Protein AF-0000000083139079 (afdb_homodimer)

Solvent-accessible surface area (backbone atoms only — not comparable to full-atom values): 22388 Å² total; per-residue (Å²): 124,83,85,61,54,62,82,58,47,38,26,36,39,38,36,22,34,47,91,58,58,45,67,68,60,49,52,53,50,45,39,70,72,35,74,66,38,78,44,71,44,47,49,68,54,53,50,34,31,50,50,18,37,31,51,42,37,26,75,76,67,68,47,80,66,81,83,68,80,61,90,85,61,82,56,44,50,67,54,22,46,50,49,25,62,55,41,39,47,16,53,49,38,47,51,52,49,32,37,73,70,46,38,17,29,36,40,34,28,60,40,58,42,62,82,73,48,47,82,65,55,85,63,73,58,55,38,38,36,34,39,31,66,90,46,60,68,61,49,45,57,38,30,43,73,72,37,54,85,78,44,52,81,84,51,41,64,53,44,43,50,23,31,49,48,54,54,48,51,52,60,69,61,40,86,79,48,60,56,46,80,42,74,46,67,83,46,49,73,67,53,51,50,49,52,51,49,49,51,48,38,73,74,41,41,122,123,83,84,64,54,62,81,57,47,39,26,36,38,36,36,22,35,44,93,58,58,45,65,68,61,50,52,53,50,46,39,70,73,36,73,68,36,77,43,72,45,48,49,66,55,52,49,34,30,50,52,18,37,31,50,43,37,26,75,77,67,68,47,80,65,81,82,67,80,62,91,84,61,83,57,45,50,68,54,23,46,50,48,24,62,56,41,38,47,16,53,51,38,49,52,52,50,32,36,74,70,46,39,16,30,36,40,35,29,60,40,58,41,60,82,72,47,50,81,67,56,88,62,74,56,57,38,38,38,33,39,31,64,89,45,61,67,61,48,44,56,38,30,44,73,70,38,56,88,79,43,51,80,84,50,42,64,52,43,43,50,23,30,48,49,53,54,48,51,52,59,69,60,40,85,79,46,61,54,45,79,42,74,46,66,82,46,49,72,67,54,51,49,50,53,51,48,51,51,46,36,73,74,42,41,123

InterPro domains:
  IPR027417 P-loop containing nucleoside triphosphate hydrolase [G3DSA:3.40.50.300] (11-202)
  IPR027417 P-loop containing nucleoside triphosphate hydrolase [SSF52540] (12-162)

Organism: NCBI:txid33039

Sequence (412 aa):
MERKYTLPQNLVLLISGVPGVGKTTLSNELLKIHKEIRLVEETDIIREILRGYNDYLFQEHGFLQNNIYSHHKFLTYDMAKNQCKIMKNSIINIIQRQQRKGIPSIINGVHIIPEELYVHLKTSNIVYINLYVDSEKILWTRLKKRDSQKYKLECVPLLYQTNIDLKNSILRLGEKISCYNINVSLNSISETLAEINEIFYHLYGNMERKYTLPQNLVLLISGVPGVGKTTLSNELLKIHKEIRLVEETDIIREILRGYNDYLFQEHGFLQNNIYSHHKFLTYDMAKNQCKIMKNSIINIIQRQQRKGIPSIINGVHIIPEELYVHLKTSNIVYINLYVDSEKILWTRLKKRDSQKYKLECVPLLYQTNIDLKNSILRLGEKISCYNINVSLNSISETLAEINEIFYHLYGN

Structure (mmCIF, N/CA/C/O backbone):
data_AF-0000000083139079-model_v1
#
loop_
_entity.id
_entity.type
_entity.pdbx_description
1 polymer '2-phosphoglycerate kinase'
#
loop_
_atom_site.group_PDB
_atom_site.id
_atom_site.type_symbol
_atom_site.label_atom_id
_atom_site.label_alt_id
_atom_site.label_comp_id
_atom_site.label_asym_id
_atom_site.label_entity_id
_atom_site.label_seq_id
_atom_site.pdbx_PDB_ins_code
_atom_site.Cartn_x
_atom_site.Cartn_y
_atom_site.Cartn_z
_atom_site.occupancy
_atom_site.B_iso_or_equiv
_atom_site.auth_seq_id
_atom_site.auth_comp_id
_atom_site.auth_asym_id
_atom_site.auth_atom_id
_atom_site.pdbx_PDB_model_num
ATOM 1 N N . MET A 1 1 ? 33 15.57 8.07 1 36.12 1 MET A N 1
ATOM 2 C CA . MET A 1 1 ? 32.75 14.148 8.258 1 36.12 1 MET A CA 1
ATOM 3 C C . MET A 1 1 ? 31.266 13.836 7.965 1 36.12 1 MET A C 1
ATOM 5 O O . MET A 1 1 ? 30.375 14.453 8.539 1 36.12 1 MET A O 1
ATOM 9 N N . GLU A 1 2 ? 30.984 13.422 6.863 1 49.72 2 GLU A N 1
ATOM 10 C CA . GLU A 1 2 ? 29.609 13.211 6.43 1 49.72 2 GLU A CA 1
ATOM 11 C C . GLU A 1 2 ? 28.797 12.461 7.488 1 49.72 2 GLU A C 1
ATOM 13 O O . GLU A 1 2 ? 29.234 11.414 7.973 1 49.72 2 GLU A O 1
ATOM 18 N N . ARG A 1 3 ? 28.281 13.203 8.461 1 53.38 3 ARG A N 1
ATOM 19 C CA . ARG A 1 3 ? 27.438 12.68 9.539 1 53.38 3 ARG A CA 1
ATOM 20 C C . ARG A 1 3 ? 26.609 11.492 9.055 1 53.38 3 ARG A C 1
ATOM 22 O O . ARG A 1 3 ? 25.812 11.617 8.117 1 53.38 3 ARG A O 1
ATOM 29 N N . LYS A 1 4 ? 27.203 10.188 9.469 1 80.88 4 LYS A N 1
ATOM 30 C CA . LYS A 1 4 ? 26.672 8.93 8.945 1 80.88 4 LYS A CA 1
ATOM 31 C C . LYS A 1 4 ? 25.688 8.297 9.93 1 80.88 4 LYS A C 1
ATOM 33 O O . LYS A 1 4 ? 25.812 8.469 11.141 1 80.88 4 LYS A O 1
ATOM 38 N N . TYR A 1 5 ? 24.594 8.211 9.742 1 92 5 TYR A N 1
ATOM 39 C CA . TYR A 1 5 ? 23.688 7.367 10.508 1 92 5 TYR A CA 1
ATOM 40 C C . TYR A 1 5 ? 23.234 6.16 9.688 1 92 5 TYR A C 1
ATOM 42 O O . TYR A 1 5 ? 23.453 6.117 8.477 1 92 5 TYR A O 1
ATOM 50 N N . THR A 1 6 ? 22.844 5.152 10.469 1 92.38 6 THR A N 1
ATOM 51 C CA . THR A 1 6 ? 22.203 4.004 9.844 1 92.38 6 THR A CA 1
ATOM 52 C C . THR A 1 6 ? 20.75 3.902 10.289 1 92.38 6 THR A C 1
ATOM 54 O O . THR A 1 6 ? 20.453 3.928 11.492 1 92.38 6 THR A O 1
ATOM 57 N N . LEU A 1 7 ? 19.875 3.926 9.32 1 94 7 LEU A N 1
ATOM 58 C CA . LEU A 1 7 ? 18.453 3.783 9.672 1 94 7 LEU A CA 1
ATOM 59 C C . LEU A 1 7 ? 18.188 2.402 10.258 1 94 7 LEU A C 1
ATOM 61 O O . LEU A 1 7 ? 18.688 1.397 9.758 1 94 7 LEU A O 1
ATOM 65 N N . PRO A 1 8 ? 17.406 2.436 11.32 1 94.31 8 PRO A N 1
ATOM 66 C CA . PRO A 1 8 ? 17.016 1.126 11.859 1 94.31 8 PRO A CA 1
ATOM 67 C C . PRO A 1 8 ? 16.188 0.306 10.867 1 94.31 8 PRO A C 1
ATOM 69 O O . PRO A 1 8 ? 15.367 0.862 10.141 1 94.31 8 PRO A O 1
ATOM 72 N N . GLN A 1 9 ? 16.297 -1 10.977 1 93.81 9 GLN A N 1
ATOM 73 C CA . GLN A 1 9 ? 15.609 -1.898 10.062 1 93.81 9 GLN A CA 1
ATOM 74 C C . GLN A 1 9 ? 14.102 -1.895 10.32 1 93.81 9 GLN A C 1
ATOM 76 O O . GLN A 1 9 ? 13.32 -2.275 9.445 1 93.81 9 GLN A O 1
ATOM 81 N N . ASN A 1 10 ? 13.727 -1.468 11.469 1 94.12 10 ASN A N 1
ATOM 82 C CA . ASN A 1 10 ? 12.297 -1.466 11.781 1 94.12 10 ASN A CA 1
ATOM 83 C C . ASN A 1 10 ? 11.734 -0.049 11.82 1 94.12 10 ASN A C 1
ATOM 85 O O . ASN A 1 10 ? 10.734 0.209 12.5 1 94.12 10 ASN A O 1
ATOM 89 N N . LEU A 1 11 ? 12.352 0.878 11.117 1 95.69 11 LEU A N 1
ATOM 90 C CA . LEU A 1 11 ? 11.891 2.262 11.078 1 95.69 11 LEU A CA 1
ATOM 91 C C . LEU A 1 11 ? 10.578 2.377 10.305 1 95.69 11 LEU A C 1
ATOM 93 O O . LEU A 1 11 ? 10.445 1.831 9.211 1 95.69 11 LEU A O 1
ATOM 97 N N . VAL A 1 12 ? 9.664 3.035 10.922 1 95.44 12 VAL A N 1
ATOM 98 C CA . VAL A 1 12 ? 8.469 3.479 10.203 1 95.44 12 VAL A CA 1
ATOM 99 C C . VAL A 1 12 ? 8.336 4.996 10.305 1 95.44 12 VAL A C 1
ATOM 101 O O . VAL A 1 12 ? 8.273 5.547 11.406 1 95.44 12 VAL A O 1
ATOM 104 N N . LEU A 1 13 ? 8.367 5.625 9.211 1 95.88 13 LEU A N 1
ATOM 105 C CA . LEU A 1 13 ? 8.195 7.07 9.125 1 95.88 13 LEU A CA 1
ATOM 106 C C . LEU A 1 13 ? 6.754 7.43 8.781 1 95.88 13 LEU A C 1
ATOM 108 O O . LEU A 1 13 ? 6.242 7.02 7.734 1 95.88 13 LEU A O 1
ATOM 112 N N . LEU A 1 14 ? 6.113 8.141 9.656 1 95.44 14 LEU A N 1
ATOM 113 C CA . LEU A 1 14 ? 4.762 8.641 9.43 1 95.44 14 LEU A CA 1
ATOM 114 C C . LEU A 1 14 ? 4.785 10.109 9.016 1 95.44 14 LEU A C 1
ATOM 116 O O . LEU A 1 14 ? 5.285 10.961 9.758 1 95.44 14 LEU A O 1
ATOM 120 N N . ILE A 1 15 ? 4.242 10.391 7.812 1 97 15 ILE A N 1
ATOM 121 C CA . ILE A 1 15 ? 4.27 11.75 7.289 1 97 15 ILE A CA 1
ATOM 122 C C . ILE A 1 15 ? 2.842 12.273 7.141 1 97 15 ILE A C 1
ATOM 124 O O . ILE A 1 15 ? 2.031 11.695 6.418 1 97 15 ILE A O 1
ATOM 128 N N . SER A 1 16 ? 2.543 13.344 7.863 1 97.12 16 SER A N 1
ATOM 129 C CA . SER A 1 16 ? 1.217 13.945 7.781 1 97.12 16 SER A CA 1
ATOM 130 C C . SER A 1 16 ? 1.269 15.305 7.102 1 97.12 16 SER A C 1
ATOM 132 O O . SER A 1 16 ? 2.344 15.891 6.945 1 97.12 16 SER A O 1
ATOM 134 N N . GLY A 1 17 ? 0.109 15.789 6.723 1 97.88 17 GLY A N 1
ATOM 135 C CA . GLY A 1 17 ? -0.077 17.078 6.07 1 97.88 17 GLY A CA 1
ATOM 136 C C . GLY A 1 17 ? -1.287 17.109 5.156 1 97.88 17 GLY A C 1
ATOM 137 O O . GLY A 1 17 ? -1.813 16.062 4.773 1 97.88 17 GLY A O 1
ATOM 138 N N . VAL A 1 18 ? -1.682 18.344 4.816 1 97.88 18 VAL A N 1
ATOM 139 C CA . VAL A 1 18 ? -2.811 18.516 3.906 1 97.88 18 VAL A CA 1
ATOM 140 C C . VAL A 1 18 ? -2.338 18.359 2.461 1 97.88 18 VAL A C 1
ATOM 142 O O . VAL A 1 18 ? -1.133 18.344 2.195 1 97.88 18 VAL A O 1
ATOM 145 N N . PRO A 1 19 ? -3.297 18.141 1.505 1 95.81 19 PRO A N 1
ATOM 146 C CA . PRO A 1 19 ? -2.9 18.125 0.095 1 95.81 19 PRO A CA 1
ATOM 147 C C . PRO A 1 19 ? -2.096 19.359 -0.308 1 95.81 19 PRO A C 1
ATOM 149 O O . PRO A 1 19 ? -2.402 20.469 0.128 1 95.81 19 PRO A O 1
ATOM 152 N N . GLY A 1 20 ? -1.021 19.125 -1.043 1 95.81 20 GLY A N 1
ATOM 153 C CA . GLY A 1 20 ? -0.284 20.234 -1.6 1 95.81 20 GLY A CA 1
ATOM 154 C C . GLY A 1 20 ? 0.991 20.547 -0.839 1 95.81 20 GLY A C 1
ATOM 155 O O . GLY A 1 20 ? 1.824 21.328 -1.309 1 95.81 20 GLY A O 1
ATOM 156 N N . VAL A 1 21 ? 1.164 19.891 0.285 1 97.75 21 VAL A N 1
ATOM 157 C CA . VAL A 1 21 ? 2.307 20.297 1.096 1 97.75 21 VAL A CA 1
ATOM 158 C C . VAL A 1 21 ? 3.521 19.453 0.744 1 97.75 21 VAL A C 1
ATOM 160 O O . VAL A 1 21 ? 4.605 19.641 1.302 1 97.75 21 VAL A O 1
ATOM 163 N N . GLY A 1 22 ? 3.344 18.422 -0.086 1 96.19 22 GLY A N 1
ATOM 164 C CA . GLY A 1 22 ? 4.512 17.75 -0.644 1 96.19 22 GLY A CA 1
ATOM 165 C C . GLY A 1 22 ? 4.77 16.391 -0.03 1 96.19 22 GLY A C 1
ATOM 166 O O . GLY A 1 22 ? 5.891 15.875 -0.096 1 96.19 22 GLY A O 1
ATOM 167 N N . LYS A 1 23 ? 3.818 15.711 0.581 1 96.44 23 LYS A N 1
ATOM 168 C CA . LYS A 1 23 ? 4 14.414 1.219 1 96.44 23 LYS A CA 1
ATOM 169 C C . LYS A 1 23 ? 4.461 13.367 0.209 1 96.44 23 LYS A C 1
ATOM 171 O O . LYS A 1 23 ? 5.402 12.617 0.47 1 96.44 23 LYS A O 1
ATOM 176 N N . THR A 1 24 ? 3.738 13.336 -0.911 1 92.38 24 THR A N 1
ATOM 177 C CA . THR A 1 24 ? 4.012 12.328 -1.927 1 92.38 24 THR A CA 1
ATOM 178 C C . THR A 1 24 ? 5.395 12.531 -2.541 1 92.38 24 THR A C 1
ATOM 180 O O . THR A 1 24 ? 6.164 11.586 -2.688 1 92.38 24 THR A O 1
ATOM 183 N N . THR A 1 25 ? 5.695 13.773 -2.855 1 92.75 25 THR A N 1
ATOM 184 C CA . THR A 1 25 ? 6.996 14.109 -3.43 1 92.75 25 THR A CA 1
ATOM 185 C C . THR A 1 25 ? 8.117 13.758 -2.461 1 92.75 25 THR A C 1
ATOM 187 O O . THR A 1 25 ? 9.109 13.133 -2.85 1 92.75 25 THR A O 1
ATOM 190 N N . LEU A 1 26 ? 7.914 14.148 -1.261 1 96.12 26 LEU A N 1
ATOM 191 C CA . LEU A 1 26 ? 8.93 13.898 -0.245 1 96.12 26 LEU A CA 1
ATOM 192 C C . LEU A 1 26 ? 9.141 12.398 -0.046 1 96.12 26 LEU A C 1
ATOM 194 O O . LEU A 1 26 ? 10.281 11.93 0.027 1 96.12 26 LEU A O 1
ATOM 198 N N . SER A 1 27 ? 8.117 11.641 0.064 1 94.69 27 SER A N 1
ATOM 199 C CA . SER A 1 27 ? 8.195 10.195 0.237 1 94.69 27 SER A CA 1
ATOM 200 C C . SER A 1 27 ? 8.953 9.547 -0.917 1 94.69 27 SER A C 1
ATOM 202 O O . SER A 1 27 ? 9.781 8.656 -0.703 1 94.69 27 SER A O 1
ATOM 204 N N . ASN A 1 28 ? 8.641 10.008 -2.109 1 89.81 28 ASN A N 1
ATOM 205 C CA . ASN A 1 28 ? 9.32 9.477 -3.285 1 89.81 28 ASN A CA 1
ATOM 206 C C . ASN A 1 28 ? 10.812 9.781 -3.264 1 89.81 28 ASN A C 1
ATOM 208 O O . ASN A 1 28 ? 11.633 8.938 -3.629 1 89.81 28 ASN A O 1
ATOM 212 N N . GLU A 1 29 ? 11.156 10.992 -2.879 1 93 29 GLU A N 1
ATOM 213 C CA . GLU A 1 29 ? 12.562 11.367 -2.811 1 93 29 GLU A CA 1
ATOM 214 C C . GLU A 1 29 ? 13.297 10.562 -1.745 1 93 29 GLU A C 1
ATOM 216 O O . GLU A 1 29 ? 14.445 10.148 -1.95 1 93 29 GLU A O 1
ATOM 221 N N . LEU A 1 30 ? 12.648 10.336 -0.643 1 93.62 30 LEU A N 1
ATOM 222 C CA . LEU A 1 30 ? 13.25 9.539 0.42 1 93.62 30 LEU A CA 1
ATOM 223 C C . LEU A 1 30 ? 13.492 8.102 -0.043 1 93.62 30 LEU A C 1
ATOM 225 O O . LEU A 1 30 ? 14.516 7.5 0.296 1 93.62 30 LEU A O 1
ATOM 229 N N . LEU A 1 31 ? 12.586 7.586 -0.82 1 88.62 31 LEU A N 1
ATOM 230 C CA . LEU A 1 31 ? 12.734 6.25 -1.384 1 88.62 31 LEU A CA 1
ATOM 231 C C . LEU A 1 31 ? 13.961 6.168 -2.281 1 88.62 31 LEU A C 1
ATOM 233 O O . LEU A 1 31 ? 14.648 5.145 -2.305 1 88.62 31 LEU A O 1
ATOM 237 N N . LYS A 1 32 ? 14.195 7.23 -2.949 1 87 32 LYS A N 1
ATOM 238 C CA . LYS A 1 32 ? 15.328 7.266 -3.871 1 87 32 LYS A CA 1
ATOM 239 C C . LYS A 1 32 ? 16.656 7.363 -3.113 1 87 32 LYS A C 1
ATOM 241 O O . LYS A 1 32 ? 17.656 6.766 -3.521 1 87 32 LYS A O 1
ATOM 246 N N . ILE A 1 33 ? 16.594 8.047 -2.023 1 91.38 33 ILE A N 1
ATOM 247 C CA . ILE A 1 33 ? 17.812 8.359 -1.282 1 91.38 33 ILE A CA 1
ATOM 248 C C . ILE A 1 33 ? 18.141 7.211 -0.335 1 91.38 33 ILE A C 1
ATOM 250 O O . ILE A 1 33 ? 19.312 6.84 -0.183 1 91.38 33 ILE A O 1
ATOM 254 N N . HIS A 1 34 ? 17.141 6.707 0.231 1 91.81 34 HIS A N 1
ATOM 255 C CA . HIS A 1 34 ? 17.312 5.621 1.187 1 91.81 34 HIS A CA 1
ATOM 256 C C . HIS A 1 34 ? 16.844 4.293 0.599 1 91.81 34 HIS A C 1
ATOM 258 O O . HIS A 1 34 ? 15.672 3.93 0.733 1 91.81 34 HIS A O 1
ATOM 264 N N . LYS A 1 35 ? 17.719 3.512 0.164 1 85.62 35 LYS A N 1
ATOM 265 C CA . LYS A 1 35 ? 17.406 2.277 -0.55 1 85.62 35 LYS A CA 1
ATOM 266 C C . LYS A 1 35 ? 16.828 1.229 0.394 1 85.62 35 LYS A C 1
ATOM 268 O O . LYS A 1 35 ? 16.203 0.262 -0.052 1 85.62 35 LYS A O 1
ATOM 273 N N . GLU A 1 36 ? 17.047 1.528 1.687 1 89.5 36 GLU A N 1
ATOM 274 C CA . GLU A 1 36 ? 16.516 0.589 2.67 1 89.5 36 GLU A CA 1
ATOM 275 C C . GLU A 1 36 ? 15 0.712 2.787 1 89.5 36 GLU A C 1
ATOM 277 O O . GLU A 1 36 ? 14.336 -0.214 3.252 1 89.5 36 GLU A O 1
ATOM 282 N N . ILE A 1 37 ? 14.531 1.876 2.41 1 90.88 37 ILE A N 1
ATOM 283 C CA . ILE A 1 37 ? 13.086 2.068 2.432 1 90.88 37 ILE A CA 1
ATOM 284 C C . ILE A 1 37 ? 12.461 1.424 1.195 1 90.88 37 ILE A C 1
ATOM 286 O O . ILE A 1 37 ? 12.812 1.771 0.064 1 90.88 37 ILE A O 1
ATOM 290 N N . ARG A 1 38 ? 11.484 0.48 1.45 1 84.69 38 ARG A N 1
ATOM 291 C CA . ARG A 1 38 ? 11.008 -0.286 0.304 1 84.69 38 ARG A CA 1
ATOM 292 C C . ARG A 1 38 ? 9.5 -0.153 0.146 1 84.69 38 ARG A C 1
ATOM 294 O O . ARG A 1 38 ? 8.93 -0.617 -0.844 1 84.69 38 ARG A O 1
ATOM 301 N N . LEU A 1 39 ? 8.898 0.479 1.177 1 88.88 39 LEU A N 1
ATOM 302 C CA . LEU A 1 39 ? 7.445 0.611 1.109 1 88.88 39 LEU A CA 1
ATOM 303 C C . LEU A 1 39 ? 7.016 2.041 1.419 1 88.88 39 LEU A C 1
ATOM 305 O O . LEU A 1 39 ? 7.488 2.639 2.389 1 88.88 39 LEU A O 1
ATOM 309 N N . VAL A 1 40 ? 6.242 2.514 0.548 1 92.12 40 VAL A N 1
ATOM 310 C CA . VAL A 1 40 ? 5.484 3.73 0.82 1 92.12 40 VAL A CA 1
ATOM 311 C C . VAL A 1 40 ? 3.99 3.441 0.716 1 92.12 40 VAL A C 1
ATOM 313 O O . VAL A 1 40 ? 3.508 2.996 -0.328 1 92.12 40 VAL A O 1
ATOM 316 N N . GLU A 1 41 ? 3.27 3.65 1.85 1 95.56 41 GLU A N 1
ATOM 317 C CA . GLU A 1 41 ? 1.823 3.459 1.873 1 95.56 41 GLU A CA 1
ATOM 318 C C . GLU A 1 41 ? 1.095 4.789 2.057 1 95.56 41 GLU A C 1
ATOM 320 O O . GLU A 1 41 ? 1.386 5.535 2.99 1 95.56 41 GLU A O 1
ATOM 325 N N . GLU A 1 42 ? 0.201 5.062 1.145 1 95.88 42 GLU A N 1
ATOM 326 C CA . GLU A 1 42 ? -0.644 6.246 1.278 1 95.88 42 GLU A CA 1
ATOM 327 C C . GLU A 1 42 ? -1.957 5.91 1.979 1 95.88 42 GLU A C 1
ATOM 329 O O . GLU A 1 42 ? -2.641 4.953 1.601 1 95.88 42 GLU A O 1
ATOM 334 N N . THR A 1 43 ? -2.367 6.723 2.883 1 97.19 43 THR A N 1
ATOM 335 C CA . THR A 1 43 ? -3.584 6.418 3.627 1 97.19 43 THR A CA 1
ATOM 336 C C . THR A 1 43 ? -4.812 6.547 2.729 1 97.19 43 THR A C 1
ATOM 338 O O . THR A 1 43 ? -5.848 5.934 2.994 1 97.19 43 THR A O 1
ATOM 341 N N . ASP A 1 44 ? -4.695 7.344 1.671 1 95.62 44 ASP A N 1
ATOM 342 C CA . ASP A 1 44 ? -5.789 7.383 0.707 1 95.62 44 ASP A CA 1
ATOM 343 C C . ASP A 1 44 ? -5.98 6.023 0.038 1 95.62 44 ASP A C 1
ATOM 345 O O . ASP A 1 44 ? -7.098 5.668 -0.342 1 95.62 44 ASP A O 1
ATOM 349 N N . ILE A 1 45 ? -4.914 5.293 -0.132 1 96.31 45 ILE A N 1
ATOM 350 C CA . ILE A 1 45 ? -5.012 3.941 -0.672 1 96.31 45 ILE A CA 1
ATOM 351 C C . ILE A 1 45 ? -5.703 3.029 0.34 1 96.31 45 ILE A C 1
ATOM 353 O O . ILE A 1 45 ? -6.543 2.207 -0.028 1 96.31 45 ILE A O 1
ATOM 357 N N . ILE A 1 46 ? -5.344 3.176 1.587 1 97.88 46 ILE A N 1
ATOM 358 C CA . ILE A 1 46 ? -6.008 2.406 2.635 1 97.88 46 ILE A CA 1
ATOM 359 C C . ILE A 1 46 ? -7.512 2.668 2.594 1 97.88 46 ILE A C 1
ATOM 361 O O . ILE A 1 46 ? -8.312 1.734 2.689 1 97.88 46 ILE A O 1
ATOM 365 N N . ARG A 1 47 ? -7.906 3.879 2.41 1 97.88 47 ARG A N 1
ATOM 366 C CA . ARG A 1 47 ? -9.32 4.234 2.342 1 97.88 47 ARG A CA 1
ATOM 367 C C . ARG A 1 47 ? -10 3.557 1.156 1 97.88 47 ARG A C 1
ATOM 369 O O . ARG A 1 47 ? -11.125 3.068 1.272 1 97.88 47 ARG A O 1
ATOM 376 N N . GLU A 1 48 ? -9.312 3.543 0.001 1 96.88 48 GLU A N 1
ATOM 377 C CA . GLU A 1 48 ? -9.852 2.848 -1.164 1 96.88 48 GLU A CA 1
ATOM 378 C C . GLU A 1 48 ? -10.062 1.364 -0.875 1 96.88 48 GLU A C 1
ATOM 380 O O . GLU A 1 48 ? -11.07 0.785 -1.271 1 96.88 48 GLU A O 1
ATOM 385 N N . ILE A 1 49 ? -9.109 0.837 -0.225 1 98.12 49 ILE A N 1
ATOM 386 C CA . ILE A 1 49 ? -9.164 -0.576 0.132 1 98.12 49 ILE A CA 1
ATOM 387 C C . ILE A 1 49 ? -10.367 -0.833 1.029 1 98.12 49 ILE A C 1
ATOM 389 O O . ILE A 1 49 ? -11.141 -1.764 0.788 1 98.12 49 ILE A O 1
ATOM 393 N N . LEU A 1 50 ? -10.562 -0.007 1.976 1 98.44 50 LEU A N 1
ATOM 394 C CA . LEU A 1 50 ? -11.633 -0.218 2.947 1 98.44 50 LEU A CA 1
ATOM 395 C C . LEU A 1 50 ? -13 0.019 2.312 1 98.44 50 LEU A C 1
ATOM 397 O O . LEU A 1 50 ? -13.969 -0.661 2.65 1 98.44 50 LEU A O 1
ATOM 401 N N . ARG A 1 51 ? -13.109 0.982 1.405 1 97.81 51 ARG A N 1
ATOM 402 C CA . ARG A 1 51 ? -14.367 1.165 0.686 1 97.81 51 ARG A CA 1
ATOM 403 C C . ARG A 1 51 ? -14.711 -0.073 -0.133 1 97.81 51 ARG A C 1
ATOM 405 O O . ARG A 1 51 ? -15.867 -0.496 -0.168 1 97.81 51 ARG A O 1
ATOM 412 N N . GLY A 1 52 ? -13.727 -0.603 -0.74 1 97.12 52 GLY A N 1
ATOM 413 C CA . GLY A 1 52 ? -13.953 -1.835 -1.479 1 97.12 52 GLY A CA 1
ATOM 414 C C . GLY A 1 52 ? -14.398 -2.986 -0.595 1 97.12 52 GLY A C 1
ATOM 415 O O . GLY A 1 52 ? -15.289 -3.752 -0.965 1 97.12 52 GLY A O 1
ATOM 416 N N . TYR A 1 53 ? -13.75 -3.08 0.528 1 98.12 53 TYR A N 1
ATOM 417 C CA . TYR A 1 53 ? -14.102 -4.137 1.467 1 98.12 53 TYR A CA 1
ATOM 418 C C . TYR A 1 53 ? -15.523 -3.945 1.989 1 98.12 53 TYR A C 1
ATOM 420 O O . TYR A 1 53 ? -16.266 -4.914 2.156 1 98.12 53 TYR A O 1
ATOM 428 N N . ASN A 1 54 ? -15.891 -2.719 2.248 1 97.94 54 ASN A N 1
ATOM 429 C CA . ASN A 1 54 ? -17.266 -2.43 2.648 1 97.94 54 ASN A CA 1
ATOM 430 C C . ASN A 1 54 ? -18.266 -2.875 1.586 1 97.94 54 ASN A C 1
ATOM 432 O O . ASN A 1 54 ? -19.344 -3.381 1.912 1 97.94 54 ASN A O 1
ATOM 436 N N . ASP A 1 55 ? -17.906 -2.674 0.334 1 96.88 55 ASP A N 1
ATOM 437 C CA . ASP A 1 55 ? -18.766 -3.156 -0.752 1 96.88 55 ASP A CA 1
ATOM 438 C C . ASP A 1 55 ? -18.922 -4.676 -0.689 1 96.88 55 ASP A C 1
ATOM 440 O O . ASP A 1 55 ? -20.031 -5.195 -0.846 1 96.88 55 ASP A O 1
ATOM 444 N N . TYR A 1 56 ? -17.844 -5.328 -0.483 1 97.12 56 TYR A N 1
ATOM 445 C CA . TYR A 1 56 ? -17.891 -6.781 -0.336 1 97.12 56 TYR A CA 1
ATOM 446 C C . TYR A 1 56 ? -18.781 -7.191 0.827 1 97.12 56 TYR A C 1
ATOM 448 O O . TYR A 1 56 ? -19.609 -8.086 0.69 1 97.12 56 TYR A O 1
ATOM 456 N N . LEU A 1 57 ? -18.625 -6.582 2.014 1 97.56 57 LEU A N 1
ATOM 457 C CA . LEU A 1 57 ? -19.406 -6.914 3.201 1 97.56 57 LEU A CA 1
ATOM 458 C C . LEU A 1 57 ? -20.891 -6.684 2.959 1 97.56 57 LEU A C 1
ATOM 460 O O . LEU A 1 57 ? -21.719 -7.457 3.434 1 97.56 57 LEU A O 1
ATOM 464 N N . PHE A 1 58 ? -21.125 -5.656 2.246 1 97.69 58 PHE A N 1
ATOM 465 C CA . PHE A 1 58 ? -22.516 -5.379 1.918 1 97.69 58 PHE A CA 1
ATOM 466 C C . PHE A 1 58 ? -23.078 -6.457 0.998 1 97.69 58 PHE A C 1
ATOM 468 O O . PHE A 1 58 ? -24.156 -7.008 1.263 1 97.69 58 PHE A O 1
ATOM 475 N N . GLN A 1 59 ? -22.438 -6.77 -0.053 1 96.5 59 GLN A N 1
ATOM 476 C CA . GLN A 1 59 ? -22.875 -7.719 -1.064 1 96.5 59 GLN A CA 1
ATOM 477 C C . GLN A 1 59 ? -23.016 -9.125 -0.48 1 96.5 59 GLN A C 1
ATOM 479 O O . GLN A 1 59 ? -23.984 -9.836 -0.772 1 96.5 59 GLN A O 1
ATOM 484 N N . GLU A 1 60 ? -22.094 -9.516 0.357 1 96.25 60 GLU A N 1
ATOM 485 C CA . GLU A 1 60 ? -22 -10.898 0.808 1 96.25 60 GLU A CA 1
ATOM 486 C C . GLU A 1 60 ? -22.766 -11.094 2.121 1 96.25 60 GLU A C 1
ATOM 488 O O . GLU A 1 60 ? -23.281 -12.18 2.389 1 96.25 60 GLU A O 1
ATOM 493 N N . HIS A 1 61 ? -22.875 -9.977 2.939 1 96 61 HIS A N 1
ATOM 494 C CA . HIS A 1 61 ? -23.406 -10.18 4.285 1 96 61 HIS A CA 1
ATOM 495 C C . HIS A 1 61 ? -24.516 -9.18 4.598 1 96 61 HIS A C 1
ATOM 497 O O . HIS A 1 61 ? -25.078 -9.195 5.691 1 96 61 HIS A O 1
ATOM 503 N N . GLY A 1 62 ? -24.812 -8.258 3.719 1 96.38 62 GLY A N 1
ATOM 504 C CA . GLY A 1 62 ? -25.828 -7.234 3.945 1 96.38 62 GLY A CA 1
ATOM 505 C C . GLY A 1 62 ? -25.406 -6.203 4.977 1 96.38 62 GLY A C 1
ATOM 506 O O . GLY A 1 62 ? -26.25 -5.484 5.52 1 96.38 62 GLY A O 1
ATOM 507 N N . PHE A 1 63 ? -24.094 -6.211 5.328 1 96.44 63 PHE A N 1
ATOM 508 C CA . PHE A 1 63 ? -23.578 -5.281 6.32 1 96.44 63 PHE A CA 1
ATOM 509 C C . PHE A 1 63 ? -23.156 -3.971 5.668 1 96.44 63 PHE A C 1
ATOM 511 O O . PHE A 1 63 ? -22.062 -3.879 5.098 1 96.44 63 PHE A O 1
ATOM 518 N N . LEU A 1 64 ? -23.906 -2.957 5.789 1 94.12 64 LEU A N 1
ATOM 519 C CA . LEU A 1 64 ? -23.672 -1.669 5.148 1 94.12 64 LEU A CA 1
ATOM 520 C C . LEU A 1 64 ? -22.875 -0.747 6.055 1 94.12 64 LEU A C 1
ATOM 522 O O . LEU A 1 64 ? -23.266 -0.504 7.203 1 94.12 64 LEU A O 1
ATOM 526 N N . GLN A 1 65 ? -21.75 -0.306 5.594 1 93.75 65 GLN A N 1
ATOM 527 C CA . GLN A 1 65 ? -20.891 0.683 6.25 1 93.75 65 GLN A CA 1
ATOM 528 C C . GLN A 1 65 ? -20.5 1.803 5.289 1 93.75 65 GLN A C 1
ATOM 530 O O . GLN A 1 65 ? -20 1.541 4.195 1 93.75 65 GLN A O 1
ATOM 535 N N . ASN A 1 66 ? -20.766 3.045 5.684 1 92.62 66 ASN A N 1
ATOM 536 C CA . ASN A 1 66 ? -20.422 4.203 4.859 1 92.62 66 ASN A CA 1
ATOM 537 C C . ASN A 1 66 ? -19.578 5.215 5.633 1 92.62 66 ASN A C 1
ATOM 539 O O . ASN A 1 66 ? -19.766 6.426 5.488 1 92.62 66 ASN A O 1
ATOM 543 N N . ASN A 1 67 ? -18.75 4.719 6.441 1 94.06 67 ASN A N 1
ATOM 544 C CA . ASN A 1 67 ? -18 5.555 7.371 1 94.06 67 ASN A CA 1
ATOM 545 C C . ASN A 1 67 ? -16.688 6.043 6.75 1 94.06 67 ASN A C 1
ATOM 547 O O . ASN A 1 67 ? -15.953 6.816 7.367 1 94.06 67 ASN A O 1
ATOM 551 N N . ILE A 1 68 ? -16.328 5.555 5.508 1 96.31 68 ILE A N 1
ATOM 552 C CA . ILE A 1 68 ? -15.148 6.023 4.797 1 96.31 68 ILE A CA 1
ATOM 553 C C . ILE A 1 68 ? -15.547 7.051 3.742 1 96.31 68 ILE A C 1
ATOM 555 O O . ILE A 1 68 ? -16.297 6.734 2.816 1 96.31 68 ILE A O 1
ATOM 559 N N . TYR A 1 69 ? -14.992 8.227 3.846 1 93.38 69 TYR A N 1
ATOM 560 C CA . TYR A 1 69 ? -15.359 9.312 2.943 1 93.38 69 TYR A CA 1
ATOM 561 C C . TYR A 1 69 ? -14.867 9.039 1.527 1 93.38 69 TYR A C 1
ATOM 563 O O . TYR A 1 69 ? -13.852 8.359 1.336 1 93.38 69 TYR A O 1
ATOM 571 N N . SER A 1 70 ? -15.57 9.617 0.588 1 90.5 70 SER A N 1
ATOM 572 C CA . SER A 1 70 ? -15.141 9.531 -0.805 1 90.5 70 SER A CA 1
ATOM 573 C C . SER A 1 70 ? -13.867 10.328 -1.041 1 90.5 70 SER A C 1
ATOM 575 O O . SER A 1 70 ? -13.492 11.18 -0.226 1 90.5 70 SER A O 1
ATOM 577 N N . HIS A 1 71 ? -13.234 10.055 -2.119 1 86.69 71 HIS A N 1
ATOM 578 C CA . HIS A 1 71 ? -11.945 10.672 -2.428 1 86.69 71 HIS A CA 1
ATOM 579 C C . HIS A 1 71 ? -12.117 12.141 -2.807 1 86.69 71 HIS A C 1
ATOM 581 O O . HIS A 1 71 ? -11.148 12.898 -2.805 1 86.69 71 HIS A O 1
ATOM 587 N N . HIS A 1 72 ? -13.281 12.586 -3.098 1 86.19 72 HIS A N 1
ATOM 588 C CA . HIS A 1 72 ? -13.5 13.961 -3.547 1 86.19 72 HIS A CA 1
ATOM 589 C C . HIS A 1 72 ? -13.719 14.898 -2.363 1 86.19 72 HIS A C 1
ATOM 591 O O . HIS A 1 72 ? -13.68 16.125 -2.52 1 86.19 72 HIS A O 1
ATOM 597 N N . LYS A 1 73 ? -13.914 14.297 -1.236 1 89.38 73 LYS A N 1
ATOM 598 C CA . LYS A 1 73 ? -14.234 15.117 -0.07 1 89.38 73 LYS A CA 1
ATOM 599 C C . LYS A 1 73 ? -12.969 15.672 0.574 1 89.38 73 LYS A C 1
ATOM 601 O O . LYS A 1 73 ? -12.031 14.922 0.863 1 89.38 73 LYS A O 1
ATOM 606 N N . PHE A 1 74 ? -12.969 16.984 0.769 1 91.62 74 PHE A N 1
ATOM 607 C CA . PHE A 1 74 ? -11.922 17.609 1.568 1 91.62 74 PHE A CA 1
ATOM 608 C C . PHE A 1 74 ? -12.219 17.484 3.057 1 91.62 74 PHE A C 1
ATOM 610 O O . PHE A 1 74 ? -13.375 17.609 3.479 1 91.62 74 PHE A O 1
ATOM 617 N N . LEU A 1 75 ? -11.18 17.219 3.783 1 93.69 75 LEU A N 1
ATOM 618 C CA . LEU A 1 75 ? -11.422 16.828 5.168 1 93.69 75 LEU A CA 1
ATOM 619 C C . LEU A 1 75 ? -10.984 17.938 6.125 1 93.69 75 LEU A C 1
ATOM 621 O O . LEU A 1 75 ? -9.875 18.453 6.016 1 93.69 75 LEU A O 1
ATOM 625 N N . THR A 1 76 ? -11.883 18.25 7.035 1 96.31 76 THR A N 1
ATOM 626 C CA . THR A 1 76 ? -11.453 18.984 8.219 1 96.31 76 THR A CA 1
ATOM 627 C C . THR A 1 76 ? -10.578 18.109 9.109 1 96.31 76 THR A C 1
ATOM 629 O O . THR A 1 76 ? -10.492 16.891 8.906 1 96.31 76 THR A O 1
ATOM 632 N N . TYR A 1 77 ? -9.969 18.766 10.008 1 96.69 77 TYR A N 1
ATOM 633 C CA . TYR A 1 77 ? -9.141 18.016 10.945 1 96.69 77 TYR A CA 1
ATOM 634 C C . TYR A 1 77 ? -9.961 16.938 11.656 1 96.69 77 TYR A C 1
ATOM 636 O O . TYR A 1 77 ? -9.523 15.797 11.773 1 96.69 77 TYR A O 1
ATOM 644 N N . ASP A 1 78 ? -11.156 17.281 12.109 1 96.31 78 ASP A N 1
ATOM 645 C CA . ASP A 1 78 ? -12.008 16.344 12.836 1 96.31 78 ASP A CA 1
ATOM 646 C C . ASP A 1 78 ? -12.406 15.172 11.945 1 96.31 78 ASP A C 1
ATOM 648 O O . ASP A 1 78 ? -12.477 14.031 12.406 1 96.31 78 ASP A O 1
ATOM 652 N N . MET A 1 79 ? -12.68 15.469 10.75 1 96.56 79 MET A N 1
ATOM 653 C CA . MET A 1 79 ? -13.016 14.414 9.797 1 96.56 79 MET A CA 1
ATOM 654 C C . MET A 1 79 ? -11.812 13.5 9.562 1 96.56 79 MET A C 1
ATOM 656 O O . MET A 1 79 ? -11.961 12.273 9.523 1 96.56 79 MET A O 1
ATOM 660 N N . ALA A 1 80 ? -10.641 14.117 9.383 1 97 80 ALA A N 1
ATOM 661 C CA . ALA A 1 80 ? -9.414 13.336 9.211 1 97 80 ALA A CA 1
ATOM 662 C C . ALA A 1 80 ? -9.148 12.461 10.438 1 97 80 ALA A C 1
ATOM 664 O O . ALA A 1 80 ? -8.781 11.297 10.297 1 97 80 ALA A O 1
ATOM 665 N N . LYS A 1 81 ? -9.32 13.023 11.586 1 96 81 LYS A N 1
ATOM 666 C CA . LYS A 1 81 ? -9.148 12.289 12.836 1 96 81 LYS A CA 1
ATOM 667 C C . LYS A 1 81 ? -10.109 11.109 12.93 1 96 81 LYS A C 1
ATOM 669 O O . LYS A 1 81 ? -9.719 10.016 13.352 1 96 81 LYS A O 1
ATOM 674 N N . ASN A 1 82 ? -11.312 11.32 12.531 1 96.44 82 ASN A N 1
ATOM 675 C CA . ASN A 1 82 ? -12.281 10.227 12.531 1 96.44 82 ASN A CA 1
ATOM 676 C C . ASN A 1 82 ? -11.883 9.117 11.562 1 96.44 82 ASN A C 1
ATOM 678 O O . ASN A 1 82 ? -12 7.938 11.883 1 96.44 82 ASN A O 1
ATOM 682 N N . GLN A 1 83 ? -11.414 9.516 10.328 1 97.44 83 GLN A N 1
ATOM 683 C CA . GLN A 1 83 ? -10.93 8.516 9.391 1 97.44 83 GLN A CA 1
ATOM 684 C C . GLN A 1 83 ? -9.734 7.762 9.961 1 97.44 83 GLN A C 1
ATOM 686 O O . GLN A 1 83 ? -9.602 6.551 9.758 1 97.44 83 GLN A O 1
ATOM 691 N N . CYS A 1 84 ? -8.906 8.461 10.68 1 96.75 84 CYS A N 1
ATOM 692 C CA . CYS A 1 84 ? -7.77 7.832 11.344 1 96.75 84 CYS A CA 1
ATOM 693 C C . CYS A 1 84 ? -8.234 6.789 12.352 1 96.75 84 CYS A C 1
ATOM 695 O O . CYS A 1 84 ? -7.703 5.68 12.398 1 96.75 84 CYS A O 1
ATOM 697 N N . LYS A 1 85 ? -9.219 7.133 13.117 1 95.81 85 LYS A N 1
ATOM 698 C CA . LYS A 1 85 ? -9.766 6.215 14.109 1 95.81 85 LYS A CA 1
ATOM 699 C C . LYS A 1 85 ? -10.281 4.938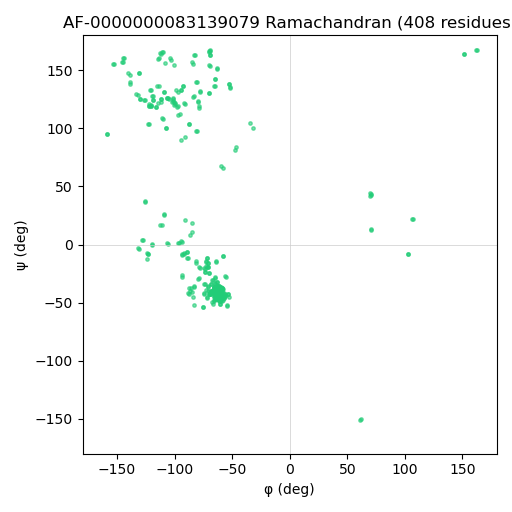 13.453 1 95.81 85 LYS A C 1
ATOM 701 O O . LYS A 1 85 ? -10.039 3.834 13.953 1 95.81 85 LYS A O 1
ATOM 706 N N . ILE A 1 86 ? -10.922 5.133 12.398 1 97.12 86 ILE A N 1
ATOM 707 C CA . ILE A 1 86 ? -11.5 4.008 11.672 1 97.12 86 ILE A CA 1
ATOM 708 C C . ILE A 1 86 ? -10.375 3.117 11.133 1 97.12 86 ILE A C 1
ATOM 710 O O . ILE A 1 86 ? -10.469 1.889 11.188 1 97.12 86 ILE A O 1
ATOM 714 N N . MET A 1 87 ? -9.242 3.727 10.68 1 97.31 87 MET A N 1
ATOM 715 C CA . MET A 1 87 ? -8.172 2.99 10.023 1 97.31 87 MET A CA 1
ATOM 716 C C . MET A 1 87 ? -7.07 2.623 11.016 1 97.31 87 MET A C 1
ATOM 718 O O . MET A 1 87 ? -6.059 2.027 10.633 1 97.31 8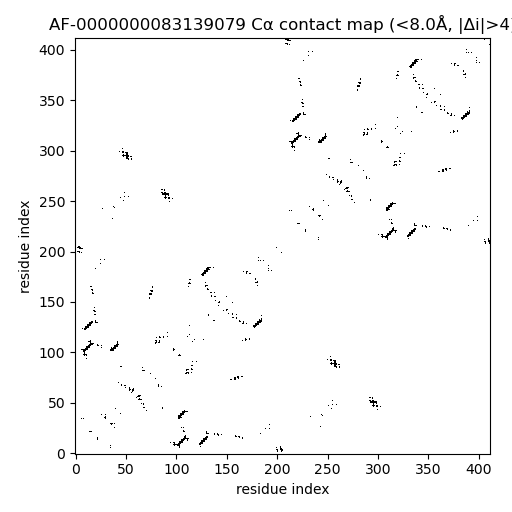7 MET A O 1
ATOM 722 N N . LYS A 1 88 ? -7.242 2.963 12.211 1 96 88 LYS A N 1
ATOM 723 C CA . LYS A 1 88 ? -6.176 2.887 13.203 1 96 88 LYS A CA 1
ATOM 724 C C . LYS A 1 88 ? -5.578 1.483 13.258 1 96 88 LYS A C 1
ATOM 726 O O . LYS A 1 88 ? -4.363 1.312 13.117 1 96 88 LYS A O 1
ATOM 731 N N . ASN A 1 89 ? -6.426 0.48 13.422 1 95.75 89 ASN A N 1
ATOM 732 C CA . ASN A 1 89 ? -5.934 -0.89 13.516 1 95.75 89 ASN A CA 1
ATOM 733 C C . ASN A 1 89 ? -5.273 -1.343 12.219 1 95.75 89 ASN A C 1
ATOM 735 O O . ASN A 1 89 ? -4.324 -2.127 12.242 1 95.75 89 ASN A O 1
ATOM 739 N N . SER A 1 90 ? -5.762 -0.871 11.078 1 97.19 90 SER A N 1
ATOM 740 C CA . SER A 1 90 ? -5.152 -1.166 9.789 1 97.19 90 SER A CA 1
ATOM 741 C C . SER A 1 90 ? -3.736 -0.604 9.703 1 97.19 90 SER A C 1
ATOM 743 O O . SER A 1 90 ? -2.807 -1.304 9.297 1 97.19 90 SER A O 1
ATOM 745 N N . ILE A 1 91 ? -3.596 0.612 10.102 1 96.56 91 ILE A N 1
ATOM 746 C CA . ILE A 1 91 ? -2.303 1.284 10.07 1 96.56 91 ILE A CA 1
ATOM 747 C C . ILE A 1 91 ? -1.331 0.584 11.016 1 96.56 91 ILE A C 1
ATOM 749 O O . ILE A 1 91 ? -0.182 0.32 10.656 1 96.56 91 ILE A O 1
ATOM 753 N N . ILE A 1 92 ? -1.808 0.244 12.18 1 94.62 92 ILE A N 1
ATOM 754 C CA . ILE A 1 92 ? -0.987 -0.443 13.164 1 94.62 92 ILE A CA 1
ATOM 755 C C . ILE A 1 92 ? -0.531 -1.792 12.617 1 94.62 92 ILE A C 1
ATOM 757 O O . ILE A 1 92 ? 0.633 -2.172 12.766 1 94.62 92 ILE A O 1
ATOM 761 N N . ASN A 1 93 ? -1.402 -2.494 11.969 1 95.19 93 ASN A N 1
ATOM 762 C CA . ASN A 1 93 ? -1.046 -3.779 11.375 1 95.19 93 ASN A CA 1
ATOM 763 C C . ASN A 1 93 ? 0.051 -3.627 10.32 1 95.19 93 ASN A C 1
ATOM 765 O O . ASN A 1 93 ? 0.95 -4.465 10.234 1 95.19 93 ASN A O 1
ATOM 769 N N . ILE A 1 94 ? -0.046 -2.607 9.477 1 95.69 94 ILE A N 1
ATOM 770 C CA . ILE A 1 94 ? 0.992 -2.361 8.477 1 95.69 94 ILE A CA 1
ATOM 771 C C . ILE A 1 94 ? 2.332 -2.133 9.18 1 95.69 94 ILE A C 1
ATOM 773 O O . ILE A 1 94 ? 3.346 -2.723 8.797 1 95.69 94 ILE A O 1
ATOM 777 N N . ILE A 1 95 ? 2.309 -1.331 10.188 1 94.88 95 ILE A N 1
ATOM 778 C CA . ILE A 1 95 ? 3.523 -0.979 10.914 1 94.88 95 ILE A CA 1
ATOM 779 C C . ILE A 1 95 ? 4.145 -2.234 11.523 1 94.88 95 ILE A C 1
ATOM 781 O O . ILE A 1 95 ? 5.336 -2.494 11.352 1 94.88 95 ILE A O 1
ATOM 785 N N . GLN A 1 96 ? 3.334 -3.01 12.164 1 93.31 96 GLN A N 1
ATOM 786 C CA . GLN A 1 96 ? 3.824 -4.223 12.82 1 93.31 96 GLN A CA 1
ATOM 787 C C . GLN A 1 96 ? 4.383 -5.207 11.797 1 93.31 96 GLN A C 1
ATOM 789 O O . GLN A 1 96 ? 5.406 -5.848 12.039 1 93.31 96 GLN A O 1
ATOM 794 N N . ARG A 1 97 ? 3.742 -5.336 10.75 1 93.44 97 ARG A N 1
ATOM 795 C CA . ARG A 1 97 ? 4.223 -6.223 9.695 1 93.44 97 ARG A CA 1
ATOM 796 C C . ARG A 1 97 ? 5.594 -5.781 9.188 1 93.44 97 ARG A C 1
ATOM 798 O O . ARG A 1 97 ? 6.512 -6.594 9.086 1 93.44 97 ARG A O 1
ATOM 805 N N . GLN A 1 98 ? 5.652 -4.504 8.852 1 94.12 98 GLN A N 1
ATOM 806 C CA . GLN A 1 98 ? 6.895 -3.979 8.297 1 94.12 98 GLN A CA 1
ATOM 807 C C . GLN A 1 98 ? 8.039 -4.094 9.305 1 94.12 98 GLN A C 1
ATOM 809 O O . GLN A 1 98 ? 9.18 -4.383 8.922 1 94.12 98 GLN A O 1
ATOM 814 N N . GLN A 1 99 ? 7.723 -3.91 10.539 1 93.62 99 GLN A N 1
ATOM 815 C CA . GLN A 1 99 ? 8.75 -4.035 11.57 1 93.62 99 GLN A CA 1
ATOM 816 C C . GLN A 1 99 ? 9.195 -5.484 11.727 1 93.62 99 GLN A C 1
ATOM 818 O O . GLN A 1 99 ? 10.391 -5.766 11.844 1 93.62 99 GLN A O 1
ATOM 823 N N . ARG A 1 100 ? 8.281 -6.367 11.719 1 90.69 100 ARG A N 1
ATOM 824 C CA . ARG A 1 100 ? 8.609 -7.789 11.797 1 90.69 100 ARG A CA 1
ATOM 825 C C . ARG A 1 100 ? 9.484 -8.219 10.625 1 90.69 100 ARG A C 1
ATOM 827 O O . ARG A 1 100 ? 10.398 -9.023 10.789 1 90.69 100 ARG A O 1
ATOM 834 N N . LYS A 1 101 ? 9.242 -7.676 9.469 1 89.62 101 LYS A N 1
ATOM 835 C CA . LYS A 1 101 ? 9.969 -8.047 8.266 1 89.62 101 LYS A CA 1
ATOM 836 C C . LYS A 1 101 ? 11.32 -7.328 8.195 1 89.62 101 LYS A C 1
ATOM 838 O O . LYS A 1 101 ? 12.18 -7.691 7.391 1 89.62 101 LYS A O 1
ATOM 843 N N . GLY A 1 102 ? 11.453 -6.289 9.008 1 92.81 102 GLY A N 1
ATOM 844 C CA . GLY A 1 102 ? 12.68 -5.512 8.969 1 92.81 102 GLY A CA 1
ATOM 845 C C . GLY A 1 102 ? 12.82 -4.68 7.711 1 92.81 102 GLY A C 1
ATOM 846 O O . GLY A 1 102 ? 13.883 -4.656 7.094 1 92.81 102 GLY A O 1
ATOM 847 N N . ILE A 1 103 ? 11.703 -4.07 7.363 1 91.81 103 ILE A N 1
ATOM 848 C CA . ILE A 1 103 ? 11.68 -3.242 6.164 1 91.81 103 ILE A CA 1
ATOM 849 C C . ILE A 1 103 ? 11.258 -1.821 6.527 1 91.81 103 ILE A C 1
ATOM 851 O O . ILE A 1 103 ? 10.078 -1.569 6.801 1 91.81 103 ILE A O 1
ATOM 855 N N . PRO A 1 104 ? 12.25 -0.904 6.57 1 94.94 104 PRO A N 1
ATOM 856 C CA . PRO A 1 104 ? 11.859 0.492 6.789 1 94.94 104 PRO A CA 1
ATOM 857 C C . PRO A 1 104 ? 10.797 0.969 5.797 1 94.94 104 PRO A C 1
ATOM 859 O O . PRO A 1 104 ? 10.844 0.617 4.617 1 94.94 104 PRO A O 1
ATOM 862 N N . SER A 1 105 ? 9.852 1.698 6.348 1 95.31 105 SER A N 1
ATOM 863 C CA . SER A 1 105 ? 8.695 2.035 5.52 1 95.31 105 SER A CA 1
ATOM 864 C C . SER A 1 105 ? 8.18 3.434 5.836 1 95.31 105 SER A C 1
ATOM 866 O O . SER A 1 105 ? 8.477 3.988 6.895 1 95.31 105 SER A O 1
ATOM 868 N N . ILE A 1 106 ? 7.426 3.943 4.875 1 96.56 106 ILE A N 1
ATOM 869 C CA . ILE A 1 106 ? 6.773 5.242 5.02 1 96.56 106 ILE A CA 1
ATOM 870 C C . ILE A 1 106 ? 5.262 5.078 4.875 1 96.56 106 ILE A C 1
ATOM 872 O O . ILE A 1 106 ? 4.789 4.352 3.998 1 96.56 106 ILE A O 1
ATOM 876 N N . ILE A 1 107 ? 4.559 5.66 5.766 1 96.81 107 ILE A N 1
ATOM 877 C CA . ILE A 1 107 ? 3.117 5.828 5.613 1 96.81 107 ILE A CA 1
ATOM 878 C C . ILE A 1 107 ? 2.77 7.316 5.602 1 96.81 107 ILE A C 1
ATOM 880 O O . ILE A 1 107 ? 3.152 8.055 6.516 1 96.81 107 ILE A O 1
ATOM 884 N N . ASN A 1 108 ? 2.09 7.789 4.562 1 97.19 108 ASN A N 1
ATOM 885 C CA . ASN A 1 108 ? 1.806 9.219 4.492 1 97.19 108 ASN A CA 1
ATOM 886 C C . ASN A 1 108 ? 0.332 9.484 4.195 1 97.19 108 ASN A C 1
ATOM 888 O O . ASN A 1 108 ? -0.341 8.656 3.582 1 97.19 108 ASN A O 1
ATOM 892 N N . GLY A 1 109 ? -0.123 10.586 4.762 1 97.12 109 GLY A N 1
ATOM 893 C CA . GLY A 1 109 ? -1.479 11.031 4.48 1 97.12 109 GLY A CA 1
ATOM 894 C C . GLY A 1 109 ? -2 12.031 5.496 1 97.12 109 GLY A C 1
ATOM 895 O O . GLY A 1 109 ? -1.423 12.188 6.578 1 97.12 109 GLY A O 1
ATOM 896 N N . VAL A 1 110 ? -3.107 12.656 5.137 1 96.81 110 VAL A N 1
ATOM 897 C CA . VAL A 1 110 ? -3.721 13.664 6 1 96.81 110 VAL A CA 1
ATOM 898 C C . VAL A 1 110 ? -4.359 12.984 7.211 1 96.81 110 VAL A C 1
ATOM 900 O O . VAL A 1 110 ? -4.59 13.617 8.242 1 96.81 110 VAL A O 1
ATOM 903 N N . HIS A 1 111 ? -4.48 11.664 7.199 1 95.94 111 HIS A N 1
ATOM 904 C CA . HIS A 1 111 ? -5.164 10.906 8.242 1 95.94 111 HIS A CA 1
ATOM 905 C C . HIS A 1 111 ? -4.184 10.414 9.297 1 95.94 111 HIS A C 1
ATOM 907 O O . HIS A 1 111 ? -4.559 9.664 10.195 1 95.94 111 HIS A O 1
ATOM 913 N N . ILE A 1 112 ? -3.008 10.781 9.117 1 95.12 112 ILE A N 1
ATOM 914 C CA . ILE A 1 112 ? -2.02 10.414 10.133 1 95.12 112 ILE A CA 1
ATOM 915 C C . ILE A 1 112 ? -2.102 11.391 11.305 1 95.12 112 ILE A C 1
ATOM 917 O O . ILE A 1 112 ? -1.526 12.484 11.258 1 95.12 112 ILE A O 1
ATOM 921 N N . ILE A 1 113 ? -2.803 10.945 12.297 1 93.06 113 ILE A N 1
ATOM 922 C CA . ILE A 1 113 ? -3.035 11.758 13.492 1 93.06 113 ILE A CA 1
ATOM 923 C C . ILE A 1 113 ? -2.273 11.164 14.672 1 93.06 113 ILE A C 1
ATOM 925 O O . ILE A 1 113 ? -2.637 10.102 15.188 1 93.06 113 ILE A O 1
ATOM 929 N N . PRO A 1 114 ? -1.206 11.828 15.102 1 83.94 114 PRO A N 1
ATOM 930 C CA . PRO A 1 114 ? -0.336 11.234 16.125 1 83.94 114 PRO A CA 1
ATOM 931 C C . PRO A 1 114 ? -1.078 10.914 17.422 1 83.94 114 PRO A C 1
ATOM 933 O O . PRO A 1 114 ? -0.818 9.883 18.047 1 83.94 114 PRO A O 1
ATOM 936 N N . GLU A 1 115 ? -2.006 11.734 17.828 1 82.44 115 GLU A N 1
ATOM 937 C CA . GLU A 1 115 ? -2.73 11.523 19.078 1 82.44 115 GLU A CA 1
ATOM 938 C C . GLU A 1 115 ? -3.57 10.25 19.016 1 82.44 115 GLU A C 1
ATOM 940 O O . GLU A 1 115 ? -3.793 9.602 20.047 1 82.44 115 GLU A O 1
ATOM 945 N N . GLU A 1 116 ? -3.975 9.93 17.812 1 86.44 116 GLU A N 1
ATOM 946 C CA . GLU A 1 116 ? -4.789 8.727 17.625 1 86.44 116 GLU A CA 1
ATOM 947 C C . GLU A 1 116 ? -3.92 7.488 17.469 1 86.44 116 GLU A C 1
ATOM 949 O O . GLU A 1 116 ? -4.285 6.402 17.922 1 86.44 116 GLU A O 1
ATOM 954 N N . LEU A 1 117 ? -2.795 7.645 16.781 1 85.31 117 LEU A N 1
ATOM 955 C CA . LEU A 1 117 ? -1.941 6.504 16.469 1 85.31 117 LEU A CA 1
ATOM 956 C C . LEU A 1 117 ? -1.005 6.191 17.625 1 85.31 117 LEU A C 1
ATOM 958 O O . LEU A 1 117 ? -0.73 5.023 17.906 1 85.31 117 LEU A O 1
ATOM 962 N N . TYR A 1 118 ? -0.391 7.191 18.188 1 65.56 118 TYR A N 1
ATOM 963 C CA . TYR A 1 118 ? 0.658 7.074 19.188 1 65.56 118 TYR A CA 1
ATOM 964 C C . TYR A 1 118 ? 0.156 6.316 20.422 1 65.56 118 TYR A C 1
ATOM 966 O O . TYR A 1 118 ? 0.853 5.445 20.938 1 65.56 118 TYR A O 1
ATOM 974 N N . VAL A 1 119 ? -0.879 6.641 20.734 1 57.44 119 VAL A N 1
ATOM 975 C CA . VAL A 1 119 ? -1.368 6.051 21.969 1 57.44 119 VAL A CA 1
ATOM 976 C C . VAL A 1 119 ? -1.383 4.527 21.859 1 57.44 119 VAL A C 1
ATOM 978 O O . VAL A 1 119 ? -1.251 3.818 22.859 1 57.44 119 VAL A O 1
ATOM 981 N N . HIS A 1 120 ? -1.162 4.18 20.688 1 60.28 120 HIS A N 1
ATOM 982 C CA . HIS A 1 120 ? -1.346 2.744 20.5 1 60.28 120 HIS A CA 1
ATOM 983 C C . HIS A 1 120 ? -0.086 2.096 19.938 1 60.28 120 HIS A C 1
ATOM 985 O O . HIS A 1 120 ? 0.045 0.869 19.953 1 60.28 120 HIS A O 1
ATOM 991 N N . LEU A 1 121 ? 0.797 2.967 19.5 1 64.25 121 LEU A N 1
ATOM 992 C CA . LEU A 1 121 ? 2.016 2.43 18.906 1 64.25 121 LEU A CA 1
ATOM 993 C C . LEU A 1 121 ? 3.109 2.27 19.969 1 64.25 121 LEU A C 1
ATOM 995 O O . LEU A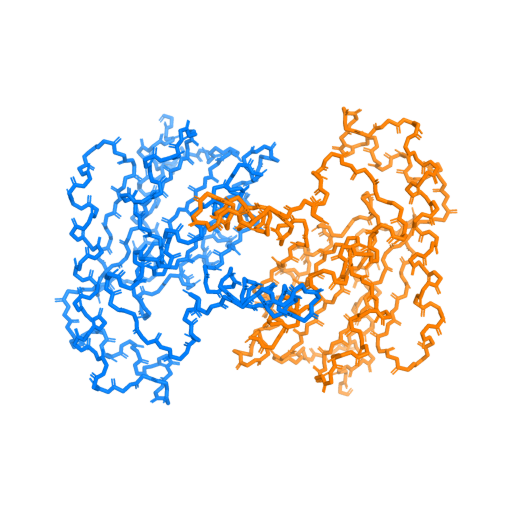 1 121 ? 3.662 3.262 20.453 1 64.25 121 LEU A O 1
ATOM 999 N N . LYS A 1 122 ? 3.164 1.151 20.516 1 66.06 122 LYS A N 1
ATOM 1000 C CA . LYS A 1 122 ? 4.137 0.827 21.547 1 66.06 122 LYS A CA 1
ATOM 1001 C C . LYS A 1 122 ? 5.41 0.245 20.953 1 66.06 122 LYS A C 1
ATOM 1003 O O . LYS A 1 122 ? 6.18 -0.428 21.641 1 66.06 122 LYS A O 1
ATOM 1008 N N . THR A 1 123 ? 5.602 0.519 19.703 1 70.31 123 THR A N 1
ATOM 1009 C CA . THR A 1 123 ? 6.793 -0.07 19.094 1 70.31 123 THR A CA 1
ATOM 1010 C C . THR A 1 123 ? 7.883 0.98 18.922 1 70.31 123 THR A C 1
ATOM 1012 O O . THR A 1 123 ? 7.605 2.182 18.938 1 70.31 123 THR A O 1
ATOM 1015 N N . SER A 1 124 ? 9.023 0.48 18.781 1 82.44 124 SER A N 1
ATOM 1016 C CA . SER A 1 124 ? 10.164 1.379 18.656 1 82.44 124 SER A CA 1
ATOM 1017 C C . SER A 1 124 ? 10.367 1.836 17.219 1 82.44 124 SER A C 1
ATOM 1019 O O . SER A 1 124 ? 9.766 1.279 16.297 1 82.44 124 SER A O 1
ATOM 1021 N N . ASN A 1 125 ? 11.023 2.963 17.062 1 91.38 125 ASN A N 1
ATOM 1022 C CA . ASN A 1 125 ? 11.523 3.512 15.797 1 91.38 125 ASN A CA 1
ATOM 1023 C C . ASN A 1 125 ? 10.383 3.975 14.898 1 91.38 125 ASN A C 1
ATOM 1025 O O . ASN A 1 125 ? 10.359 3.668 13.703 1 91.38 125 ASN A O 1
ATOM 1029 N N . ILE A 1 126 ? 9.453 4.59 15.508 1 92.5 126 ILE A N 1
ATOM 1030 C CA . ILE A 1 126 ? 8.43 5.336 14.789 1 92.5 126 ILE A CA 1
ATOM 1031 C C . ILE A 1 126 ? 8.75 6.828 14.828 1 92.5 126 ILE A C 1
ATOM 1033 O O . ILE A 1 126 ? 8.922 7.398 15.914 1 92.5 126 ILE A O 1
ATOM 1037 N N . VAL A 1 127 ? 8.828 7.438 13.703 1 93 127 VAL A N 1
ATOM 1038 C CA . VAL A 1 127 ? 9.086 8.875 13.609 1 93 127 VAL A CA 1
ATOM 1039 C C . VAL A 1 127 ? 7.918 9.562 12.914 1 93 127 VAL A C 1
ATOM 1041 O O . VAL A 1 127 ? 7.484 9.141 11.836 1 93 127 VAL A O 1
ATOM 1044 N N . TYR A 1 128 ? 7.387 10.602 13.555 1 93.31 128 TYR A N 1
ATOM 1045 C CA . TYR A 1 128 ? 6.281 11.375 13 1 93.31 128 TYR A CA 1
ATOM 1046 C C . TYR A 1 128 ? 6.766 12.719 12.469 1 93.31 128 TYR A C 1
ATOM 1048 O O . TYR A 1 128 ? 7.426 13.477 13.188 1 93.31 128 TYR A O 1
ATOM 1056 N N . ILE A 1 129 ? 6.457 12.977 11.211 1 95.62 129 ILE A N 1
ATOM 1057 C CA . ILE A 1 129 ? 6.777 14.266 10.609 1 95.62 129 ILE A CA 1
ATOM 1058 C C . ILE A 1 129 ? 5.52 14.875 10.008 1 95.62 129 ILE A C 1
ATOM 1060 O O . ILE A 1 129 ? 4.863 14.266 9.164 1 95.62 129 ILE A O 1
ATOM 1064 N N . ASN A 1 130 ? 5.219 16.047 10.422 1 96.69 130 ASN A N 1
ATOM 1065 C CA . ASN A 1 130 ? 4.137 16.812 9.812 1 96.69 130 ASN A CA 1
ATOM 1066 C C . ASN A 1 130 ? 4.672 17.953 8.945 1 96.69 130 ASN A C 1
ATOM 1068 O O . ASN A 1 130 ? 5.484 18.75 9.398 1 96.69 130 ASN A O 1
ATOM 1072 N N . LEU A 1 131 ? 4.234 18 7.699 1 98.44 131 LEU A N 1
ATOM 1073 C CA . LEU A 1 131 ? 4.551 19.094 6.801 1 98.44 131 LEU A CA 1
ATOM 1074 C C . LEU A 1 131 ? 3.445 20.156 6.824 1 98.44 131 LEU A C 1
ATOM 1076 O O . LEU A 1 131 ? 2.26 19.812 6.785 1 98.44 131 LEU A O 1
ATOM 1080 N N . TYR A 1 132 ? 3.861 21.422 6.934 1 98.62 132 TYR A N 1
ATOM 1081 C CA . TYR A 1 132 ? 2.842 22.453 6.965 1 98.62 132 TYR A CA 1
ATOM 1082 C C . TYR A 1 132 ? 3.33 23.719 6.262 1 98.62 132 TYR A C 1
ATOM 1084 O O . TYR A 1 132 ? 4.523 23.875 5.996 1 98.62 132 TYR A O 1
ATOM 1092 N N . VAL A 1 133 ? 2.359 24.531 5.82 1 98.56 133 VAL A N 1
ATOM 1093 C CA . VAL A 1 133 ? 2.66 25.859 5.266 1 98.56 133 VAL A CA 1
ATOM 1094 C C . VAL A 1 133 ? 2.123 26.938 6.195 1 98.56 133 VAL A C 1
ATOM 1096 O O . VAL A 1 133 ? 1.207 26.703 6.984 1 98.56 133 VAL A O 1
ATOM 1099 N N . ASP A 1 134 ? 2.627 28.219 5.961 1 97.44 134 ASP A N 1
ATOM 1100 C CA . ASP A 1 134 ? 2.348 29.266 6.938 1 97.44 134 ASP A CA 1
ATOM 1101 C C . ASP A 1 134 ? 1.311 30.25 6.406 1 97.44 134 ASP A C 1
ATOM 1103 O O . ASP A 1 134 ? 1.036 31.281 7.039 1 97.44 134 ASP A O 1
ATOM 1107 N N . SER A 1 135 ? 0.803 30.016 5.199 1 97.25 135 SER A N 1
ATOM 1108 C CA . SER A 1 135 ? -0.222 30.938 4.715 1 97.25 135 SER A CA 1
ATOM 1109 C C . SER A 1 135 ? -1.147 30.25 3.715 1 97.25 135 SER A C 1
ATOM 1111 O O . SER A 1 135 ? -0.731 29.344 3.002 1 97.25 135 SER A O 1
ATOM 1113 N N . GLU A 1 136 ? -2.307 30.766 3.611 1 97.38 136 GLU A N 1
ATOM 1114 C CA . GLU A 1 136 ? -3.303 30.281 2.662 1 97.38 136 GLU A CA 1
ATOM 1115 C C . GLU A 1 136 ? -2.855 30.516 1.223 1 97.38 136 GLU A C 1
ATOM 1117 O O . GLU A 1 136 ? -3.102 29.688 0.348 1 97.38 136 GLU A O 1
ATOM 1122 N N . LYS A 1 137 ? -2.189 31.656 1.079 1 97.12 137 LYS A N 1
ATOM 1123 C CA . LYS A 1 137 ? -1.736 32.031 -0.26 1 97.12 137 LYS A CA 1
ATOM 1124 C C . LYS A 1 137 ? -0.737 31 -0.798 1 97.12 137 LYS A C 1
ATOM 1126 O O . LYS A 1 137 ? -0.828 30.594 -1.956 1 97.12 137 LYS A O 1
ATOM 1131 N N . ILE A 1 138 ? 0.14 30.641 0.042 1 97.38 138 ILE A N 1
ATOM 1132 C CA . ILE A 1 138 ? 1.146 29.656 -0.347 1 97.38 138 ILE A CA 1
ATOM 1133 C C . ILE A 1 138 ? 0.473 28.328 -0.641 1 97.38 138 ILE A C 1
ATOM 1135 O O . ILE A 1 138 ? 0.77 27.688 -1.65 1 97.38 138 ILE A O 1
ATOM 1139 N N . LEU A 1 139 ? -0.476 27.906 0.232 1 97.75 139 LEU A N 1
ATOM 1140 C CA . LEU A 1 139 ? -1.196 26.656 0.025 1 97.75 139 LEU A CA 1
ATOM 1141 C C . LEU A 1 139 ? -1.957 26.688 -1.297 1 97.75 139 LEU A C 1
ATOM 1143 O O . LEU A 1 139 ? -1.907 25.719 -2.064 1 97.75 139 LEU A O 1
ATOM 1147 N N . TRP A 1 140 ? -2.574 27.766 -1.569 1 97.12 140 TRP A N 1
ATOM 1148 C CA . TRP A 1 140 ? -3.361 27.906 -2.791 1 97.12 140 TRP A CA 1
ATOM 1149 C C . TRP A 1 140 ? -2.477 27.781 -4.027 1 97.12 140 TRP A C 1
ATOM 1151 O O . TRP A 1 140 ? -2.834 27.094 -4.988 1 97.12 140 TRP A O 1
ATOM 1161 N N . THR A 1 141 ? -1.328 28.391 -4.02 1 96.25 141 THR A N 1
ATOM 1162 C CA . THR A 1 141 ? -0.398 28.359 -5.141 1 96.25 141 THR A CA 1
ATOM 1163 C C . THR A 1 141 ? 0.046 26.922 -5.422 1 96.25 141 THR A C 1
ATOM 1165 O O . THR A 1 141 ? 0.138 26.516 -6.582 1 96.25 141 THR A O 1
ATOM 1168 N N . ARG A 1 142 ? 0.217 26.219 -4.418 1 95.62 142 ARG A N 1
ATOM 1169 C CA . ARG A 1 142 ? 0.668 24.828 -4.539 1 95.62 142 ARG A CA 1
ATOM 1170 C C . ARG A 1 142 ? -0.455 23.938 -5.035 1 95.62 142 ARG A C 1
ATOM 1172 O O . ARG A 1 142 ? -0.242 23.094 -5.914 1 95.62 142 ARG A O 1
ATOM 1179 N N . LEU A 1 143 ? -1.661 24.125 -4.527 1 96.06 143 LEU A N 1
ATOM 1180 C CA . LEU A 1 143 ? -2.805 23.297 -4.902 1 96.06 143 LEU A CA 1
ATOM 1181 C C . LEU A 1 143 ? -3.197 23.531 -6.355 1 96.06 143 LEU A C 1
ATOM 1183 O O . LEU A 1 143 ? -3.494 22.594 -7.086 1 96.06 143 LEU A O 1
ATOM 1187 N N . LYS A 1 144 ? -3.127 24.766 -6.715 1 95.12 144 LYS A N 1
ATOM 1188 C CA . LYS A 1 144 ? -3.5 25.125 -8.078 1 95.12 144 LYS A CA 1
ATOM 1189 C C . LYS A 1 144 ? -2.537 24.516 -9.094 1 95.12 144 LYS A C 1
ATOM 1191 O O . LYS A 1 144 ? -2.951 24.109 -10.18 1 95.12 144 LYS A O 1
ATOM 1196 N N . LYS A 1 145 ? -1.27 24.5 -8.789 1 92.94 145 LYS A N 1
ATOM 1197 C CA . LYS A 1 145 ? -0.255 23.891 -9.648 1 92.94 145 LYS A CA 1
ATOM 1198 C C . LYS A 1 145 ? -0.42 22.375 -9.727 1 92.94 145 LYS A C 1
ATOM 1200 O O . LYS A 1 145 ? -0.15 21.766 -10.766 1 92.94 145 LYS A O 1
ATOM 1205 N N . ARG A 1 146 ? -0.897 21.844 -8.688 1 89.69 146 ARG A N 1
ATOM 1206 C CA . ARG A 1 146 ? -1.047 20.391 -8.609 1 89.69 146 ARG A CA 1
ATOM 1207 C C . ARG A 1 146 ? -2.23 19.906 -9.445 1 89.69 146 ARG A C 1
ATOM 1209 O O . ARG A 1 146 ? -2.094 19 -10.258 1 89.69 146 ARG A O 1
ATOM 1216 N N . ASP A 1 147 ? -3.34 20.453 -9.211 1 90.25 147 ASP A N 1
ATOM 1217 C CA . ASP A 1 147 ? -4.57 20.062 -9.898 1 90.25 147 ASP A CA 1
ATOM 1218 C C . ASP A 1 147 ? -5.609 21.172 -9.836 1 90.25 147 ASP A C 1
ATOM 1220 O O . ASP A 1 147 ? -6.457 21.203 -8.945 1 90.25 147 ASP A O 1
ATOM 1224 N N . SER A 1 148 ? -5.695 21.953 -10.773 1 87.94 148 SER A N 1
ATOM 1225 C CA . SER A 1 148 ? -6.566 23.125 -10.773 1 87.94 148 SER A CA 1
ATOM 1226 C C . SER A 1 148 ? -8.023 22.734 -10.961 1 87.94 148 SER A C 1
ATOM 1228 O O . SER A 1 148 ? -8.93 23.5 -10.648 1 87.94 148 SER A O 1
ATOM 1230 N N . GLN A 1 149 ? -8.203 21.578 -11.477 1 88.38 149 GLN A N 1
ATOM 1231 C CA . GLN A 1 149 ? -9.578 21.109 -11.648 1 88.38 149 GLN A CA 1
ATOM 1232 C C . GLN A 1 149 ? -10.156 20.578 -10.336 1 88.38 149 GLN A C 1
ATOM 1234 O O . GLN A 1 149 ? -11.336 20.781 -10.055 1 88.38 149 GLN A O 1
ATOM 1239 N N . LYS A 1 150 ? -9.305 20.062 -9.508 1 88.5 150 LYS A N 1
ATOM 1240 C CA . LYS A 1 150 ? -9.742 19.469 -8.258 1 88.5 150 LYS A CA 1
ATOM 1241 C C . LYS A 1 150 ? -9.836 20.516 -7.148 1 88.5 150 LYS A C 1
ATOM 1243 O O . LYS A 1 150 ? -10.789 20.516 -6.371 1 88.5 150 LYS A O 1
ATOM 1248 N N . TYR A 1 151 ? -8.852 21.312 -7.145 1 91.25 151 TYR A N 1
ATOM 1249 C CA . TYR A 1 151 ? -8.773 22.281 -6.059 1 91.25 151 TYR A CA 1
ATOM 1250 C C . TYR A 1 151 ? -9.234 23.656 -6.52 1 91.25 151 TYR A C 1
ATOM 1252 O O . TYR A 1 151 ? -8.711 24.203 -7.5 1 91.25 151 TYR A O 1
ATOM 1260 N N . LYS A 1 152 ? -10.266 24.141 -5.738 1 92.06 152 LYS A N 1
ATOM 1261 C CA . LYS A 1 152 ? -10.797 25.484 -5.988 1 92.06 152 LYS A CA 1
ATOM 1262 C C . LYS A 1 152 ? -10.516 26.406 -4.812 1 92.06 152 LYS A C 1
ATOM 1264 O O . LYS A 1 152 ? -10.242 25.953 -3.699 1 92.06 152 LYS A O 1
ATOM 1269 N N . LEU A 1 153 ? -10.586 27.641 -5.156 1 92.06 153 LEU A N 1
ATOM 1270 C CA . LEU A 1 153 ? -10.273 28.656 -4.16 1 92.06 153 LEU A CA 1
ATOM 1271 C C . LEU A 1 153 ? -11.141 28.5 -2.916 1 92.06 153 LEU A C 1
ATOM 1273 O O . LEU A 1 153 ? -10.688 28.734 -1.798 1 92.06 153 LEU A O 1
ATOM 1277 N N . GLU A 1 154 ? -12.297 27.953 -3.102 1 93 154 GLU A N 1
ATOM 1278 C CA . GLU A 1 154 ? -13.281 27.859 -2.027 1 93 154 GLU A CA 1
ATOM 1279 C C . GLU A 1 154 ? -12.875 26.812 -0.995 1 93 154 GLU A C 1
ATOM 1281 O O . GLU A 1 154 ? -13.336 26.859 0.148 1 93 154 GLU A O 1
ATOM 1286 N N . CYS A 1 155 ? -12.008 25.938 -1.346 1 93.75 155 CYS A N 1
ATOM 1287 C CA . CYS A 1 155 ? -11.648 24.859 -0.415 1 93.75 155 CYS A CA 1
ATOM 1288 C C . CYS A 1 155 ? -10.422 25.234 0.401 1 93.75 155 CYS A C 1
ATOM 1290 O O . CYS A 1 155 ? -10.109 24.594 1.401 1 93.75 155 CYS A O 1
ATOM 1292 N N . VAL A 1 156 ? -9.758 26.281 0.1 1 95.94 156 VAL A N 1
ATOM 1293 C CA . VAL A 1 156 ? -8.438 26.609 0.631 1 95.94 156 VAL A CA 1
ATOM 1294 C C . VAL A 1 156 ? -8.547 26.953 2.115 1 95.94 156 VAL A C 1
ATOM 1296 O O . VAL A 1 156 ? -7.77 26.453 2.932 1 95.94 156 VAL A O 1
ATOM 1299 N N . PRO A 1 157 ? -9.562 27.734 2.531 1 97.06 157 PRO A N 1
ATOM 1300 C CA . PRO A 1 157 ? -9.656 28.031 3.959 1 97.06 157 PRO A CA 1
ATOM 1301 C C . PRO A 1 157 ? -9.828 26.797 4.824 1 97.06 157 PRO A C 1
ATOM 1303 O O . PRO A 1 157 ? -9.211 26.672 5.883 1 97.06 157 PRO A O 1
ATOM 1306 N N . LEU A 1 158 ? -10.57 25.922 4.367 1 97.31 158 LEU A N 1
ATOM 1307 C CA . LEU A 1 158 ? -10.805 24.688 5.098 1 97.31 158 LEU A CA 1
ATOM 1308 C C . LEU A 1 158 ? -9.516 23.859 5.203 1 97.31 158 LEU A C 1
ATOM 1310 O O . LEU A 1 158 ? -9.141 23.422 6.289 1 97.31 158 LEU A O 1
ATOM 1314 N N . LEU A 1 159 ? -8.867 23.719 4.098 1 97.5 159 LEU A N 1
ATOM 1315 C CA . LEU A 1 159 ? -7.633 22.938 4.059 1 97.5 159 LEU A CA 1
ATOM 1316 C C . LEU A 1 159 ? -6.547 23.594 4.902 1 97.5 159 LEU A C 1
ATOM 1318 O O . LEU A 1 159 ? -5.773 22.906 5.574 1 97.5 159 LEU A O 1
ATOM 1322 N N . TYR A 1 160 ? -6.562 24.891 4.852 1 98.44 160 TYR A N 1
ATOM 1323 C CA . TYR A 1 160 ? -5.559 25.609 5.633 1 98.44 160 TYR A CA 1
ATOM 1324 C C . TYR A 1 160 ? -5.816 25.453 7.129 1 98.44 160 TYR A C 1
ATOM 1326 O O . TYR A 1 160 ? -4.879 25.328 7.918 1 98.44 160 TYR A O 1
ATOM 1334 N N . GLN A 1 161 ? -7.031 25.516 7.5 1 98.44 161 GLN A N 1
ATOM 1335 C CA . GLN A 1 161 ? -7.344 25.281 8.906 1 98.44 161 GLN A CA 1
ATOM 1336 C C . GLN A 1 161 ? -6.895 23.891 9.336 1 98.44 161 GLN A C 1
ATOM 1338 O O . GLN A 1 161 ? -6.348 23.719 10.43 1 98.44 161 GLN A O 1
ATOM 1343 N N . THR A 1 162 ? -7.109 22.922 8.523 1 97.88 162 THR A N 1
ATOM 1344 C CA . THR A 1 162 ? -6.637 21.562 8.797 1 97.88 162 THR A CA 1
ATOM 1345 C C . THR A 1 162 ? -5.113 21.547 8.914 1 97.88 162 THR A C 1
ATOM 1347 O O . THR A 1 162 ? -4.566 20.859 9.781 1 97.88 162 THR A O 1
ATOM 1350 N N . ASN A 1 163 ? -4.473 22.281 8.031 1 98.38 163 ASN A N 1
ATOM 1351 C CA . ASN A 1 163 ? -3.027 22.469 8.086 1 98.38 163 ASN A CA 1
ATOM 1352 C C . ASN A 1 163 ? -2.576 22.969 9.453 1 98.38 163 ASN A C 1
ATOM 1354 O O . ASN A 1 163 ? -1.641 22.422 10.039 1 98.38 163 ASN A O 1
ATOM 1358 N N . ILE A 1 164 ? -3.287 23.844 9.93 1 98.06 164 ILE A N 1
ATOM 1359 C CA . ILE A 1 164 ? -2.975 24.453 11.227 1 98.06 164 ILE A CA 1
ATOM 1360 C C . ILE A 1 164 ? -3.254 23.438 12.336 1 98.06 164 ILE A C 1
ATOM 1362 O O . ILE A 1 164 ? -2.451 23.297 13.266 1 98.06 164 ILE A O 1
ATOM 1366 N N . ASP A 1 165 ? -4.32 22.844 12.242 1 97.25 165 ASP A N 1
ATOM 1367 C CA . ASP A 1 165 ? -4.73 21.906 13.281 1 97.25 165 ASP A CA 1
ATOM 1368 C C . ASP A 1 165 ? -3.754 20.734 13.375 1 97.25 165 ASP A C 1
ATOM 1370 O O . ASP A 1 165 ? -3.439 20.266 14.469 1 97.25 165 ASP A O 1
ATOM 1374 N N . LEU A 1 166 ? -3.262 20.25 12.297 1 96.44 166 LEU A N 1
ATOM 1375 C CA . LEU A 1 166 ? -2.275 19.172 12.281 1 96.44 166 LEU A CA 1
ATOM 1376 C C . LEU A 1 166 ? -0.973 19.625 12.938 1 96.44 166 LEU A C 1
ATOM 1378 O O . LEU A 1 166 ? -0.41 18.906 13.766 1 96.44 166 LEU A O 1
ATOM 1382 N N . LYS A 1 167 ? -0.564 20.797 12.539 1 96.25 167 LYS A N 1
ATOM 1383 C CA . LYS A 1 167 ? 0.635 21.359 13.148 1 96.25 167 LYS A CA 1
ATOM 1384 C C . LYS A 1 167 ? 0.491 21.453 14.664 1 96.25 167 LYS A C 1
ATOM 1386 O O . LYS A 1 167 ? 1.39 21.047 15.398 1 96.25 167 LYS A O 1
ATOM 1391 N N . ASN A 1 168 ? -0.66 21.906 15.078 1 94.06 168 ASN A N 1
ATOM 1392 C CA . ASN A 1 168 ? -0.91 22.094 16.5 1 94.06 168 ASN A CA 1
ATOM 1393 C C . ASN A 1 168 ? -0.992 20.766 17.25 1 94.06 168 ASN A C 1
ATOM 1395 O O . ASN A 1 168 ? -0.617 20.672 18.406 1 94.06 168 ASN A O 1
ATOM 1399 N N . SER A 1 169 ? -1.512 19.828 16.562 1 90.31 169 SER A N 1
ATOM 1400 C CA . SER A 1 169 ? -1.611 18.516 17.172 1 90.31 169 SER A CA 1
ATOM 1401 C C . SER A 1 169 ? -0.234 17.969 17.547 1 90.31 169 SER A C 1
ATOM 1403 O O . SER A 1 169 ? -0.068 17.328 18.594 1 90.31 169 SER A O 1
ATOM 1405 N N . ILE A 1 170 ? 0.742 18.188 16.734 1 88.31 170 ILE A N 1
ATOM 1406 C CA . ILE A 1 170 ? 2.117 17.766 16.984 1 88.31 170 ILE A CA 1
ATOM 1407 C C . ILE A 1 170 ? 2.699 18.562 18.141 1 88.31 170 ILE A C 1
ATOM 1409 O O . ILE A 1 170 ? 3.375 18 19.016 1 88.31 170 ILE A O 1
ATOM 1413 N N . LEU A 1 171 ? 2.371 19.812 18.141 1 88.31 171 LEU A N 1
ATOM 1414 C CA . LEU A 1 171 ? 2.879 20.688 19.188 1 88.31 171 LEU A CA 1
ATOM 1415 C C . LEU A 1 171 ? 2.354 20.25 20.547 1 88.31 171 LEU A C 1
ATOM 1417 O O . LEU A 1 171 ? 3.076 20.297 21.547 1 88.31 171 LEU A O 1
ATOM 1421 N N . ARG A 1 172 ? 1.173 19.797 20.562 1 85.38 172 ARG A N 1
ATOM 1422 C CA . ARG A 1 172 ? 0.56 19.375 21.828 1 85.38 172 ARG A CA 1
ATOM 1423 C C . ARG A 1 172 ? 1.183 18.094 22.344 1 85.38 172 ARG A C 1
ATOM 1425 O O . ARG A 1 172 ? 1.253 17.859 23.547 1 85.38 172 ARG A O 1
ATOM 1432 N N . LEU A 1 173 ? 1.464 17.188 21.469 1 80.06 173 LEU A N 1
ATOM 1433 C CA . LEU A 1 173 ? 2.076 15.93 21.875 1 80.06 173 LEU A CA 1
ATOM 1434 C C . LEU A 1 173 ? 3.463 16.156 22.469 1 80.06 173 LEU A C 1
ATOM 1436 O O . LEU A 1 173 ? 3.885 15.438 23.375 1 80.06 173 LEU A O 1
ATOM 1440 N N . GLY A 1 174 ? 4.023 17.266 22.297 1 65.06 174 GLY A N 1
ATOM 1441 C CA . GLY A 1 174 ? 5.27 17.656 22.938 1 65.06 174 GLY A CA 1
ATOM 1442 C C . GLY A 1 174 ? 6.441 16.781 22.562 1 65.06 174 GLY A C 1
ATOM 1443 O O . GLY A 1 174 ? 6.477 16.219 21.453 1 65.06 174 GLY A O 1
ATOM 1444 N N . GLU A 1 175 ? 7.363 16.703 23.562 1 63.22 175 GLU A N 1
ATOM 1445 C CA . GLU A 1 175 ? 8.664 16.047 23.422 1 63.22 175 GLU A CA 1
ATOM 1446 C C . GLU A 1 175 ? 8.562 14.555 23.719 1 63.22 175 GLU A C 1
ATOM 1448 O O . GLU A 1 175 ? 9.555 13.828 23.656 1 63.22 175 GLU A O 1
ATOM 1453 N N . LYS A 1 176 ? 7.41 14.078 23.875 1 59.31 176 LYS A N 1
ATOM 1454 C CA . LYS A 1 176 ? 7.27 12.703 24.344 1 59.31 176 LYS A CA 1
ATOM 1455 C C . LYS A 1 176 ? 7.5 11.703 23.203 1 59.31 176 LYS A C 1
ATOM 1457 O O . LYS A 1 176 ? 7.926 10.57 23.453 1 59.31 176 LYS A O 1
ATOM 1462 N N . ILE A 1 177 ? 7.367 12.266 21.969 1 71.56 177 ILE A N 1
ATOM 1463 C CA . ILE A 1 177 ? 7.469 11.32 20.859 1 71.56 177 ILE A CA 1
ATOM 1464 C C . ILE A 1 177 ? 8.289 11.945 19.719 1 71.56 177 ILE A C 1
ATOM 1466 O O . ILE A 1 177 ? 8.578 13.141 19.734 1 71.56 177 ILE A O 1
ATOM 1470 N N . SER A 1 178 ? 8.992 11.141 19.062 1 84.31 178 SER A N 1
ATOM 1471 C CA . SER A 1 178 ? 9.734 11.57 17.891 1 84.31 178 SER A CA 1
ATOM 1472 C C . SER A 1 178 ? 8.805 12.172 16.828 1 84.31 178 SER A C 1
ATOM 1474 O O . SER A 1 178 ? 8.602 11.578 15.773 1 84.31 178 SER A O 1
ATOM 1476 N N . CYS A 1 179 ? 8.211 13.352 17.266 1 90.44 179 CYS A N 1
ATOM 1477 C CA . CYS A 1 179 ? 7.312 14.078 16.375 1 90.44 179 CYS A CA 1
ATOM 1478 C C . CYS A 1 179 ? 7.906 15.43 15.977 1 90.44 179 CYS A C 1
ATOM 1480 O O . CYS A 1 179 ? 8.445 16.141 16.828 1 90.44 179 CYS A O 1
ATOM 1482 N N . TYR A 1 180 ? 7.801 15.773 14.719 1 93.5 180 TYR A N 1
ATOM 1483 C CA . TYR A 1 180 ? 8.43 16.984 14.211 1 93.5 180 TYR A CA 1
ATOM 1484 C C . TYR A 1 180 ? 7.508 17.719 13.234 1 93.5 180 TYR A C 1
ATOM 1486 O O . TYR A 1 180 ? 6.805 17.078 12.445 1 93.5 180 TYR A O 1
ATOM 1494 N N . ASN A 1 181 ? 7.516 19.031 13.359 1 95.88 181 ASN A N 1
ATOM 1495 C CA . ASN A 1 181 ? 6.91 19.875 12.344 1 95.88 181 ASN A CA 1
ATOM 1496 C C . ASN A 1 181 ? 7.961 20.438 11.391 1 95.88 181 ASN A C 1
ATOM 1498 O O . ASN A 1 181 ? 9.016 20.922 11.828 1 95.88 181 ASN A O 1
ATOM 1502 N N . ILE A 1 182 ? 7.688 20.359 10.133 1 97.81 182 ILE A N 1
ATOM 1503 C CA . ILE A 1 182 ? 8.578 20.953 9.148 1 97.81 182 ILE A CA 1
ATOM 1504 C C . ILE A 1 182 ? 7.809 21.969 8.305 1 97.81 182 ILE A C 1
ATOM 1506 O O . ILE A 1 182 ? 6.809 21.625 7.676 1 97.81 182 ILE A O 1
ATOM 1510 N N . ASN A 1 183 ? 8.258 23.188 8.328 1 98.38 183 ASN A N 1
ATOM 1511 C CA . ASN A 1 183 ? 7.688 24.25 7.516 1 98.38 183 ASN A CA 1
ATOM 1512 C C . ASN A 1 183 ? 8.188 24.172 6.074 1 98.38 183 ASN A C 1
ATOM 1514 O O . ASN A 1 183 ? 9.375 24.359 5.816 1 98.38 183 ASN A O 1
ATOM 1518 N N . VAL A 1 184 ? 7.227 23.984 5.156 1 98.31 184 VAL A N 1
ATOM 1519 C CA . VAL A 1 184 ? 7.68 23.797 3.781 1 98.31 184 VAL A CA 1
ATOM 1520 C C . VAL A 1 184 ? 7.258 24.984 2.928 1 98.31 184 VAL A C 1
ATOM 1522 O O . VAL A 1 184 ? 7.238 24.906 1.698 1 98.31 184 VAL A O 1
ATOM 1525 N N . SER A 1 185 ? 6.914 26.062 3.58 1 97.44 185 SER A N 1
ATOM 1526 C CA . SER A 1 185 ? 6.441 27.25 2.871 1 97.44 185 SER A CA 1
ATOM 1527 C C . SER A 1 185 ? 7.473 27.734 1.855 1 97.44 185 SER A C 1
ATOM 1529 O O . SER A 1 185 ? 7.133 28.016 0.707 1 97.44 185 SER A O 1
ATOM 1531 N N . LEU A 1 186 ? 8.688 27.781 2.309 1 93.25 186 LEU A N 1
ATOM 1532 C CA . LEU A 1 186 ? 9.734 28.328 1.459 1 93.25 186 LEU A CA 1
ATOM 1533 C C . LEU A 1 186 ? 10.82 27.297 1.194 1 93.25 186 LEU A C 1
ATOM 1535 O O . LEU A 1 186 ? 11.773 27.562 0.459 1 93.25 186 LEU A O 1
ATOM 1539 N N . ASN A 1 187 ? 10.672 26.156 1.712 1 93.06 187 ASN A N 1
ATOM 1540 C CA . ASN A 1 187 ? 11.68 25.109 1.572 1 93.06 187 ASN A CA 1
ATOM 1541 C C . ASN A 1 187 ? 11.609 24.438 0.203 1 93.06 187 ASN A C 1
ATOM 1543 O O . ASN A 1 187 ? 10.523 24.109 -0.271 1 93.06 187 ASN A O 1
ATOM 1547 N N . SER A 1 188 ? 12.734 24.328 -0.389 1 94.69 188 SER A N 1
ATOM 1548 C CA . SER A 1 188 ? 12.836 23.375 -1.488 1 94.69 188 SER A CA 1
ATOM 1549 C C . SER A 1 188 ? 12.773 21.938 -0.98 1 94.69 188 SER A C 1
ATOM 1551 O O . SER A 1 188 ? 12.883 21.688 0.223 1 94.69 188 SER A O 1
ATOM 1553 N N . ILE A 1 189 ? 12.57 21.031 -1.893 1 95.38 189 ILE A N 1
ATOM 1554 C CA . ILE A 1 189 ? 12.578 19.625 -1.532 1 95.38 189 ILE A CA 1
ATOM 1555 C C . ILE A 1 189 ? 13.914 19.266 -0.898 1 95.38 189 ILE A C 1
ATOM 1557 O O . ILE A 1 189 ? 13.961 18.516 0.087 1 95.38 189 ILE A O 1
ATOM 1561 N N . SER A 1 190 ? 14.977 19.844 -1.424 1 96.25 190 SER A N 1
ATOM 1562 C CA . SER A 1 190 ? 16.312 19.578 -0.913 1 96.25 190 SER A CA 1
ATOM 1563 C C . SER A 1 190 ? 16.484 20.078 0.517 1 96.25 190 SER A C 1
ATOM 1565 O O . SER A 1 190 ? 17.094 19.406 1.352 1 96.25 190 SER A O 1
ATOM 1567 N N . GLU A 1 191 ? 15.945 21.188 0.768 1 97.5 191 GLU A N 1
ATOM 1568 C CA . GLU A 1 191 ? 16.031 21.75 2.111 1 97.5 191 GLU A CA 1
ATOM 1569 C C . GLU A 1 191 ? 15.195 20.938 3.104 1 97.5 191 GLU A C 1
ATOM 1571 O O . GLU A 1 191 ? 15.609 20.734 4.246 1 97.5 191 GLU A O 1
ATOM 1576 N N . THR A 1 192 ? 14.031 20.562 2.664 1 97.69 192 THR A N 1
ATOM 1577 C CA . THR A 1 192 ? 13.188 19.719 3.506 1 97.69 192 THR A CA 1
ATOM 1578 C C . THR A 1 192 ? 13.883 18.391 3.812 1 97.69 192 THR A C 1
ATOM 1580 O O . THR A 1 192 ? 13.898 17.938 4.961 1 97.69 192 THR A O 1
ATOM 1583 N N . LEU A 1 193 ? 14.539 17.812 2.797 1 97.62 193 LEU A N 1
ATOM 1584 C CA . LEU A 1 193 ? 15.289 16.562 2.963 1 97.62 193 LEU A CA 1
ATOM 1585 C C . LEU A 1 193 ? 16.453 16.766 3.922 1 97.62 193 LEU A C 1
ATOM 1587 O O . LEU A 1 193 ? 16.781 15.867 4.707 1 97.62 193 LEU A O 1
ATOM 1591 N N . ALA A 1 194 ? 17.047 17.906 3.879 1 97.06 194 ALA A N 1
ATOM 1592 C CA . ALA A 1 194 ? 18.141 18.203 4.785 1 97.06 194 ALA A CA 1
ATOM 1593 C C . ALA A 1 194 ? 17.672 18.234 6.234 1 97.06 194 ALA A C 1
ATOM 1595 O O . ALA A 1 194 ? 18.375 17.766 7.137 1 97.06 194 ALA A O 1
ATOM 1596 N N . GLU A 1 195 ? 16.547 18.797 6.438 1 97.12 195 GLU A N 1
ATOM 1597 C CA . GLU A 1 195 ? 15.977 18.828 7.785 1 97.12 195 GLU A CA 1
ATOM 1598 C C . GLU A 1 195 ? 15.672 17.422 8.281 1 97.12 195 GLU A C 1
ATOM 1600 O O . GLU A 1 195 ? 15.922 17.094 9.445 1 97.12 195 GLU A O 1
ATOM 1605 N N . ILE A 1 196 ? 15.164 16.578 7.414 1 97.06 196 ILE A N 1
ATOM 1606 C CA . ILE A 1 196 ? 14.867 15.203 7.781 1 97.06 196 ILE A CA 1
ATOM 1607 C C . ILE A 1 196 ? 16.156 14.461 8.078 1 97.06 196 ILE A C 1
ATOM 1609 O O . ILE A 1 196 ? 16.234 13.672 9.031 1 97.06 196 ILE A O 1
ATOM 1613 N N . ASN A 1 197 ? 17.141 14.75 7.281 1 95.88 197 ASN A N 1
ATOM 1614 C CA . ASN A 1 197 ? 18.453 14.172 7.523 1 95.88 197 ASN A CA 1
ATOM 1615 C C . ASN A 1 197 ? 18.984 14.547 8.906 1 95.88 197 ASN A C 1
ATOM 1617 O O . ASN A 1 197 ? 19.578 13.711 9.594 1 95.88 197 ASN A O 1
ATOM 1621 N N . GLU A 1 198 ? 18.766 15.758 9.266 1 96.06 198 GLU A N 1
ATOM 1622 C CA . GLU A 1 198 ? 19.188 16.203 10.586 1 96.06 198 GLU A CA 1
ATOM 1623 C C . GLU A 1 198 ? 18.422 15.469 11.688 1 96.06 198 GLU A C 1
ATOM 1625 O O . GLU A 1 198 ? 19 15.117 12.719 1 96.06 198 GLU A O 1
ATOM 1630 N N . ILE A 1 199 ? 17.188 15.258 11.469 1 94.75 199 ILE A N 1
ATOM 1631 C CA . ILE A 1 199 ? 16.359 14.516 12.414 1 94.75 199 ILE A CA 1
ATOM 1632 C C . ILE A 1 199 ? 16.906 13.094 12.562 1 94.75 199 ILE A C 1
ATOM 1634 O O . ILE A 1 199 ? 17.094 12.609 13.68 1 94.75 199 ILE A O 1
ATOM 1638 N N . PHE A 1 200 ? 17.203 12.414 11.406 1 95.38 200 PHE A N 1
ATOM 1639 C CA . PHE A 1 200 ? 17.734 11.055 11.422 1 95.38 200 PHE A CA 1
ATOM 1640 C C . PHE A 1 200 ? 19.078 11.008 12.133 1 95.38 200 PHE A C 1
ATOM 1642 O O . PHE A 1 200 ? 19.344 10.078 12.898 1 95.38 200 PHE A O 1
ATOM 1649 N N . TYR A 1 201 ? 19.875 12.062 11.891 1 94.75 201 TYR A N 1
ATOM 1650 C CA . TYR A 1 201 ? 21.172 12.133 12.547 1 94.75 201 TYR A CA 1
ATOM 1651 C C . TYR A 1 201 ? 21.016 12.234 14.062 1 94.75 201 TYR A C 1
ATOM 1653 O O . TYR A 1 201 ? 21.734 11.57 14.812 1 94.75 201 TYR A O 1
ATOM 1661 N N . HIS A 1 202 ? 20.125 13.008 14.492 1 92.94 202 HIS A N 1
ATOM 1662 C CA . HIS A 1 202 ? 19.891 13.188 15.922 1 92.94 202 HIS A CA 1
ATOM 1663 C C . HIS A 1 202 ? 19.375 11.906 16.562 1 92.94 202 HIS A C 1
ATOM 1665 O O . HIS A 1 202 ? 19.75 11.562 17.688 1 92.94 202 HIS A O 1
ATOM 1671 N N . LEU A 1 203 ? 18.547 11.172 15.844 1 91.69 203 LEU A N 1
ATOM 1672 C CA . LEU A 1 203 ? 17.891 10 16.406 1 91.69 203 LEU A CA 1
ATOM 1673 C C . LEU A 1 203 ? 18.797 8.781 16.344 1 91.69 203 LEU A C 1
ATOM 1675 O O . LEU A 1 203 ? 18.781 7.934 17.234 1 91.69 203 LEU A O 1
ATOM 1679 N N . TYR A 1 204 ? 19.578 8.695 15.273 1 92.19 204 TYR A N 1
ATOM 1680 C CA . TYR A 1 204 ? 20.219 7.414 15 1 92.19 204 TYR A CA 1
ATOM 1681 C C . TYR A 1 204 ? 21.719 7.598 14.789 1 92.19 204 TYR A C 1
ATOM 1683 O O . TYR A 1 204 ? 22.422 6.664 14.375 1 92.19 204 TYR A O 1
ATOM 1691 N N . GLY A 1 205 ? 22.109 8.812 14.969 1 87.75 205 GLY A N 1
ATOM 1692 C CA . GLY A 1 205 ? 23.531 9.094 14.812 1 87.75 205 GLY A CA 1
ATOM 1693 C C . GLY A 1 205 ? 24.391 8.398 15.852 1 87.75 205 GLY A C 1
ATOM 1694 O O . GLY A 1 205 ? 23.922 8.086 16.953 1 87.75 205 GLY A O 1
ATOM 1695 N N . ASN A 1 206 ? 25.609 7.941 15.336 1 75.25 206 ASN A N 1
ATOM 1696 C CA . ASN A 1 206 ? 26.641 7.426 16.219 1 75.25 206 ASN A CA 1
ATOM 1697 C C . ASN A 1 206 ? 27.391 8.555 16.938 1 75.25 206 ASN A C 1
ATOM 1699 O O . ASN A 1 206 ? 27.516 9.656 16.391 1 75.25 206 ASN A O 1
ATOM 1703 N N . MET B 1 1 ? 18.812 -0.811 -32.562 1 35.91 1 MET B N 1
ATOM 1704 C CA . MET B 1 1 ? 17.984 0.296 -32.094 1 35.91 1 MET B CA 1
ATOM 1705 C C . MET B 1 1 ? 17.25 -0.076 -30.828 1 35.91 1 MET B C 1
ATOM 1707 O O . MET B 1 1 ? 16.547 -1.093 -30.781 1 35.91 1 MET B O 1
ATOM 1711 N N . GLU B 1 2 ? 17.766 0.196 -29.781 1 50.28 2 GLU B N 1
ATOM 1712 C CA . GLU B 1 2 ? 17.219 -0.236 -28.5 1 50.28 2 GLU B CA 1
ATOM 1713 C C . GLU B 1 2 ? 15.719 0.036 -28.422 1 50.28 2 GLU B C 1
ATOM 1715 O O . GLU B 1 2 ? 15.281 1.169 -28.625 1 50.28 2 GLU B O 1
ATOM 1720 N N . ARG B 1 3 ? 14.977 -0.902 -29.031 1 54.78 3 ARG B N 1
ATOM 1721 C CA . ARG B 1 3 ? 13.516 -0.853 -29.094 1 54.78 3 ARG B CA 1
ATOM 1722 C C . ARG B 1 3 ? 12.938 -0.245 -27.828 1 54.78 3 ARG B C 1
ATOM 1724 O O . ARG B 1 3 ? 13.258 -0.683 -26.719 1 54.78 3 ARG B O 1
ATOM 1731 N N . LYS B 1 4 ? 12.469 1.169 -28.031 1 79.38 4 LYS B N 1
ATOM 1732 C CA . LYS B 1 4 ? 12.008 1.996 -26.922 1 79.38 4 LYS B CA 1
ATOM 1733 C C . LYS B 1 4 ? 10.492 1.936 -26.781 1 79.38 4 LYS B C 1
ATOM 1735 O O . LYS B 1 4 ? 9.773 1.745 -27.766 1 79.38 4 LYS B O 1
ATOM 1740 N N . TYR B 1 5 ? 9.953 1.455 -25.906 1 92.38 5 TYR B N 1
ATOM 1741 C CA . TYR B 1 5 ? 8.547 1.631 -25.594 1 92.38 5 TYR B CA 1
ATOM 1742 C C . TYR B 1 5 ? 8.352 2.654 -24.469 1 92.38 5 TYR B C 1
ATOM 1744 O O . TYR B 1 5 ? 9.312 3.02 -23.781 1 92.38 5 TYR B O 1
ATOM 1752 N N . THR B 1 6 ? 7.168 3.217 -24.547 1 92.12 6 THR B N 1
ATOM 1753 C CA . THR B 1 6 ? 6.754 4.062 -23.422 1 92.12 6 THR B CA 1
ATOM 1754 C C . THR B 1 6 ? 5.598 3.426 -22.656 1 92.12 6 THR B C 1
ATOM 1756 O O . THR B 1 6 ? 4.59 3.037 -23.266 1 92.12 6 THR B O 1
ATOM 1759 N N . LEU B 1 7 ? 5.828 3.219 -21.375 1 93.94 7 LEU B N 1
ATOM 1760 C CA . LEU B 1 7 ? 4.746 2.658 -20.578 1 93.94 7 LEU B CA 1
ATOM 1761 C C . LEU B 1 7 ? 3.574 3.631 -20.484 1 93.94 7 LEU B C 1
ATOM 1763 O O . LEU B 1 7 ? 3.773 4.836 -20.312 1 93.94 7 LEU B O 1
ATOM 1767 N N . PRO B 1 8 ? 2.396 3.039 -20.641 1 94.19 8 PRO B N 1
ATOM 1768 C CA . PRO B 1 8 ? 1.235 3.914 -20.453 1 94.19 8 PRO B CA 1
ATOM 1769 C C . PRO B 1 8 ? 1.134 4.465 -19.047 1 94.19 8 PRO B C 1
ATOM 1771 O O . PRO B 1 8 ? 1.456 3.766 -18.078 1 94.19 8 PRO B O 1
ATOM 1774 N N . GLN B 1 9 ? 0.548 5.625 -18.922 1 93.62 9 GLN B N 1
ATOM 1775 C CA . GLN B 1 9 ? 0.438 6.293 -17.625 1 93.62 9 GLN B CA 1
ATOM 1776 C C . GLN B 1 9 ? -0.558 5.578 -16.719 1 93.62 9 GLN B C 1
ATOM 1778 O O . GLN B 1 9 ? -0.522 5.738 -15.5 1 93.62 9 GLN B O 1
ATOM 1783 N N . ASN B 1 10 ? -1.397 4.805 -17.297 1 93.94 10 ASN B N 1
ATOM 1784 C CA . ASN B 1 10 ? -2.395 4.113 -16.484 1 93.94 10 ASN B CA 1
ATOM 1785 C C . ASN B 1 10 ? -2.107 2.615 -16.406 1 93.94 10 ASN B C 1
ATOM 1787 O O . ASN B 1 10 ? -3.021 1.814 -16.203 1 93.94 10 ASN B O 1
ATOM 1791 N N . LEU B 1 11 ? -0.859 2.219 -16.562 1 95.56 11 LEU B N 1
ATOM 1792 C CA . LEU B 1 11 ? -0.473 0.814 -16.5 1 95.56 11 LEU B CA 1
ATOM 1793 C C . LEU B 1 11 ? -0.585 0.29 -15.07 1 95.56 11 LEU B C 1
ATOM 1795 O O . LEU B 1 11 ? -0.111 0.931 -14.125 1 95.56 11 LEU B O 1
ATOM 1799 N N . VAL B 1 12 ? -1.237 -0.817 -14.953 1 95.38 12 VAL B N 1
ATOM 1800 C CA . VAL B 1 12 ? -1.178 -1.584 -13.719 1 95.38 12 VAL B CA 1
ATOM 1801 C C . VAL B 1 12 ? -0.658 -2.99 -14 1 95.38 12 VAL B C 1
ATOM 1803 O O . VAL B 1 12 ? -1.241 -3.723 -14.805 1 95.38 12 VAL B O 1
ATOM 1806 N N . LEU B 1 13 ? 0.417 -3.307 -13.414 1 95.69 13 LEU B N 1
ATOM 1807 C CA . LEU B 1 13 ? 1.017 -4.629 -13.539 1 95.69 13 LEU B CA 1
ATOM 1808 C C . LEU B 1 13 ? 0.643 -5.508 -12.352 1 95.69 13 LEU B C 1
ATOM 1810 O O . LEU B 1 13 ? 0.934 -5.164 -11.203 1 95.69 13 LEU B O 1
ATOM 1814 N N . LEU B 1 14 ? -0.028 -6.59 -12.625 1 95.25 14 LEU B N 1
ATOM 1815 C CA . LEU B 1 14 ? -0.379 -7.578 -11.609 1 95.25 14 LEU B CA 1
ATOM 1816 C C . LEU B 1 14 ? 0.575 -8.766 -11.648 1 95.25 14 LEU B C 1
ATOM 1818 O O . LEU B 1 14 ? 0.692 -9.438 -12.68 1 95.25 14 LEU B O 1
ATOM 1822 N N . ILE B 1 15 ? 1.266 -9.008 -10.508 1 96.75 15 ILE B N 1
ATOM 1823 C CA . ILE B 1 15 ? 2.252 -10.078 -10.461 1 96.75 15 ILE B CA 1
ATOM 1824 C C . ILE B 1 15 ? 1.812 -11.141 -9.453 1 96.75 15 ILE B C 1
ATOM 1826 O O . ILE B 1 15 ? 1.645 -10.844 -8.266 1 96.75 15 ILE B O 1
ATOM 1830 N N . SER B 1 16 ? 1.594 -12.352 -9.945 1 96.94 16 SER B N 1
ATOM 1831 C CA . SER B 1 16 ? 1.192 -13.445 -9.07 1 96.94 16 SER B CA 1
ATOM 1832 C C . SER B 1 16 ? 2.305 -14.477 -8.93 1 96.94 16 SER B C 1
ATOM 1834 O O . SER B 1 16 ? 3.258 -14.484 -9.711 1 96.94 16 SER B O 1
ATOM 1836 N N . GLY B 1 17 ? 2.164 -15.336 -7.949 1 97.75 17 GLY B N 1
ATOM 1837 C CA . GLY B 1 17 ? 3.096 -16.406 -7.641 1 97.75 17 GLY B CA 1
ATOM 1838 C C . GLY B 1 17 ? 3.115 -16.781 -6.168 1 97.75 17 GLY B C 1
ATOM 1839 O O . GLY B 1 17 ? 2.654 -16 -5.324 1 97.75 17 GLY B O 1
ATOM 1840 N N . VAL B 1 18 ? 3.688 -17.953 -5.902 1 97.81 18 VAL B N 1
ATOM 1841 C CA . VAL B 1 18 ? 3.803 -18.406 -4.523 1 97.81 18 VAL B CA 1
ATOM 1842 C C . VAL B 1 18 ? 5.027 -17.781 -3.867 1 97.81 18 VAL B C 1
ATOM 1844 O O . VAL B 1 18 ? 5.863 -17.188 -4.551 1 97.81 18 VAL B O 1
ATOM 1847 N N . PRO B 1 19 ? 5.098 -17.812 -2.496 1 95.69 19 PRO B N 1
ATOM 1848 C CA . PRO B 1 19 ? 6.312 -17.328 -1.835 1 95.69 19 PRO B CA 1
ATOM 1849 C C . PRO B 1 19 ? 7.578 -17.969 -2.389 1 95.69 19 PRO B C 1
ATOM 1851 O O . PRO B 1 19 ? 7.59 -19.172 -2.676 1 95.69 19 PRO B O 1
ATOM 1854 N N . GLY B 1 20 ? 8.578 -17.141 -2.627 1 95.69 20 GLY B N 1
ATOM 1855 C CA . GLY B 1 20 ? 9.875 -17.688 -3.01 1 95.69 20 GLY B CA 1
ATOM 1856 C C . GLY B 1 20 ? 10.156 -17.562 -4.496 1 95.69 20 GLY B C 1
ATOM 1857 O O . GLY B 1 20 ? 11.289 -17.781 -4.938 1 95.69 20 GLY B O 1
ATOM 1858 N N . VAL B 1 21 ? 9.156 -17.141 -5.23 1 97.75 21 VAL B N 1
ATOM 1859 C CA . VAL B 1 21 ? 9.375 -17.156 -6.676 1 97.75 21 VAL B CA 1
ATOM 1860 C C . VAL B 1 21 ? 9.922 -15.812 -7.137 1 97.75 21 VAL B C 1
ATOM 1862 O O . VAL B 1 21 ? 10.203 -15.625 -8.32 1 97.75 21 VAL B O 1
ATOM 1865 N N . GLY B 1 22 ? 9.953 -14.82 -6.25 1 96.12 22 GLY B N 1
ATOM 1866 C CA . GLY B 1 22 ? 10.695 -13.609 -6.574 1 96.12 22 GLY B CA 1
ATOM 1867 C C . GLY B 1 22 ? 9.805 -12.43 -6.898 1 96.12 22 GLY B C 1
ATOM 1868 O O . GLY B 1 22 ? 10.234 -11.484 -7.566 1 96.12 22 GLY B O 1
ATOM 1869 N N . LYS B 1 23 ? 8.555 -12.383 -6.48 1 96.38 23 LYS B N 1
ATOM 1870 C CA . LYS B 1 23 ? 7.633 -11.297 -6.77 1 96.38 23 LYS B CA 1
ATOM 1871 C C . LYS B 1 23 ? 8.148 -9.969 -6.211 1 96.38 23 LYS B C 1
ATOM 1873 O O . LYS B 1 23 ? 8.148 -8.953 -6.91 1 96.38 23 LYS B O 1
ATOM 1878 N N . THR B 1 24 ? 8.539 -10.031 -4.945 1 92.12 24 THR B N 1
ATOM 1879 C CA . THR B 1 24 ? 8.969 -8.82 -4.258 1 92.12 24 THR B CA 1
ATOM 1880 C C . THR B 1 24 ? 10.25 -8.266 -4.879 1 92.12 24 THR B C 1
ATOM 1882 O O . THR B 1 24 ? 10.359 -7.07 -5.137 1 92.12 24 THR B O 1
ATOM 1885 N N . THR B 1 25 ? 11.188 -9.156 -5.141 1 92.62 25 THR B N 1
ATOM 1886 C CA . THR B 1 25 ? 12.445 -8.758 -5.758 1 92.62 25 THR B CA 1
ATOM 1887 C C . THR B 1 25 ? 12.203 -8.156 -7.141 1 92.62 25 THR B C 1
ATOM 1889 O O . THR B 1 25 ? 12.75 -7.098 -7.465 1 92.62 25 THR B O 1
ATOM 1892 N N . LEU B 1 26 ? 11.406 -8.828 -7.875 1 96 26 LEU B N 1
ATOM 1893 C CA . LEU B 1 26 ? 11.109 -8.367 -9.227 1 96 26 LEU B CA 1
ATOM 1894 C C . LEU B 1 26 ? 10.43 -7.004 -9.203 1 96 26 LEU B C 1
ATOM 1896 O O . LEU B 1 26 ? 10.797 -6.109 -9.969 1 96 26 LEU B O 1
ATOM 1900 N N . SER B 1 27 ? 9.469 -6.82 -8.383 1 94.62 27 SER B N 1
ATOM 1901 C CA . SER B 1 27 ? 8.758 -5.551 -8.258 1 94.62 27 SER B CA 1
ATOM 1902 C C . SER B 1 27 ? 9.711 -4.414 -7.895 1 94.62 27 SER B C 1
ATOM 1904 O O . SER B 1 27 ? 9.625 -3.32 -8.453 1 94.62 27 SER B O 1
ATOM 1906 N N . ASN B 1 28 ? 10.602 -4.723 -6.984 1 89.75 28 ASN B N 1
ATOM 1907 C CA . ASN B 1 28 ? 11.578 -3.719 -6.578 1 89.75 28 ASN B CA 1
ATOM 1908 C C . ASN B 1 28 ? 12.508 -3.338 -7.727 1 89.75 28 ASN B C 1
ATOM 1910 O O . ASN B 1 28 ? 12.844 -2.166 -7.898 1 89.75 28 ASN B O 1
ATOM 1914 N N . GLU B 1 29 ? 12.938 -4.316 -8.477 1 93 29 GLU B N 1
ATOM 1915 C CA . GLU B 1 29 ? 13.812 -4.043 -9.609 1 93 29 GLU B CA 1
ATOM 1916 C C . GLU B 1 29 ? 13.094 -3.229 -10.688 1 93 29 GLU B C 1
ATOM 1918 O O . GLU B 1 29 ? 13.68 -2.324 -11.281 1 93 29 GLU B O 1
ATOM 1923 N N . LEU B 1 30 ? 11.852 -3.539 -10.898 1 93.56 30 LEU B N 1
ATOM 1924 C CA . LEU B 1 30 ? 11.062 -2.793 -11.875 1 93.56 30 LEU B CA 1
ATOM 1925 C C . LEU B 1 30 ? 10.906 -1.339 -11.445 1 93.56 30 LEU B C 1
ATOM 1927 O O . LEU B 1 30 ? 10.945 -0.433 -12.281 1 93.56 30 LEU B O 1
ATOM 1931 N N . LEU B 1 31 ? 10.75 -1.126 -10.172 1 88.62 31 LEU B N 1
ATOM 1932 C CA . LEU B 1 31 ? 10.648 0.224 -9.625 1 88.62 31 LEU B CA 1
ATOM 1933 C C . LEU B 1 31 ? 11.93 1.016 -9.898 1 88.62 31 LEU B C 1
ATOM 1935 O O . LEU B 1 31 ? 11.867 2.217 -10.164 1 88.62 31 LEU B O 1
ATOM 1939 N N . LYS B 1 32 ? 13 0.323 -9.852 1 87 32 LYS B N 1
ATOM 1940 C CA . LYS B 1 32 ? 14.289 0.973 -10.062 1 87 32 LYS B CA 1
ATOM 1941 C C . LYS B 1 32 ? 14.5 1.314 -11.531 1 87 32 LYS B C 1
ATOM 1943 O O . LYS B 1 32 ? 15.07 2.355 -11.859 1 87 32 LYS B O 1
ATOM 1948 N N . ILE B 1 33 ? 13.984 0.46 -12.344 1 91.56 33 ILE B N 1
ATOM 1949 C CA . ILE B 1 33 ? 14.234 0.573 -13.773 1 91.56 33 ILE B CA 1
ATOM 1950 C C . ILE B 1 33 ? 13.234 1.537 -14.398 1 91.56 33 ILE B C 1
ATOM 1952 O O . ILE B 1 33 ? 13.594 2.342 -15.266 1 91.56 33 ILE B O 1
ATOM 1956 N N . HIS B 1 34 ? 12.062 1.427 -13.961 1 91.75 34 HIS B N 1
ATOM 1957 C CA . HIS B 1 34 ? 10.992 2.258 -14.492 1 91.75 34 HIS B CA 1
ATOM 1958 C C . HIS B 1 34 ? 10.578 3.33 -13.484 1 91.75 34 HIS B C 1
ATOM 1960 O O . HIS B 1 34 ? 9.68 3.109 -12.672 1 91.75 34 HIS B O 1
ATOM 1966 N N . LYS B 1 35 ? 11.031 4.484 -13.664 1 85.56 35 LYS B N 1
ATOM 1967 C CA . LYS B 1 35 ? 10.836 5.57 -12.711 1 85.56 35 LYS B CA 1
ATOM 1968 C C . LYS B 1 35 ? 9.383 6.043 -12.711 1 85.56 35 LYS B C 1
ATOM 1970 O O . LYS B 1 35 ? 8.945 6.711 -11.773 1 85.56 35 LYS B O 1
ATOM 1975 N N . GLU B 1 36 ? 8.703 5.617 -13.797 1 89.5 36 GLU B N 1
ATOM 1976 C CA . GLU B 1 36 ? 7.297 6.012 -13.883 1 89.5 36 GLU B CA 1
ATOM 1977 C C . GLU B 1 36 ? 6.445 5.215 -12.898 1 89.5 36 GLU B C 1
ATOM 1979 O O . GLU B 1 36 ? 5.34 5.637 -12.547 1 89.5 36 GLU B O 1
ATOM 1984 N N . ILE B 1 37 ? 6.969 4.062 -12.539 1 91 37 ILE B N 1
ATOM 1985 C CA . ILE B 1 37 ? 6.254 3.256 -11.562 1 91 37 ILE B CA 1
ATOM 1986 C C . ILE B 1 37 ? 6.516 3.797 -10.156 1 91 37 ILE B C 1
ATOM 1988 O O . ILE B 1 37 ? 7.668 3.869 -9.719 1 91 37 ILE B O 1
ATOM 1992 N N . ARG B 1 38 ? 5.383 4.152 -9.438 1 84.81 38 ARG B N 1
ATOM 1993 C CA . ARG B 1 38 ? 5.609 4.852 -8.18 1 84.81 38 ARG B CA 1
ATOM 1994 C C . ARG B 1 38 ? 4.953 4.113 -7.02 1 84.81 38 ARG B C 1
ATOM 1996 O O . ARG B 1 38 ? 5.125 4.488 -5.855 1 84.81 38 ARG B O 1
ATOM 2003 N N . LEU B 1 39 ? 4.184 3.07 -7.402 1 88.88 39 LEU B N 1
ATOM 2004 C CA . LEU B 1 39 ? 3.504 2.33 -6.344 1 88.88 39 LEU B CA 1
ATOM 2005 C C . LEU B 1 39 ? 3.678 0.827 -6.535 1 88.88 39 LEU B C 1
ATOM 2007 O O . LEU B 1 39 ? 3.516 0.313 -7.645 1 88.88 39 LEU B O 1
ATOM 2011 N N . VAL B 1 40 ? 4.082 0.239 -5.492 1 92.19 40 VAL B N 1
ATOM 2012 C CA . VAL B 1 40 ? 4.008 -1.214 -5.379 1 92.19 40 VAL B CA 1
ATOM 2013 C C . VAL B 1 40 ? 3.139 -1.596 -4.18 1 92.19 40 VAL B C 1
ATOM 2015 O O . VAL B 1 40 ? 3.428 -1.204 -3.047 1 92.19 40 VAL B O 1
ATOM 2018 N N . GLU B 1 41 ? 2.027 -2.318 -4.469 1 95.56 41 GLU B N 1
ATOM 2019 C CA . GLU B 1 41 ? 1.14 -2.793 -3.41 1 95.56 41 GLU B CA 1
ATOM 2020 C C . GLU B 1 41 ? 1.197 -4.312 -3.281 1 95.56 41 GLU B C 1
ATOM 2022 O O . GLU B 1 41 ? 1.016 -5.031 -4.266 1 95.56 41 GLU B O 1
ATOM 2027 N N . GLU B 1 42 ? 1.49 -4.762 -2.088 1 95.88 42 GLU B N 1
ATOM 2028 C CA . GLU B 1 42 ? 1.46 -6.195 -1.815 1 95.88 42 GLU B CA 1
ATOM 2029 C C . GLU B 1 42 ? 0.1 -6.625 -1.271 1 95.88 42 GLU B C 1
ATOM 2031 O O . GLU B 1 42 ? -0.42 -6.012 -0.334 1 95.88 42 GLU B O 1
ATOM 2036 N N . THR B 1 43 ? -0.41 -7.707 -1.747 1 97 43 THR B N 1
ATOM 2037 C CA . THR B 1 43 ? -1.734 -8.133 -1.308 1 97 43 THR B CA 1
ATOM 2038 C C . THR B 1 43 ? -1.697 -8.602 0.145 1 97 43 THR B C 1
ATOM 2040 O O . THR B 1 43 ? -2.717 -8.57 0.838 1 97 43 THR B O 1
ATOM 2043 N N . ASP B 1 44 ? -0.539 -9.023 0.6 1 95.44 44 ASP B N 1
ATOM 2044 C CA . ASP B 1 44 ? -0.422 -9.344 2.02 1 95.44 44 ASP B CA 1
ATOM 2045 C C . ASP B 1 44 ? -0.647 -8.102 2.881 1 95.44 44 ASP B C 1
ATOM 2047 O O . ASP B 1 44 ? -1.143 -8.203 4.004 1 95.44 44 ASP B O 1
ATOM 2051 N N . ILE B 1 45 ? -0.271 -6.961 2.381 1 96.25 45 ILE B N 1
ATOM 2052 C CA . ILE B 1 45 ? -0.53 -5.711 3.088 1 96.25 45 ILE B CA 1
ATOM 2053 C C . ILE B 1 45 ? -2.029 -5.418 3.088 1 96.25 45 ILE B C 1
ATOM 2055 O O . ILE B 1 45 ? -2.584 -4.992 4.102 1 96.25 45 ILE B O 1
ATOM 2059 N N . ILE B 1 46 ? -2.658 -5.641 1.976 1 97.88 46 ILE B N 1
ATOM 2060 C CA . ILE B 1 46 ? -4.105 -5.477 1.908 1 97.88 46 ILE B CA 1
ATOM 2061 C C . ILE B 1 46 ? -4.777 -6.355 2.961 1 97.88 46 ILE B C 1
ATOM 2063 O O . ILE B 1 46 ? -5.688 -5.906 3.664 1 97.88 46 ILE B O 1
ATOM 2067 N N . ARG B 1 47 ? -4.324 -7.547 3.117 1 97.81 47 ARG B N 1
ATOM 2068 C CA . ARG B 1 47 ? -4.883 -8.461 4.105 1 97.81 47 ARG B CA 1
ATOM 2069 C C . ARG B 1 47 ? -4.695 -7.926 5.52 1 97.81 47 ARG B C 1
ATOM 2071 O O . ARG B 1 47 ? -5.602 -8.016 6.352 1 97.81 47 ARG B O 1
ATOM 2078 N N . GLU B 1 48 ? -3.51 -7.379 5.797 1 96.88 48 GLU B N 1
ATOM 2079 C CA . GLU B 1 48 ? -3.271 -6.766 7.102 1 96.88 48 GLU B CA 1
ATOM 2080 C C . GLU B 1 48 ? -4.246 -5.621 7.359 1 96.88 48 GLU B C 1
ATOM 2082 O O . GLU B 1 48 ? -4.766 -5.477 8.469 1 96.88 48 GLU B O 1
ATOM 2087 N N . ILE B 1 49 ? -4.43 -4.875 6.352 1 98.19 49 ILE B N 1
ATOM 2088 C CA . ILE B 1 49 ? -5.34 -3.74 6.441 1 98.19 49 ILE B CA 1
ATOM 2089 C C . ILE B 1 49 ? -6.746 -4.234 6.762 1 98.19 49 ILE B C 1
ATOM 2091 O O . ILE B 1 49 ? -7.402 -3.711 7.668 1 98.19 49 ILE B O 1
ATOM 2095 N N . LEU B 1 50 ? -7.168 -5.234 6.109 1 98.44 50 LEU B N 1
ATOM 2096 C CA . LEU B 1 50 ? -8.531 -5.727 6.273 1 98.44 50 LEU B CA 1
ATOM 2097 C C . LEU B 1 50 ? -8.703 -6.395 7.633 1 98.44 50 LEU B C 1
ATOM 2099 O O . LEU B 1 50 ? -9.773 -6.297 8.242 1 98.44 50 LEU B O 1
ATOM 2103 N N . ARG B 1 51 ? -7.684 -7.098 8.109 1 97.81 51 ARG B N 1
ATOM 2104 C CA . ARG B 1 51 ? -7.762 -7.66 9.453 1 97.81 51 ARG B CA 1
ATOM 2105 C C . ARG B 1 51 ? -7.91 -6.562 10.5 1 97.81 51 ARG B C 1
ATOM 2107 O O . ARG B 1 51 ? -8.695 -6.695 11.445 1 97.81 51 ARG B O 1
ATOM 2114 N N . GLY B 1 52 ? -7.176 -5.543 10.312 1 97.19 52 GLY B N 1
ATOM 2115 C CA . GLY B 1 52 ? -7.312 -4.414 11.219 1 97.19 52 GLY B CA 1
ATOM 2116 C C . GLY B 1 52 ? -8.695 -3.785 11.188 1 97.19 52 GLY B C 1
ATOM 2117 O O . GLY B 1 52 ? -9.25 -3.43 12.227 1 97.19 52 GLY B O 1
ATOM 2118 N N . TYR B 1 53 ? -9.203 -3.652 9.992 1 98.12 53 TYR B N 1
ATOM 2119 C CA . TYR B 1 53 ? -10.531 -3.08 9.844 1 98.12 53 TYR B CA 1
ATOM 2120 C C . TYR B 1 53 ? -11.594 -3.98 10.469 1 98.12 53 TYR B C 1
ATOM 2122 O O . TYR B 1 53 ? -12.539 -3.496 11.094 1 98.12 53 TYR B O 1
ATOM 2130 N N . ASN B 1 54 ? -11.43 -5.266 10.305 1 97.88 54 ASN B N 1
ATOM 2131 C CA . ASN B 1 54 ? -12.328 -6.207 10.961 1 97.88 54 ASN B CA 1
ATOM 2132 C C . ASN B 1 54 ? -12.305 -6.039 12.484 1 97.88 54 ASN B C 1
ATOM 2134 O O . ASN B 1 54 ? -13.344 -6.137 13.141 1 97.88 54 ASN B O 1
ATOM 2138 N N . ASP B 1 55 ? -11.133 -5.805 13.016 1 96.88 55 ASP B N 1
ATOM 2139 C CA . ASP B 1 55 ? -11.016 -5.535 14.445 1 96.88 55 ASP B CA 1
ATOM 2140 C C . ASP B 1 55 ? -11.82 -4.293 14.836 1 96.88 55 ASP B C 1
ATOM 2142 O O . ASP B 1 55 ? -12.531 -4.293 15.836 1 96.88 55 ASP B O 1
ATOM 2146 N N . TYR B 1 56 ? -11.664 -3.277 14.07 1 97.12 56 TYR B N 1
ATOM 2147 C CA . TYR B 1 56 ? -12.43 -2.053 14.297 1 97.12 56 TYR B CA 1
ATOM 2148 C C . TYR B 1 56 ? -13.93 -2.324 14.242 1 97.12 56 TYR B C 1
ATOM 2150 O O . TYR B 1 56 ? -14.672 -1.878 15.117 1 97.12 56 TYR B O 1
ATOM 2158 N N . LEU B 1 57 ? -14.422 -3.031 13.227 1 97.56 57 LEU B N 1
ATOM 2159 C CA . LEU B 1 57 ? -15.844 -3.324 13.055 1 97.56 57 LEU B CA 1
ATOM 2160 C C . LEU B 1 57 ? -16.375 -4.133 14.234 1 97.56 57 LEU B C 1
ATOM 2162 O O . LEU B 1 57 ? -17.5 -3.926 14.68 1 97.56 57 LEU B O 1
ATOM 2166 N N . PHE B 1 58 ? -15.539 -4.988 14.672 1 97.75 58 PHE B N 1
ATOM 2167 C CA . PHE B 1 58 ? -15.938 -5.777 15.836 1 97.75 58 PHE B CA 1
ATOM 2168 C C . PHE B 1 58 ? -16.047 -4.895 17.078 1 97.75 58 PHE B C 1
ATOM 2170 O O . PHE B 1 58 ? -17.062 -4.938 17.781 1 97.75 58 PHE B O 1
ATOM 2177 N N . GLN B 1 59 ? -15.086 -4.113 17.375 1 96.56 59 GLN B N 1
ATOM 2178 C CA . GLN B 1 59 ? -15.023 -3.27 18.562 1 96.56 59 GLN B CA 1
ATOM 2179 C C . GLN B 1 59 ? -16.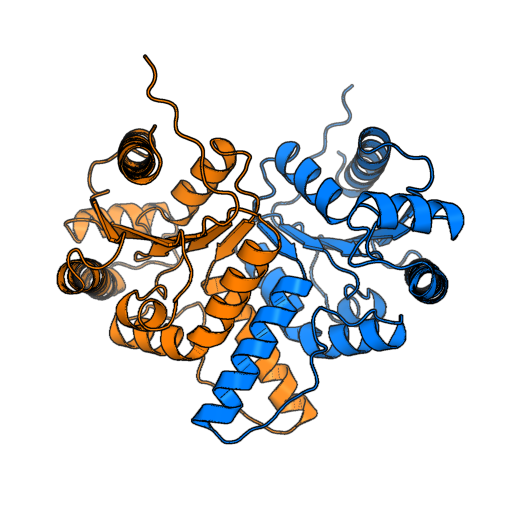141 -2.227 18.547 1 96.56 59 GLN B C 1
ATOM 2181 O O . GLN B 1 59 ? -16.766 -1.976 19.578 1 96.56 59 GLN B O 1
ATOM 2186 N N . GLU B 1 60 ? -16.406 -1.651 17.406 1 96.31 60 GLU B N 1
ATOM 2187 C CA . GLU B 1 60 ? -17.297 -0.498 17.344 1 96.31 60 GLU B CA 1
ATOM 2188 C C . GLU B 1 60 ? -18.734 -0.929 17.047 1 96.31 60 GLU B C 1
ATOM 2190 O O . GLU B 1 60 ? -19.688 -0.264 17.453 1 96.31 60 GLU B O 1
ATOM 2195 N N . HIS B 1 61 ? -18.891 -2.129 16.359 1 96 61 HIS B N 1
ATOM 2196 C CA . HIS B 1 61 ? -20.234 -2.465 15.891 1 96 61 HIS B CA 1
ATOM 2197 C C . HIS B 1 61 ? -20.609 -3.893 16.266 1 96 61 HIS B C 1
ATOM 2199 O O . HIS B 1 61 ? -21.719 -4.352 15.953 1 96 61 HIS B O 1
ATOM 2205 N N . GLY B 1 62 ? -19.734 -4.648 16.875 1 96.44 62 GLY B N 1
ATOM 2206 C CA . GLY B 1 62 ? -19.984 -6.035 17.234 1 96.44 62 GLY B CA 1
ATOM 2207 C C . GLY B 1 62 ? -20.047 -6.961 16.047 1 96.44 62 GLY B C 1
ATOM 2208 O O . GLY B 1 62 ? -20.562 -8.078 16.141 1 96.44 62 GLY B O 1
ATOM 2209 N N . PHE B 1 63 ? -19.594 -6.449 14.867 1 96.44 63 PHE B N 1
ATOM 2210 C CA . PHE B 1 63 ? -19.625 -7.242 13.641 1 96.44 63 PHE B CA 1
ATOM 2211 C C . PHE B 1 63 ? -18.344 -8.07 13.508 1 96.44 63 PHE B C 1
ATOM 2213 O O . PHE B 1 63 ? -17.312 -7.559 13.078 1 96.44 63 PHE B O 1
ATOM 2220 N N . LEU B 1 64 ? -18.391 -9.312 13.773 1 93.81 64 LEU B N 1
ATOM 2221 C CA . LEU B 1 64 ? -17.25 -10.203 13.773 1 93.81 64 LEU B CA 1
ATOM 2222 C C . LEU B 1 64 ? -17.047 -10.844 12.398 1 93.81 64 LEU B C 1
ATOM 2224 O O . LEU B 1 64 ? -17.969 -11.469 11.867 1 93.81 64 LEU B O 1
ATOM 2228 N N . GLN B 1 65 ? -15.906 -10.633 11.805 1 93.69 65 GLN B N 1
ATOM 2229 C CA . GLN B 1 65 ? -15.492 -11.25 10.547 1 93.69 65 GLN B CA 1
ATOM 2230 C C . GLN B 1 65 ? -14.102 -11.867 10.672 1 93.69 65 GLN B C 1
ATOM 2232 O O . GLN B 1 65 ? -13.148 -11.188 11.078 1 93.69 65 GLN B O 1
ATOM 2237 N N . ASN B 1 66 ? -13.984 -13.141 10.344 1 92.56 66 ASN B N 1
ATOM 2238 C CA . ASN B 1 66 ? -12.703 -13.836 10.406 1 92.56 66 ASN B CA 1
ATOM 2239 C C . ASN B 1 66 ? -12.359 -14.492 9.07 1 92.56 66 ASN B C 1
ATOM 2241 O O . ASN B 1 66 ? -11.844 -15.609 9.039 1 92.56 66 ASN B O 1
ATOM 2245 N N . ASN B 1 67 ? -12.695 -13.836 8.047 1 94.06 67 ASN B N 1
ATOM 2246 C CA . ASN B 1 67 ? -12.594 -14.406 6.711 1 94.06 67 ASN B CA 1
ATOM 2247 C C . ASN B 1 67 ? -11.227 -14.141 6.09 1 94.06 67 ASN B C 1
ATOM 2249 O O . ASN B 1 67 ? -10.938 -14.609 4.988 1 94.06 67 ASN B O 1
ATOM 2253 N N . ILE B 1 68 ? -10.344 -13.328 6.762 1 96.25 68 ILE B N 1
ATOM 2254 C C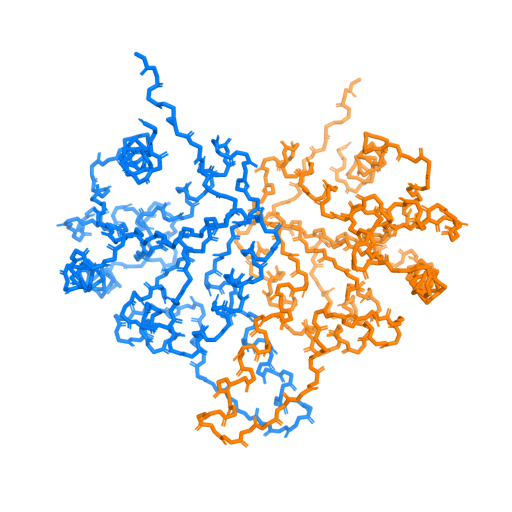A . ILE B 1 68 ? -8.984 -13.07 6.289 1 96.25 68 ILE B CA 1
ATOM 2255 C C . ILE B 1 68 ? -8 -13.945 7.07 1 96.25 68 ILE B C 1
ATOM 2257 O O . ILE B 1 68 ? -7.883 -13.82 8.289 1 96.25 68 ILE B O 1
ATOM 2261 N N . TYR B 1 69 ? -7.254 -14.742 6.359 1 93.12 69 TYR B N 1
ATOM 2262 C CA . TYR B 1 69 ? -6.332 -15.672 7.004 1 93.12 69 TYR B CA 1
ATOM 2263 C C . TYR B 1 69 ? -5.172 -14.922 7.648 1 93.12 69 TYR B C 1
ATOM 2265 O O . TYR B 1 69 ? -4.781 -13.844 7.191 1 93.12 69 TYR B O 1
ATOM 2273 N N . SER B 1 70 ? -4.613 -15.547 8.648 1 90.38 70 SER B N 1
ATOM 2274 C CA . SER B 1 70 ? -3.424 -15.008 9.289 1 90.38 70 SER B CA 1
ATOM 2275 C C . SER B 1 70 ? -2.211 -15.086 8.367 1 90.38 70 SER B C 1
ATOM 2277 O O . SER B 1 70 ? -2.221 -15.828 7.383 1 90.38 70 SER B O 1
ATOM 2279 N N . HIS B 1 71 ? -1.225 -14.352 8.695 1 86.81 71 HIS B N 1
ATOM 2280 C CA . HIS B 1 71 ? -0.034 -14.258 7.855 1 86.81 71 HIS B CA 1
ATOM 2281 C C . HIS B 1 71 ? 0.791 -15.539 7.93 1 86.81 71 HIS B C 1
ATOM 2283 O O . HIS B 1 71 ? 1.649 -15.781 7.082 1 86.81 71 HIS B O 1
ATOM 2289 N N . HIS B 1 72 ? 0.555 -16.391 8.859 1 85.88 72 HIS B N 1
ATOM 2290 C CA . HIS B 1 72 ? 1.361 -17.594 9.031 1 85.88 72 HIS B CA 1
ATOM 2291 C C . HIS B 1 72 ? 0.801 -18.75 8.219 1 85.88 72 HIS B C 1
ATOM 2293 O O . HIS B 1 72 ? 1.468 -19.766 8.047 1 85.88 72 HIS B O 1
ATOM 2299 N N . LYS B 1 73 ? -0.364 -18.547 7.73 1 89.19 73 LYS B N 1
ATOM 2300 C CA . LYS B 1 73 ? -1.019 -19.641 7.02 1 89.19 73 LYS B CA 1
ATOM 2301 C C . LYS B 1 73 ? -0.556 -19.703 5.566 1 89.19 73 LYS B C 1
ATOM 2303 O O . LYS B 1 73 ? -0.584 -18.688 4.855 1 89.19 73 LYS B O 1
ATOM 2308 N N . PHE B 1 74 ? -0.105 -20.891 5.172 1 91.5 74 PHE B N 1
ATOM 2309 C CA . PHE B 1 74 ? 0.161 -21.141 3.76 1 91.5 74 PHE B CA 1
ATOM 2310 C C . PHE B 1 74 ? -1.13 -21.469 3.016 1 91.5 74 PHE B C 1
ATOM 2312 O O . PHE B 1 74 ? -1.994 -22.172 3.535 1 91.5 74 PHE B O 1
ATOM 2319 N N . LEU B 1 75 ? -1.205 -20.938 1.841 1 93.56 75 LEU B N 1
ATOM 2320 C CA . LEU B 1 75 ? -2.502 -20.984 1.175 1 93.56 75 LEU B CA 1
ATOM 2321 C C . LEU B 1 75 ? -2.471 -21.953 -0.002 1 93.56 75 LEU B C 1
ATOM 2323 O O . LEU B 1 75 ? -1.556 -21.906 -0.827 1 93.56 75 LEU B O 1
ATOM 2327 N N . THR B 1 76 ? -3.469 -22.797 -0.036 1 96.12 76 THR B N 1
ATOM 2328 C CA . THR B 1 76 ? -3.76 -23.484 -1.283 1 96.12 76 THR B CA 1
ATOM 2329 C C . THR B 1 76 ? -4.305 -22.531 -2.33 1 96.12 76 THR B C 1
ATOM 2331 O O . THR B 1 76 ? -4.641 -21.375 -2.012 1 96.12 76 THR B O 1
ATOM 2334 N N . TYR B 1 77 ? -4.328 -23.016 -3.5 1 96.56 77 TYR B N 1
ATOM 2335 C CA . TYR B 1 77 ? -4.887 -22.188 -4.566 1 96.56 77 TYR B CA 1
ATOM 2336 C C . TYR B 1 77 ? -6.309 -21.766 -4.234 1 96.56 77 TYR B C 1
ATOM 2338 O O . TYR B 1 77 ? -6.664 -20.594 -4.398 1 96.56 77 TYR B O 1
ATOM 2346 N N . ASP B 1 78 ? -7.133 -22.688 -3.746 1 96.19 78 ASP B N 1
ATOM 2347 C CA . ASP B 1 78 ? -8.523 -22.375 -3.426 1 96.19 78 ASP B CA 1
ATOM 2348 C C . ASP B 1 78 ? -8.617 -21.344 -2.307 1 96.19 78 ASP B C 1
ATOM 2350 O O . ASP B 1 78 ? -9.484 -20.469 -2.334 1 96.19 78 ASP B O 1
ATOM 2354 N N . MET B 1 79 ? -7.777 -21.484 -1.378 1 96.44 79 MET B N 1
ATOM 2355 C CA . MET B 1 79 ? -7.738 -20.5 -0.291 1 96.44 79 MET B CA 1
ATOM 2356 C C . MET B 1 79 ? -7.328 -19.125 -0.807 1 96.44 79 MET B C 1
ATOM 2358 O O . MET B 1 79 ? -7.922 -18.125 -0.433 1 96.44 79 MET B O 1
ATOM 2362 N N . ALA B 1 80 ? -6.293 -19.125 -1.656 1 96.88 80 ALA B N 1
ATOM 2363 C CA . ALA B 1 80 ? -5.848 -17.875 -2.266 1 96.88 80 ALA B CA 1
ATOM 2364 C C . ALA B 1 80 ? -6.961 -17.25 -3.094 1 96.88 80 ALA B C 1
ATOM 2366 O O . ALA B 1 80 ? -7.18 -16.031 -3.027 1 96.88 80 ALA B O 1
ATOM 2367 N N . LYS B 1 81 ? -7.645 -18.047 -3.85 1 95.81 81 LYS B N 1
ATOM 2368 C CA . LYS B 1 81 ? -8.766 -17.578 -4.66 1 95.81 81 LYS B CA 1
ATOM 2369 C C . LYS B 1 81 ? -9.867 -16.984 -3.789 1 95.81 81 LYS B C 1
ATOM 2371 O O . LYS B 1 81 ? -10.438 -15.953 -4.125 1 95.81 81 LYS B O 1
ATOM 2376 N N . ASN B 1 82 ? -10.141 -17.625 -2.709 1 96.38 82 ASN B N 1
ATOM 2377 C CA . ASN B 1 82 ? -11.141 -17.094 -1.785 1 96.38 82 ASN B CA 1
ATOM 2378 C C . ASN B 1 82 ? -10.719 -15.75 -1.205 1 96.38 82 ASN B C 1
ATOM 2380 O O . ASN B 1 82 ? -11.531 -14.828 -1.1 1 96.38 82 ASN B O 1
ATOM 2384 N N . GLN B 1 83 ? -9.414 -15.648 -0.792 1 97.38 83 GLN B N 1
ATOM 2385 C CA . GLN B 1 83 ? -8.914 -14.359 -0.309 1 97.38 83 GLN B CA 1
ATOM 2386 C C . GLN B 1 83 ? -9.008 -13.289 -1.393 1 97.38 83 GLN B C 1
ATOM 2388 O O . GLN B 1 83 ? -9.32 -12.133 -1.104 1 97.38 83 GLN B O 1
ATOM 2393 N N . CYS B 1 84 ? -8.766 -13.68 -2.609 1 96.5 84 CYS B N 1
ATOM 2394 C CA . CYS B 1 84 ? -8.906 -12.773 -3.74 1 96.5 84 CYS B CA 1
ATOM 2395 C C . CYS B 1 84 ? -10.336 -12.273 -3.865 1 96.5 84 CYS B C 1
ATOM 2397 O O . CYS B 1 84 ? -10.57 -11.078 -4.055 1 96.5 84 CYS B O 1
ATOM 2399 N N . LYS B 1 85 ? -11.273 -13.156 -3.744 1 95.69 85 LYS B N 1
ATOM 2400 C CA . LYS B 1 85 ? -12.688 -12.797 -3.832 1 95.69 85 LYS B CA 1
ATOM 2401 C C . LYS B 1 85 ? -13.055 -11.773 -2.764 1 95.69 85 LYS B C 1
ATOM 2403 O O . LYS B 1 85 ? -13.766 -10.805 -3.045 1 95.69 85 LYS B O 1
ATOM 2408 N N . ILE B 1 86 ? -12.555 -12.008 -1.635 1 97.06 86 ILE B N 1
ATOM 2409 C CA . ILE B 1 86 ? -12.844 -11.125 -0.509 1 97.06 86 ILE B CA 1
ATOM 2410 C C . ILE B 1 86 ? -12.242 -9.742 -0.771 1 97.06 86 ILE B C 1
ATOM 2412 O O . ILE B 1 86 ? -12.875 -8.719 -0.484 1 97.06 86 ILE B O 1
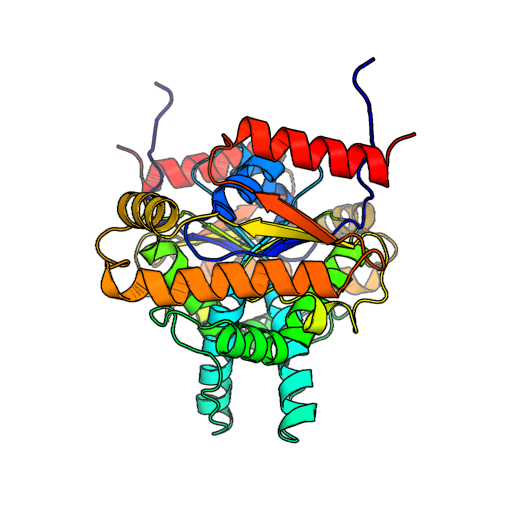ATOM 2416 N N . MET B 1 87 ? -11.039 -9.695 -1.415 1 97.19 87 MET B N 1
ATOM 2417 C CA . MET B 1 87 ? -10.305 -8.445 -1.591 1 97.19 87 MET B CA 1
ATOM 2418 C C . MET B 1 87 ? -10.578 -7.84 -2.967 1 97.19 87 MET B C 1
ATOM 2420 O O . MET B 1 87 ? -10.016 -6.801 -3.316 1 97.19 87 MET B O 1
ATOM 2424 N N . LYS B 1 88 ? -11.383 -8.453 -3.711 1 95.81 88 LYS B N 1
ATOM 2425 C CA . LYS B 1 88 ? -11.547 -8.117 -5.121 1 95.81 88 LYS B CA 1
ATOM 2426 C C . LYS B 1 88 ? -11.883 -6.641 -5.301 1 95.81 88 LYS B C 1
ATOM 2428 O O . LYS B 1 88 ? -11.203 -5.93 -6.043 1 95.81 88 LYS B O 1
ATOM 2433 N N . ASN B 1 89 ? -12.898 -6.164 -4.598 1 95.62 89 ASN B N 1
ATOM 2434 C CA . ASN B 1 89 ? -13.305 -4.77 -4.734 1 95.62 89 ASN B CA 1
ATOM 2435 C C . ASN B 1 89 ? -12.211 -3.818 -4.25 1 95.62 89 ASN B C 1
ATOM 2437 O O . ASN B 1 89 ? -12.062 -2.719 -4.785 1 95.62 89 ASN B O 1
ATOM 2441 N N . SER B 1 90 ? -11.453 -4.215 -3.232 1 97.06 90 SER B N 1
ATOM 2442 C CA . SER B 1 90 ? -10.328 -3.424 -2.748 1 97.06 90 SER B CA 1
ATOM 2443 C C . SER B 1 90 ? -9.25 -3.275 -3.82 1 97.06 90 SER B C 1
ATOM 2445 O O . SER B 1 90 ? -8.766 -2.17 -4.07 1 97.06 90 SER B O 1
ATOM 2447 N N . ILE B 1 91 ? -8.938 -4.359 -4.445 1 96.38 91 ILE B N 1
ATOM 2448 C CA . ILE B 1 91 ? -7.914 -4.371 -5.488 1 96.38 91 ILE B CA 1
ATOM 2449 C C . ILE B 1 91 ? -8.375 -3.523 -6.672 1 96.38 91 ILE B C 1
ATOM 2451 O O . ILE B 1 91 ? -7.609 -2.715 -7.199 1 96.38 91 ILE B O 1
ATOM 2455 N N . ILE B 1 92 ? -9.617 -3.676 -7.035 1 94.38 92 ILE B N 1
ATOM 2456 C CA . ILE B 1 92 ? -10.188 -2.914 -8.141 1 94.38 92 ILE B CA 1
ATOM 2457 C C . ILE B 1 92 ? -10.133 -1.421 -7.82 1 94.38 92 ILE B C 1
ATOM 2459 O O . ILE B 1 92 ? -9.781 -0.608 -8.68 1 94.38 92 ILE B O 1
ATOM 2463 N N . ASN B 1 93 ? -10.445 -1.059 -6.613 1 95.06 93 ASN B N 1
ATOM 2464 C CA . ASN B 1 93 ? -10.391 0.342 -6.207 1 95.06 93 ASN B CA 1
ATOM 2465 C C . ASN B 1 93 ? -8.984 0.908 -6.32 1 95.06 93 ASN B C 1
ATOM 2467 O O . ASN B 1 93 ? -8.797 2.057 -6.73 1 95.06 93 ASN B O 1
ATOM 2471 N N . ILE B 1 94 ? -7.969 0.15 -5.898 1 95.56 94 ILE B N 1
ATOM 2472 C CA . ILE B 1 94 ? -6.586 0.594 -6.027 1 95.56 94 ILE B CA 1
ATOM 2473 C C . ILE B 1 94 ? -6.262 0.846 -7.5 1 95.56 94 ILE B C 1
ATOM 2475 O O . ILE B 1 94 ? -5.703 1.888 -7.848 1 95.56 94 ILE B O 1
ATOM 2479 N N . ILE B 1 95 ? -6.645 -0.069 -8.328 1 94.69 95 ILE B N 1
ATOM 2480 C CA . ILE B 1 95 ? -6.352 0.011 -9.758 1 94.69 95 ILE B CA 1
ATOM 2481 C C . ILE B 1 95 ? -7.008 1.258 -10.344 1 94.69 95 ILE B C 1
ATOM 2483 O O . ILE B 1 95 ? -6.348 2.045 -11.031 1 94.69 95 ILE B O 1
ATOM 2487 N N . GLN B 1 96 ? -8.25 1.446 -10.039 1 93.19 96 GLN B N 1
ATOM 2488 C CA . GLN B 1 96 ? -8.984 2.588 -10.57 1 93.19 96 GLN B CA 1
ATOM 2489 C C . GLN B 1 96 ? -8.383 3.904 -10.086 1 93.19 96 GLN B C 1
ATOM 2491 O O . GLN B 1 96 ? -8.281 4.867 -10.852 1 93.19 96 GLN B O 1
ATOM 2496 N N . ARG B 1 97 ? -8.031 3.945 -8.898 1 93.31 97 ARG B N 1
ATOM 2497 C CA . ARG B 1 97 ? -7.406 5.148 -8.359 1 93.31 97 ARG B CA 1
ATOM 2498 C C . ARG B 1 97 ? -6.105 5.465 -9.094 1 93.31 97 ARG B C 1
ATOM 2500 O O . ARG B 1 97 ? -5.883 6.602 -9.508 1 93.31 97 ARG B O 1
ATOM 2507 N N . GLN B 1 98 ? -5.27 4.445 -9.172 1 93.94 98 GLN B N 1
ATOM 2508 C CA . GLN B 1 98 ? -3.965 4.645 -9.805 1 93.94 98 GLN B CA 1
ATOM 2509 C C . GLN B 1 98 ? -4.113 5.047 -11.266 1 93.94 98 GLN B C 1
ATOM 2511 O O . GLN B 1 98 ? -3.354 5.875 -11.766 1 93.94 98 GLN B O 1
ATOM 2516 N N . GLN B 1 99 ? -5.086 4.492 -11.898 1 93.5 99 GLN B N 1
ATOM 2517 C CA . GLN B 1 99 ? -5.316 4.844 -13.297 1 93.5 99 GLN B CA 1
ATOM 2518 C C . GLN B 1 99 ? -5.832 6.277 -13.422 1 93.5 99 GLN B C 1
ATOM 2520 O O . GLN B 1 99 ? -5.391 7.023 -14.297 1 93.5 99 GLN B O 1
ATOM 2525 N N . ARG B 1 100 ? -6.711 6.648 -12.586 1 90.62 100 ARG B N 1
ATOM 2526 C CA . ARG B 1 100 ? -7.219 8.016 -12.578 1 90.62 100 ARG B CA 1
ATOM 2527 C C . ARG B 1 100 ? -6.09 9.016 -12.336 1 90.62 100 ARG B C 1
ATOM 2529 O O . ARG B 1 100 ? -6.066 10.086 -12.938 1 90.62 100 ARG B O 1
ATOM 2536 N N . LYS B 1 101 ? -5.156 8.664 -11.5 1 89.62 101 LYS B N 1
ATOM 2537 C CA . LYS B 1 101 ? -4.059 9.562 -11.148 1 89.62 101 LYS B CA 1
ATOM 2538 C C . LYS B 1 101 ? -2.961 9.531 -12.203 1 89.62 101 LYS B C 1
ATOM 2540 O O . LYS B 1 101 ? -2.076 10.391 -12.219 1 89.62 101 LYS B O 1
ATOM 2545 N N . GLY B 1 102 ? -3.016 8.531 -13.062 1 92.81 102 GLY B N 1
ATOM 2546 C CA . GLY B 1 102 ? -1.979 8.391 -14.07 1 92.81 102 GLY B CA 1
ATOM 2547 C C . GLY B 1 102 ? -0.635 7.984 -13.492 1 92.81 102 GLY B C 1
ATOM 2548 O O . GLY B 1 102 ? 0.395 8.562 -13.844 1 92.81 102 GLY B O 1
ATOM 2549 N N . ILE B 1 103 ? -0.725 7.02 -12.586 1 91.69 103 ILE B N 1
ATOM 2550 C CA . ILE B 1 103 ? 0.485 6.531 -11.938 1 91.69 103 ILE B CA 1
ATOM 2551 C C . ILE B 1 103 ? 0.62 5.027 -12.164 1 91.69 103 ILE B C 1
ATOM 2553 O O . ILE B 1 103 ? -0.101 4.23 -11.555 1 91.69 103 ILE B O 1
ATOM 2557 N N . PRO B 1 104 ? 1.536 4.66 -13.094 1 94.88 104 PRO B N 1
ATOM 2558 C CA . PRO B 1 104 ? 1.784 3.225 -13.25 1 94.88 104 PRO B CA 1
ATOM 2559 C C . PRO B 1 104 ? 2.125 2.539 -11.93 1 94.88 104 PRO B C 1
ATOM 2561 O O . PRO B 1 104 ? 2.838 3.109 -11.094 1 94.88 104 PRO B O 1
ATOM 2564 N N . SER B 1 105 ? 1.538 1.361 -11.773 1 95.19 105 SER B N 1
ATOM 2565 C CA . SER B 1 105 ? 1.649 0.727 -10.461 1 95.19 105 SER B CA 1
ATOM 2566 C C . SER B 1 105 ? 1.76 -0.789 -10.594 1 95.19 105 SER B C 1
ATOM 2568 O O . SER B 1 105 ? 1.416 -1.356 -11.633 1 95.19 105 SER B O 1
ATOM 2570 N N . ILE B 1 106 ? 2.266 -1.372 -9.516 1 96.38 106 ILE B N 1
ATOM 2571 C CA . ILE B 1 106 ? 2.377 -2.824 -9.414 1 96.38 106 ILE B CA 1
ATOM 2572 C C . ILE B 1 106 ? 1.587 -3.316 -8.203 1 96.38 106 ILE B C 1
ATOM 2574 O O . ILE B 1 106 ? 1.643 -2.711 -7.129 1 96.38 106 ILE B O 1
ATOM 2578 N N . ILE B 1 107 ? 0.818 -4.32 -8.406 1 96.62 107 ILE B N 1
ATOM 2579 C CA . ILE B 1 107 ? 0.219 -5.066 -7.309 1 96.62 107 ILE B CA 1
ATOM 2580 C C . ILE B 1 107 ? 0.689 -6.52 -7.359 1 96.62 107 ILE B C 1
ATOM 2582 O O . ILE B 1 107 ? 0.569 -7.184 -8.391 1 96.62 107 ILE B O 1
ATOM 2586 N N . ASN B 1 108 ? 1.272 -7.027 -6.277 1 97 108 ASN B N 1
ATOM 2587 C CA . ASN B 1 108 ? 1.794 -8.391 -6.316 1 97 108 ASN B CA 1
ATOM 2588 C C . ASN B 1 108 ? 1.319 -9.203 -5.117 1 97 108 ASN B C 1
ATOM 2590 O O . ASN B 1 108 ? 1.023 -8.648 -4.059 1 97 108 ASN B O 1
ATOM 2594 N N . GLY B 1 109 ? 1.16 -10.484 -5.391 1 97 109 GLY B N 1
ATOM 2595 C CA . GLY B 1 109 ? 0.821 -11.414 -4.324 1 97 109 GLY B CA 1
ATOM 2596 C C . GLY B 1 109 ? 0.258 -12.727 -4.836 1 97 109 GLY B C 1
ATOM 2597 O O . GLY B 1 109 ? -0.123 -12.828 -6.004 1 97 109 GLY B O 1
ATOM 2598 N N . VAL B 1 110 ? 0.191 -13.68 -3.92 1 96.62 110 VAL B N 1
ATOM 2599 C CA . VAL B 1 110 ? -0.319 -15 -4.266 1 96.62 110 VAL B CA 1
ATOM 2600 C C . VAL B 1 110 ? -1.829 -14.93 -4.484 1 96.62 110 VAL B C 1
ATOM 2602 O O . VAL B 1 110 ? -2.408 -15.805 -5.133 1 96.62 110 VAL B O 1
ATOM 2605 N N . HIS B 1 111 ? -2.465 -13.828 -4.117 1 95.75 111 HIS B N 1
ATOM 2606 C CA . HIS B 1 111 ? -3.914 -13.68 -4.168 1 95.75 111 HIS B CA 1
ATOM 2607 C C . HIS B 1 111 ? -4.355 -13.039 -5.48 1 95.75 111 HIS B C 1
ATOM 2609 O O . HIS B 1 111 ? -5.535 -12.719 -5.652 1 95.75 111 HIS B O 1
ATOM 2615 N N . ILE B 1 112 ? -3.436 -12.797 -6.281 1 94.81 112 ILE B N 1
ATOM 2616 C CA . ILE B 1 112 ? -3.783 -12.258 -7.59 1 94.81 112 ILE B CA 1
ATOM 2617 C C . ILE B 1 112 ? -4.238 -13.391 -8.516 1 94.81 112 ILE B C 1
ATOM 2619 O O . ILE B 1 112 ? -3.412 -14.086 -9.109 1 94.81 112 ILE B O 1
ATOM 2623 N N . ILE B 1 113 ? -5.523 -13.5 -8.578 1 92.5 113 ILE B N 1
ATOM 2624 C CA . ILE B 1 113 ? -6.145 -14.555 -9.367 1 92.5 113 ILE B CA 1
ATOM 2625 C C . ILE B 1 113 ? -6.852 -13.938 -10.578 1 92.5 113 ILE B C 1
ATOM 2627 O O . ILE B 1 113 ? -7.875 -13.273 -10.43 1 92.5 113 ILE B O 1
ATOM 2631 N N . PRO B 1 114 ? -6.305 -14.141 -11.766 1 83.31 114 PRO B N 1
ATOM 2632 C CA . PRO B 1 114 ? -6.836 -13.445 -12.945 1 83.31 114 PRO B CA 1
ATOM 2633 C C . PRO B 1 114 ? -8.305 -13.758 -13.195 1 83.31 114 PRO B C 1
ATOM 2635 O O . PRO B 1 114 ? -9.07 -12.875 -13.602 1 83.31 114 PRO B O 1
ATOM 2638 N N . GLU B 1 115 ? -8.727 -14.969 -12.961 1 81.19 115 GLU B N 1
ATOM 2639 C CA . GLU B 1 115 ? -10.109 -15.359 -13.219 1 81.19 115 GLU B CA 1
ATOM 2640 C C . GLU B 1 115 ? -11.078 -14.602 -12.312 1 81.19 115 GLU B C 1
ATOM 2642 O O . GLU B 1 115 ? -12.227 -14.359 -12.688 1 81.19 115 GLU B O 1
ATOM 2647 N N . GLU B 1 116 ? -10.562 -14.234 -11.164 1 85.81 116 GLU B N 1
ATOM 2648 C CA . GLU B 1 116 ? -11.391 -13.508 -10.203 1 85.81 116 GLU B CA 1
ATOM 2649 C C . GLU B 1 116 ? -11.336 -12 -10.461 1 85.81 116 GLU B C 1
ATOM 2651 O O . GLU B 1 116 ? -12.328 -11.297 -10.258 1 85.81 116 GLU B O 1
ATOM 2656 N N . LEU B 1 117 ? -10.164 -11.531 -10.836 1 83.5 117 LEU B N 1
ATOM 2657 C CA . LEU B 1 117 ? -9.969 -10.094 -11.016 1 83.5 117 LEU B CA 1
ATOM 2658 C C . LEU B 1 117 ? -10.445 -9.648 -12.391 1 83.5 117 LEU B C 1
ATOM 2660 O O . LEU B 1 117 ? -11.016 -8.562 -12.539 1 83.5 117 LEU B O 1
ATOM 2664 N N . TYR B 1 118 ? -9.961 -10.344 -13.477 1 64.31 118 TYR B N 1
ATOM 2665 C CA . TYR B 1 118 ? -10.164 -9.992 -14.875 1 64.31 118 TYR B CA 1
ATOM 2666 C C . TYR B 1 118 ? -11.648 -9.797 -15.18 1 64.31 118 TYR B C 1
ATOM 2668 O O . TYR B 1 118 ? -12.031 -8.828 -15.844 1 64.31 118 TYR B O 1
ATOM 2676 N N . VAL B 1 119 ? -12.359 -10.641 -14.734 1 55.19 119 VAL B N 1
ATOM 2677 C CA . VAL B 1 119 ? -13.758 -10.602 -15.133 1 55.19 119 VAL B CA 1
ATOM 2678 C C . VAL B 1 119 ? -14.367 -9.25 -14.742 1 55.19 119 VAL B C 1
ATOM 2680 O O . VAL B 1 119 ? -15.312 -8.781 -15.375 1 55.19 119 VAL B O 1
ATOM 2683 N N . HIS B 1 120 ? -13.562 -8.57 -13.984 1 56.5 120 HIS B N 1
ATOM 2684 C CA . HIS B 1 120 ? -14.203 -7.367 -13.461 1 56.5 120 HIS B CA 1
ATOM 2685 C C . HIS B 1 120 ? -13.414 -6.121 -13.844 1 56.5 120 HIS B C 1
ATOM 2687 O O . HIS B 1 120 ? -13.906 -5 -13.695 1 56.5 120 HIS B O 1
ATOM 2693 N N . LEU B 1 121 ? -12.188 -6.395 -14.43 1 63.44 121 LEU B N 1
ATOM 2694 C CA . LEU B 1 121 ? -11.359 -5.242 -14.766 1 63.44 121 LEU B CA 1
ATOM 2695 C C . LEU B 1 121 ? -11.578 -4.824 -16.219 1 63.44 121 LEU B C 1
ATOM 2697 O O . LEU B 1 121 ? -11.133 -5.504 -17.141 1 63.44 121 LEU B O 1
ATOM 2701 N N . LYS B 1 122 ? -12.516 -3.971 -16.406 1 64.06 122 LYS B N 1
ATOM 2702 C CA . LYS B 1 122 ? -12.867 -3.445 -17.719 1 64.06 122 LYS B CA 1
ATOM 2703 C C . LYS B 1 122 ? -11.977 -2.264 -18.094 1 64.06 122 LYS B C 1
ATOM 2705 O O . LYS B 1 122 ? -12.312 -1.487 -19 1 64.06 122 LYS B O 1
ATOM 2710 N N . THR B 1 123 ? -10.852 -2.158 -17.406 1 69 123 THR B N 1
ATOM 2711 C CA . THR B 1 123 ? -10.031 -0.997 -17.719 1 69 123 THR B CA 1
ATOM 2712 C C . THR B 1 123 ? -8.844 -1.396 -18.594 1 69 123 THR B C 1
ATOM 2714 O O . THR B 1 123 ? -8.484 -2.572 -18.672 1 69 123 THR B O 1
ATOM 2717 N N . SER B 1 124 ? -8.352 -0.428 -19.234 1 82.19 124 SER B N 1
ATOM 2718 C CA . SER B 1 124 ? -7.254 -0.678 -20.156 1 82.19 124 SER B CA 1
ATOM 2719 C C . SER B 1 124 ? -5.91 -0.707 -19.438 1 82.19 124 SER B C 1
ATOM 2721 O O . SER B 1 124 ? -5.816 -0.305 -18.266 1 82.19 124 SER B O 1
ATOM 2723 N N . ASN B 1 125 ? -4.938 -1.387 -20.016 1 91.06 125 ASN B N 1
ATOM 2724 C CA . ASN B 1 125 ? -3.523 -1.396 -19.656 1 91.06 125 ASN B CA 1
ATOM 2725 C C . ASN B 1 125 ? -3.287 -2.125 -18.328 1 91.06 125 ASN B C 1
ATOM 2727 O O . ASN B 1 125 ? -2.572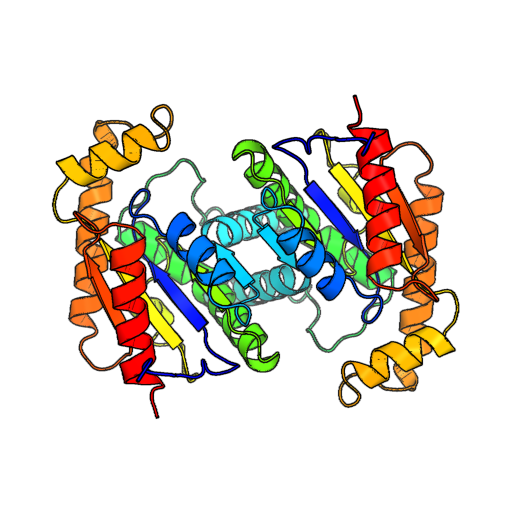 -1.626 -17.469 1 91.06 125 ASN B O 1
ATOM 2731 N N . ILE B 1 126 ? -3.957 -3.195 -18.203 1 92.19 126 ILE B N 1
ATOM 2732 C CA . ILE B 1 126 ? -3.664 -4.148 -17.141 1 92.19 126 ILE B CA 1
ATOM 2733 C C . ILE B 1 126 ? -2.873 -5.324 -17.703 1 92.19 126 ILE B C 1
ATOM 2735 O O . ILE B 1 126 ? -3.305 -5.969 -18.672 1 92.19 126 ILE B O 1
ATOM 2739 N N . VAL B 1 127 ? -1.755 -5.609 -17.125 1 92.56 127 VAL B N 1
ATOM 2740 C CA . VAL B 1 127 ? -0.919 -6.734 -17.547 1 92.56 127 VAL B CA 1
ATOM 2741 C C . VAL B 1 127 ? -0.75 -7.711 -16.391 1 92.56 127 VAL B C 1
ATOM 2743 O O . VAL B 1 127 ? -0.412 -7.309 -15.273 1 92.56 127 VAL B O 1
ATOM 2746 N N . TYR B 1 128 ? -1.044 -8.992 -16.656 1 92.94 128 TYR B N 1
ATOM 2747 C CA . TYR B 1 128 ? -0.906 -10.039 -15.641 1 92.94 128 TYR B CA 1
ATOM 2748 C C . TYR B 1 128 ? 0.323 -10.898 -15.914 1 92.94 128 TYR B C 1
ATOM 2750 O O . TYR B 1 128 ? 0.498 -11.414 -17.016 1 92.94 128 TYR B O 1
ATOM 2758 N N . ILE B 1 129 ? 1.164 -11 -14.898 1 95.25 129 ILE B N 1
ATOM 2759 C CA . ILE B 1 129 ? 2.338 -11.859 -14.984 1 95.25 129 ILE B CA 1
ATOM 2760 C C . ILE B 1 129 ? 2.359 -12.828 -13.805 1 95.25 129 ILE B C 1
ATOM 2762 O O . ILE B 1 129 ? 2.328 -12.406 -12.648 1 95.25 129 ILE B O 1
ATOM 2766 N N . ASN B 1 130 ? 2.418 -14.07 -14.109 1 96.56 130 ASN B N 1
ATOM 2767 C CA . ASN B 1 130 ? 2.602 -15.094 -13.086 1 96.56 130 ASN B CA 1
ATOM 2768 C C . ASN B 1 130 ? 4.016 -15.672 -13.117 1 96.56 130 ASN B C 1
ATOM 2770 O O . ASN B 1 130 ? 4.488 -16.109 -14.164 1 96.56 130 ASN B O 1
ATOM 2774 N N . LEU B 1 131 ? 4.68 -15.641 -11.984 1 98.44 131 LEU B N 1
ATOM 2775 C CA . LEU B 1 131 ? 5.98 -16.281 -11.844 1 98.44 131 LEU B CA 1
ATOM 2776 C C . LEU B 1 131 ? 5.832 -17.688 -11.273 1 98.44 131 LEU B C 1
ATOM 2778 O O . LEU B 1 131 ? 5.074 -17.906 -10.328 1 98.44 131 LEU B O 1
ATOM 2782 N N . TYR B 1 132 ? 6.531 -18.641 -11.914 1 98.56 132 TYR B N 1
ATOM 2783 C CA . TYR B 1 132 ? 6.414 -20.016 -11.414 1 98.56 132 TYR B CA 1
ATOM 2784 C C . TYR B 1 132 ? 7.734 -20.766 -11.555 1 98.56 132 TYR B C 1
ATOM 2786 O O . TYR B 1 132 ? 8.641 -20.312 -12.258 1 98.56 132 TYR B O 1
ATOM 2794 N N . VAL B 1 133 ? 7.887 -21.812 -10.719 1 98.56 133 VAL B N 1
ATOM 2795 C CA . VAL B 1 133 ? 9.031 -22.719 -10.828 1 98.56 133 VAL B CA 1
ATOM 2796 C C . VAL B 1 133 ? 8.555 -24.094 -11.289 1 98.56 133 VAL B C 1
ATOM 2798 O O . VAL B 1 133 ? 7.387 -24.453 -11.102 1 98.56 133 VAL B O 1
ATOM 2801 N N . ASP B 1 134 ? 9.547 -24.938 -11.766 1 97.44 134 ASP B N 1
ATOM 2802 C CA . ASP B 1 134 ? 9.156 -26.172 -12.43 1 97.44 134 ASP B CA 1
ATOM 2803 C C . ASP B 1 134 ? 9.398 -27.391 -11.523 1 97.44 134 ASP B C 1
ATOM 2805 O O . ASP B 1 134 ? 9.219 -28.531 -11.953 1 97.44 134 ASP B O 1
ATOM 2809 N N . SER B 1 135 ? 9.898 -27.156 -10.305 1 97.31 135 SER B N 1
ATOM 2810 C CA . SER B 1 135 ? 10.094 -28.297 -9.43 1 97.31 135 SER B CA 1
ATOM 2811 C C . SER B 1 135 ? 10 -27.906 -7.965 1 97.31 135 SER B C 1
ATOM 2813 O O . SER B 1 135 ? 10.32 -26.766 -7.602 1 97.31 135 SER B O 1
ATOM 2815 N N . GLU B 1 136 ? 9.672 -28.844 -7.168 1 97.38 136 GLU B N 1
ATOM 2816 C CA . GLU B 1 136 ? 9.602 -28.656 -5.723 1 97.38 136 GLU B CA 1
ATOM 2817 C C . GLU B 1 136 ? 10.977 -28.359 -5.129 1 97.38 136 GLU B C 1
ATOM 2819 O O . GLU B 1 136 ? 11.094 -27.562 -4.203 1 97.38 136 GLU B O 1
ATOM 2824 N N . LYS B 1 137 ? 11.945 -29.047 -5.738 1 97.06 137 LYS B N 1
ATOM 2825 C CA . LYS B 1 137 ? 13.305 -28.891 -5.242 1 97.06 137 LYS B CA 1
ATOM 2826 C C . LYS B 1 137 ? 13.781 -27.438 -5.395 1 97.06 137 LYS B C 1
ATOM 2828 O O . LYS B 1 137 ? 14.383 -26.875 -4.477 1 97.06 137 LYS B O 1
ATOM 2833 N N . ILE B 1 138 ? 13.508 -26.922 -6.516 1 97.38 138 ILE B N 1
ATOM 2834 C CA . ILE B 1 138 ? 13.898 -25.547 -6.777 1 97.38 138 ILE B CA 1
ATOM 2835 C C . ILE B 1 138 ? 13.148 -24.609 -5.828 1 97.38 138 ILE B C 1
ATOM 2837 O O . ILE B 1 138 ? 13.75 -23.703 -5.238 1 97.38 138 ILE B O 1
ATOM 2841 N N . LEU B 1 139 ? 11.828 -24.844 -5.648 1 97.75 139 LEU B N 1
ATOM 2842 C CA . LEU B 1 139 ? 11.039 -24.016 -4.742 1 97.75 139 LEU B CA 1
ATOM 2843 C C . LEU B 1 139 ? 11.578 -24.094 -3.32 1 97.75 139 LEU B C 1
ATOM 2845 O O . LEU B 1 139 ? 11.734 -23.078 -2.65 1 97.75 139 LEU B O 1
ATOM 2849 N N . TRP B 1 140 ? 11.914 -25.266 -2.914 1 97.06 140 TRP B N 1
ATOM 2850 C CA . TRP B 1 140 ? 12.422 -25.484 -1.563 1 97.06 140 TRP B CA 1
ATOM 2851 C C . TRP B 1 140 ? 13.734 -24.734 -1.347 1 97.06 140 TRP B C 1
ATOM 2853 O O . TRP B 1 140 ? 13.922 -24.094 -0.311 1 97.06 140 TRP B O 1
ATOM 2863 N N . THR B 1 141 ? 14.617 -24.766 -2.289 1 96.25 141 THR B N 1
ATOM 2864 C CA . THR B 1 141 ? 15.914 -24.094 -2.199 1 96.25 141 THR B CA 1
ATOM 2865 C C . THR B 1 141 ? 15.727 -22.594 -2.041 1 96.25 141 THR B C 1
ATOM 2867 O O . THR B 1 141 ? 16.422 -21.953 -1.251 1 96.25 141 THR B O 1
ATOM 2870 N N . ARG B 1 142 ? 14.789 -22.094 -2.693 1 95.56 142 ARG B N 1
ATOM 2871 C CA . ARG B 1 142 ? 14.516 -20.672 -2.658 1 95.56 142 ARG B CA 1
ATOM 2872 C C . ARG B 1 142 ? 13.867 -20.266 -1.339 1 95.56 142 ARG B C 1
ATOM 2874 O O . ARG B 1 142 ? 14.242 -19.266 -0.735 1 95.56 142 ARG B O 1
ATOM 2881 N N . LEU B 1 143 ? 12.938 -21.062 -0.853 1 95.94 143 LEU B N 1
ATOM 2882 C CA . LEU B 1 143 ? 12.219 -20.766 0.382 1 95.94 143 LEU B CA 1
ATOM 2883 C C . LEU B 1 143 ? 13.156 -20.844 1.585 1 95.94 143 LEU B C 1
ATOM 2885 O O . LEU B 1 143 ? 13.102 -20 2.475 1 95.94 143 LEU B O 1
ATOM 2889 N N . LYS B 1 144 ? 13.984 -21.828 1.525 1 95 144 LYS B N 1
ATOM 2890 C CA . LYS B 1 144 ? 14.914 -22.031 2.629 1 95 144 LYS B CA 1
ATOM 2891 C C . LYS B 1 144 ? 15.891 -20.859 2.74 1 95 144 LYS B C 1
ATOM 2893 O O . LYS B 1 144 ? 16.266 -20.453 3.846 1 95 144 LYS B O 1
ATOM 2898 N N . LYS B 1 145 ? 16.359 -20.344 1.629 1 92.81 145 LYS B N 1
ATOM 2899 C CA . LYS B 1 145 ? 17.266 -19.203 1.599 1 92.81 145 LYS B CA 1
ATOM 2900 C C . LYS B 1 145 ? 16.562 -17.938 2.072 1 92.81 145 LYS B C 1
ATOM 2902 O O . LYS B 1 145 ? 17.188 -17.062 2.689 1 92.81 145 LYS B O 1
ATOM 2907 N N . ARG B 1 146 ? 15.32 -17.875 1.838 1 89.44 146 ARG B N 1
ATOM 2908 C CA . ARG B 1 146 ? 14.539 -16.688 2.188 1 89.44 146 ARG B CA 1
ATOM 2909 C C . ARG B 1 146 ? 14.289 -16.625 3.689 1 89.44 146 ARG B C 1
ATOM 2911 O O . ARG B 1 146 ? 14.555 -15.602 4.324 1 89.44 146 ARG B O 1
ATOM 2918 N N . ASP B 1 147 ? 13.766 -17.641 4.23 1 89.94 147 ASP B N 1
ATOM 2919 C CA . ASP B 1 147 ? 13.422 -17.688 5.645 1 89.94 147 ASP B CA 1
ATOM 2920 C C . ASP B 1 147 ? 13.305 -19.141 6.121 1 89.94 147 ASP B C 1
ATOM 2922 O O . ASP B 1 147 ? 12.211 -19.703 6.133 1 89.94 147 ASP B O 1
ATOM 2926 N N . SER B 1 148 ? 14.273 -19.672 6.645 1 87.69 148 SER B N 1
ATOM 2927 C CA . SER B 1 148 ? 14.32 -21.078 7.035 1 87.69 148 SER B CA 1
ATOM 2928 C C . SER B 1 148 ? 13.484 -21.328 8.281 1 87.69 148 SER B C 1
ATOM 2930 O O . SER B 1 148 ? 13.109 -22.469 8.57 1 87.69 148 SER B O 1
ATOM 2932 N N . GLN B 1 149 ? 13.25 -20.281 9 1 88.25 149 GLN B N 1
ATOM 2933 C CA . GLN B 1 149 ? 12.43 -20.438 10.195 1 88.25 149 GLN B CA 1
ATOM 2934 C C . GLN B 1 149 ? 10.945 -20.5 9.844 1 88.25 149 GLN B C 1
ATOM 2936 O O . GLN B 1 149 ? 10.18 -21.234 10.469 1 88.25 149 GLN B O 1
ATOM 2941 N N . LYS B 1 150 ? 10.578 -19.859 8.766 1 88.06 150 LYS B N 1
ATOM 2942 C CA . LYS B 1 150 ? 9.172 -19.781 8.367 1 88.06 150 LYS B CA 1
ATOM 2943 C C . LYS B 1 150 ? 8.789 -20.953 7.488 1 88.06 150 LYS B C 1
ATOM 2945 O O . LYS B 1 150 ? 7.715 -21.547 7.652 1 88.06 150 LYS B O 1
ATOM 2950 N N . TYR B 1 151 ? 9.68 -21.234 6.621 1 90.75 151 TYR B N 1
ATOM 2951 C CA . TYR B 1 151 ? 9.375 -22.266 5.641 1 90.75 151 TYR B CA 1
ATOM 2952 C C . TYR B 1 151 ? 10.062 -23.578 6 1 90.75 151 TYR B C 1
ATOM 2954 O O . TYR B 1 151 ? 11.281 -23.609 6.16 1 90.75 151 TYR B O 1
ATOM 2962 N N . LYS B 1 152 ? 9.156 -24.609 6.133 1 91.56 152 LYS B N 1
ATOM 2963 C CA . LYS B 1 152 ? 9.641 -25.953 6.406 1 91.56 152 LYS B CA 1
ATOM 2964 C C . LYS B 1 152 ? 9.359 -26.891 5.23 1 91.56 152 LYS B C 1
ATOM 2966 O O . LYS B 1 152 ? 8.5 -26.594 4.391 1 91.56 152 LYS B O 1
ATOM 2971 N N . LEU B 1 153 ? 10.117 -27.938 5.27 1 91.56 153 LEU B N 1
ATOM 2972 C CA . LEU B 1 153 ? 10.016 -28.891 4.172 1 91.56 153 LEU B CA 1
ATOM 2973 C C . LEU B 1 153 ? 8.578 -29.375 4 1 91.56 153 LEU B C 1
ATOM 2975 O O . LEU B 1 153 ? 8.133 -29.625 2.879 1 91.56 153 LEU B O 1
ATOM 2979 N N . GLU B 1 154 ? 7.852 -29.375 5.059 1 92.56 154 GLU B N 1
ATOM 2980 C CA . GLU B 1 154 ? 6.508 -29.938 5.07 1 92.56 154 GLU B CA 1
ATOM 2981 C C . GLU B 1 154 ? 5.527 -29.062 4.309 1 92.56 154 GLU B C 1
ATOM 2983 O O . GLU B 1 154 ? 4.473 -29.531 3.873 1 92.56 154 GLU B O 1
ATOM 2988 N N . CYS B 1 155 ? 5.855 -27.828 4.094 1 93.38 155 CYS B N 1
ATOM 2989 C CA . CYS B 1 155 ? 4.914 -26.938 3.438 1 93.38 155 CYS B CA 1
ATOM 2990 C C . CYS B 1 155 ? 5.152 -26.891 1.935 1 93.38 155 CYS B C 1
ATOM 2992 O O . CYS B 1 155 ? 4.316 -26.391 1.18 1 93.38 155 CYS B O 1
ATOM 2994 N N . VAL B 1 156 ? 6.188 -27.469 1.444 1 95.75 156 VAL B N 1
ATOM 2995 C CA . VAL B 1 156 ? 6.664 -27.281 0.077 1 95.75 156 VAL B CA 1
ATOM 2996 C C . VAL B 1 156 ? 5.691 -27.938 -0.901 1 95.75 156 VAL B C 1
ATOM 2998 O O . VAL B 1 156 ? 5.312 -27.328 -1.907 1 95.75 156 VAL B O 1
ATOM 3001 N N . PRO B 1 157 ? 5.184 -29.141 -0.605 1 96.88 157 PRO B N 1
ATOM 3002 C CA . PRO B 1 157 ? 4.246 -29.75 -1.553 1 96.88 157 PRO B CA 1
ATOM 3003 C C . PRO B 1 157 ? 2.984 -28.906 -1.751 1 96.88 157 PRO B C 1
ATOM 3005 O O . PRO B 1 157 ? 2.51 -28.766 -2.879 1 96.88 157 PRO B O 1
ATOM 3008 N N . LEU B 1 158 ? 2.535 -28.375 -0.742 1 97.12 158 LEU B N 1
ATOM 3009 C CA . LEU B 1 158 ? 1.341 -27.547 -0.813 1 97.12 158 LEU B CA 1
ATOM 3010 C C . LEU B 1 158 ? 1.604 -26.297 -1.642 1 97.12 158 LEU B C 1
ATOM 3012 O O . LEU B 1 158 ? 0.831 -25.969 -2.545 1 97.12 158 LEU B O 1
ATOM 3016 N N . LEU B 1 159 ? 2.688 -25.641 -1.343 1 97.44 159 LEU B N 1
ATOM 3017 C CA . LEU B 1 159 ? 3.037 -24.422 -2.045 1 97.44 159 LEU B CA 1
ATOM 3018 C C . LEU B 1 159 ? 3.311 -24.688 -3.52 1 97.44 159 LEU B C 1
ATOM 3020 O O . LEU B 1 159 ? 2.949 -23.891 -4.383 1 97.44 159 LEU B O 1
ATOM 3024 N N . TYR B 1 160 ? 3.904 -25.828 -3.74 1 98.38 160 TYR B N 1
ATOM 3025 C CA . TYR B 1 160 ? 4.207 -26.172 -5.125 1 98.38 160 TYR B CA 1
ATOM 3026 C C . TYR B 1 160 ? 2.93 -26.469 -5.902 1 98.38 160 TYR B C 1
ATOM 3028 O O . TYR B 1 160 ? 2.814 -26.125 -7.078 1 98.38 160 TYR B O 1
ATOM 3036 N N . GLN B 1 161 ? 2.033 -27.125 -5.289 1 98.38 161 GLN B N 1
ATOM 3037 C CA . GLN B 1 161 ? 0.752 -27.344 -5.953 1 98.38 161 GLN B CA 1
ATOM 3038 C C . GLN B 1 161 ? 0.072 -26.016 -6.281 1 98.38 161 GLN B C 1
ATOM 3040 O O . GLN B 1 161 ? -0.492 -25.859 -7.367 1 98.38 161 GLN B O 1
ATOM 3045 N N . THR B 1 162 ? 0.111 -25.109 -5.383 1 97.81 162 THR B N 1
ATOM 3046 C CA . THR B 1 162 ? -0.426 -23.766 -5.637 1 97.81 162 THR B CA 1
ATOM 3047 C C . THR B 1 162 ? 0.302 -23.109 -6.801 1 97.81 162 THR B C 1
ATOM 3049 O O . THR B 1 162 ? -0.322 -22.453 -7.637 1 97.81 162 THR B O 1
ATOM 3052 N N . ASN B 1 163 ? 1.61 -23.281 -6.832 1 98.31 163 ASN B N 1
ATOM 3053 C CA . ASN B 1 163 ? 2.438 -22.812 -7.941 1 98.31 163 ASN B CA 1
ATOM 3054 C C . ASN B 1 163 ? 1.922 -23.344 -9.281 1 98.31 163 ASN B C 1
ATOM 3056 O O . ASN B 1 163 ? 1.767 -22.578 -10.234 1 98.31 163 ASN B O 1
ATOM 3060 N N . ILE B 1 164 ? 1.586 -24.516 -9.258 1 98.06 164 ILE B N 1
ATOM 3061 C CA . ILE B 1 164 ? 1.092 -25.172 -10.469 1 98.06 164 ILE B CA 1
ATOM 3062 C C . ILE B 1 164 ? -0.3 -24.656 -10.805 1 98.06 164 ILE B C 1
ATOM 3064 O O . ILE B 1 164 ? -0.592 -24.359 -11.969 1 98.06 164 ILE B O 1
ATOM 3068 N N . ASP B 1 165 ? -1.068 -24.578 -9.852 1 97.12 165 ASP B N 1
ATOM 3069 C CA . ASP B 1 165 ? -2.449 -24.156 -10.055 1 97.12 165 ASP B CA 1
ATOM 3070 C C . ASP B 1 165 ? -2.508 -22.719 -10.578 1 97.12 165 ASP B C 1
ATOM 3072 O O . ASP B 1 165 ? -3.332 -22.391 -11.438 1 97.12 165 ASP B O 1
ATOM 3076 N N . LEU B 1 166 ? -1.679 -21.859 -10.125 1 96.19 166 LEU B N 1
ATOM 3077 C CA . LEU B 1 166 ? -1.61 -20.484 -10.609 1 96.19 166 LEU B CA 1
ATOM 3078 C C . LEU B 1 166 ? -1.179 -20.438 -12.07 1 96.19 166 LEU B C 1
ATOM 3080 O O . LEU B 1 166 ? -1.787 -19.734 -12.883 1 96.19 166 LEU B O 1
ATOM 3084 N N . LYS B 1 167 ? -0.161 -21.188 -12.336 1 96.12 167 LYS B N 1
ATOM 3085 C CA . LYS B 1 167 ? 0.301 -21.281 -13.719 1 96.12 167 LYS B CA 1
ATOM 3086 C C . LYS B 1 167 ? -0.822 -21.75 -14.641 1 96.12 167 LYS B C 1
ATOM 3088 O O . LYS B 1 167 ? -1.051 -21.141 -15.695 1 96.12 167 LYS B O 1
ATOM 3093 N N . ASN B 1 168 ? -1.529 -22.75 -14.18 1 93.94 168 ASN B N 1
ATOM 3094 C CA . ASN B 1 168 ? -2.602 -23.328 -14.984 1 93.94 168 ASN B CA 1
ATOM 3095 C C . ASN B 1 168 ? -3.766 -22.359 -15.141 1 93.94 168 ASN B C 1
ATOM 3097 O O . ASN B 1 168 ? -4.441 -22.359 -16.172 1 93.94 168 ASN B O 1
ATOM 3101 N N . SER B 1 169 ? -3.963 -21.625 -14.125 1 89.88 169 SER B N 1
ATOM 3102 C CA . SER B 1 169 ? -5.047 -20.641 -14.195 1 89.88 169 SER B CA 1
ATOM 3103 C C . SER B 1 169 ? -4.809 -19.641 -15.32 1 89.88 169 SER B C 1
ATOM 3105 O O . SER B 1 169 ? -5.75 -19.25 -16.016 1 89.88 169 SER B O 1
ATOM 3107 N N . ILE B 1 170 ? -3.617 -19.219 -15.531 1 87.56 170 ILE B N 1
ATOM 3108 C CA . ILE B 1 170 ? -3.246 -18.297 -16.594 1 87.56 170 ILE B CA 1
ATOM 3109 C C . ILE B 1 170 ? -3.41 -18.984 -17.953 1 87.56 170 ILE B C 1
ATOM 3111 O O . ILE B 1 170 ? -3.912 -18.391 -18.906 1 87.56 170 ILE B O 1
ATOM 3115 N N . LEU B 1 171 ? -3.014 -20.219 -17.953 1 88 171 LEU B N 1
ATOM 3116 C CA . LEU B 1 171 ? -3.113 -20.984 -19.203 1 88 171 LEU B CA 1
ATOM 3117 C C . LEU B 1 171 ? -4.566 -21.125 -19.641 1 88 171 LEU B C 1
ATOM 3119 O O . LEU B 1 171 ? -4.871 -21.062 -20.828 1 88 171 LEU B O 1
ATOM 3123 N N . ARG B 1 172 ? -5.406 -21.25 -18.703 1 85.06 172 ARG B N 1
ATOM 3124 C CA . ARG B 1 172 ? -6.824 -21.438 -19.016 1 85.06 172 ARG B CA 1
ATOM 3125 C C . ARG B 1 172 ? -7.434 -20.141 -19.531 1 85.06 172 ARG B C 1
ATOM 3127 O O . ARG B 1 172 ? -8.359 -20.156 -20.344 1 85.06 172 ARG B O 1
ATOM 3134 N N . LEU B 1 173 ? -7.07 -19.047 -18.984 1 79.31 173 LEU B N 1
ATOM 3135 C CA . LEU B 1 173 ? -7.59 -17.766 -19.422 1 79.31 173 LEU B CA 1
ATOM 3136 C C . LEU B 1 173 ? -7.172 -17.469 -20.859 1 79.31 173 LEU B C 1
ATOM 3138 O O . LEU B 1 173 ? -7.914 -16.828 -21.609 1 79.31 173 LEU B O 1
ATOM 3142 N N . GLY B 1 174 ? -6.242 -18.156 -21.391 1 65.38 174 GLY B N 1
ATOM 3143 C CA . GLY B 1 174 ? -5.855 -18.062 -22.781 1 65.38 174 GLY B CA 1
ATOM 3144 C C . GLY B 1 174 ? -5.352 -16.688 -23.188 1 65.38 174 GLY B C 1
ATOM 3145 O O . GLY B 1 174 ? -4.809 -15.961 -22.359 1 65.38 174 GLY B O 1
ATOM 3146 N N . GLU B 1 175 ? -5.594 -16.422 -24.484 1 63.81 175 GLU B N 1
ATOM 3147 C CA . GLU B 1 175 ? -5.109 -15.219 -25.172 1 63.81 175 GLU B CA 1
ATOM 3148 C C . GLU B 1 175 ? -6.062 -14.047 -24.969 1 63.81 175 GLU B C 1
ATOM 3150 O O . GLU B 1 175 ? -5.84 -12.961 -25.516 1 63.81 175 GLU B O 1
ATOM 3155 N N . LYS B 1 176 ? -6.965 -14.211 -24.094 1 60.09 176 LYS B N 1
ATOM 3156 C CA . LYS B 1 176 ? -8.008 -13.195 -23.984 1 60.09 176 LYS B CA 1
ATOM 3157 C C . LYS B 1 176 ? -7.508 -11.961 -23.234 1 60.09 176 LYS B C 1
ATOM 3159 O O . LYS B 1 176 ? -8 -10.859 -23.453 1 60.09 176 LYS B O 1
ATOM 3164 N N . ILE B 1 177 ? -6.414 -12.227 -22.469 1 71.94 177 ILE B N 1
ATOM 3165 C CA . ILE B 1 177 ? -5.957 -11.109 -21.641 1 71.94 177 ILE B CA 1
ATOM 3166 C C . ILE B 1 177 ? -4.43 -11.062 -21.641 1 71.94 177 ILE B C 1
ATOM 3168 O O . ILE B 1 177 ? -3.773 -12.008 -22.078 1 71.94 177 ILE B O 1
ATOM 3172 N N . SER B 1 178 ? -3.936 -9.898 -21.547 1 84.19 178 SER B N 1
ATOM 3173 C CA . SER B 1 178 ? -2.494 -9.719 -21.422 1 84.19 178 SER B CA 1
ATOM 3174 C C . SER B 1 178 ? -1.966 -10.422 -20.172 1 84.19 178 SER B C 1
ATOM 3176 O O . SER B 1 178 ? -1.587 -9.773 -19.203 1 84.19 178 SER B O 1
ATOM 3178 N N . CYS B 1 179 ? -2.053 -11.805 -20.266 1 89.94 179 CYS B N 1
ATOM 3179 C CA . CYS B 1 179 ? -1.581 -12.648 -19.172 1 89.94 179 CYS B CA 1
ATOM 3180 C C . CYS B 1 179 ? -0.391 -13.492 -19.609 1 89.94 179 CYS B C 1
ATOM 3182 O O . CYS B 1 179 ? -0.395 -14.062 -20.703 1 89.94 179 CYS B O 1
ATOM 3184 N N . TYR B 1 180 ? 0.621 -13.578 -18.766 1 93.25 180 TYR B N 1
ATOM 3185 C CA . TYR B 1 180 ? 1.855 -14.266 -19.125 1 93.25 180 TYR B CA 1
ATOM 3186 C C . TYR B 1 180 ? 2.377 -15.102 -17.969 1 93.25 180 TYR B C 1
ATOM 3188 O O . TYR B 1 180 ? 2.301 -14.68 -16.797 1 93.25 180 TYR B O 1
ATOM 3196 N N . ASN B 1 181 ? 2.838 -16.281 -18.312 1 95.88 181 ASN B N 1
ATOM 3197 C CA . ASN B 1 181 ? 3.617 -17.094 -17.375 1 95.88 181 ASN B CA 1
ATOM 3198 C C . ASN B 1 181 ? 5.117 -16.938 -17.609 1 95.88 181 ASN B C 1
ATOM 3200 O O . ASN B 1 181 ? 5.578 -16.984 -18.75 1 95.88 181 ASN B O 1
ATOM 3204 N N . ILE B 1 182 ? 5.84 -16.703 -16.562 1 97.75 182 ILE B N 1
ATOM 3205 C CA . ILE B 1 182 ? 7.293 -16.625 -16.672 1 97.75 182 ILE B CA 1
ATOM 3206 C C . ILE B 1 182 ? 7.93 -17.688 -15.773 1 97.75 182 ILE B C 1
ATOM 3208 O O . ILE B 1 182 ? 7.695 -17.688 -14.555 1 97.75 182 ILE B O 1
ATOM 3212 N N . ASN B 1 183 ? 8.664 -18.547 -16.359 1 98.38 183 ASN B N 1
ATOM 3213 C CA . ASN B 1 183 ? 9.414 -19.562 -15.625 1 98.38 183 ASN B CA 1
ATOM 3214 C C . ASN B 1 183 ? 10.688 -19 -15.008 1 98.38 183 ASN B C 1
ATOM 3216 O O . ASN B 1 183 ? 11.594 -18.578 -15.727 1 98.38 183 ASN B O 1
ATOM 3220 N N . VAL B 1 184 ? 10.742 -19.047 -13.672 1 98.31 184 VAL B N 1
ATOM 3221 C CA . VAL B 1 184 ? 11.891 -18.406 -13.039 1 98.31 184 VAL B CA 1
ATOM 3222 C C . VA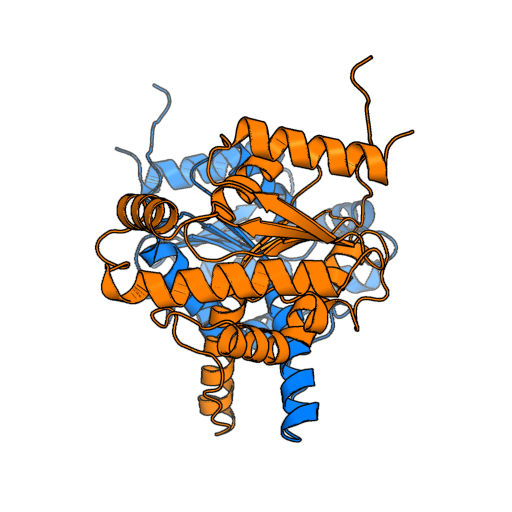L B 1 184 ? 12.797 -19.453 -12.414 1 98.31 184 VAL B C 1
ATOM 3224 O O . VAL B 1 184 ? 13.641 -19.141 -11.57 1 98.31 184 VAL B O 1
ATOM 3227 N N . SER B 1 185 ? 12.625 -20.688 -12.82 1 97.44 185 SER B N 1
ATOM 3228 C CA . SER B 1 185 ? 13.398 -21.781 -12.25 1 97.44 185 SER B CA 1
ATOM 3229 C C . SER B 1 185 ? 14.898 -21.547 -12.414 1 97.44 185 SER B C 1
ATOM 3231 O O . SER B 1 185 ? 15.664 -21.719 -11.469 1 97.44 185 SER B O 1
ATOM 3233 N N . LEU B 1 186 ? 15.234 -21.156 -13.594 1 93.25 186 LEU B N 1
ATOM 3234 C CA . LEU B 1 186 ? 16.656 -21.016 -13.898 1 93.25 186 LEU B CA 1
ATOM 3235 C C . LEU B 1 186 ? 16.984 -19.578 -14.289 1 93.25 186 LEU B C 1
ATOM 3237 O O . LEU B 1 186 ? 18.156 -19.25 -14.523 1 93.25 186 LEU B O 1
ATOM 3241 N N . ASN B 1 187 ? 16.031 -18.75 -14.297 1 93.06 187 ASN B N 1
ATOM 3242 C CA . ASN B 1 187 ? 16.219 -17.359 -14.711 1 93.06 187 ASN B CA 1
ATOM 3243 C C . ASN B 1 187 ? 16.875 -16.531 -13.617 1 93.06 187 ASN B C 1
ATOM 3245 O O . ASN B 1 187 ? 16.484 -16.609 -12.453 1 93.06 187 ASN B O 1
ATOM 3249 N N . SER B 1 188 ? 17.859 -15.812 -14.008 1 94.56 188 SER B N 1
ATOM 3250 C CA . SER B 1 188 ? 18.281 -14.711 -13.156 1 94.56 188 SER B CA 1
ATOM 3251 C C . SER B 1 188 ? 17.25 -13.586 -13.156 1 94.56 188 SER B C 1
ATOM 3253 O O . SER B 1 188 ? 16.344 -13.57 -13.984 1 94.56 188 SER B O 1
ATOM 3255 N N . ILE B 1 189 ? 17.406 -12.695 -12.219 1 95.38 189 ILE B N 1
ATOM 3256 C CA . ILE B 1 189 ? 16.531 -11.531 -12.172 1 95.38 189 ILE B CA 1
ATOM 3257 C C . ILE B 1 189 ? 16.641 -10.75 -13.484 1 95.38 189 ILE B C 1
ATOM 3259 O O . ILE B 1 189 ? 15.633 -10.289 -14.023 1 95.38 189 ILE B O 1
ATOM 3263 N N . SER B 1 190 ? 17.844 -10.688 -14.023 1 96.19 190 SER B N 1
ATOM 3264 C CA . SER B 1 190 ? 18.078 -9.969 -15.273 1 96.19 190 SER B CA 1
ATOM 3265 C C . SER B 1 190 ? 17.359 -10.633 -16.438 1 96.19 190 SER B C 1
ATOM 3267 O O . SER B 1 190 ? 16.797 -9.953 -17.297 1 96.19 190 SER B O 1
ATOM 3269 N N . GLU B 1 191 ? 17.375 -11.898 -16.438 1 97.44 191 GLU B N 1
ATOM 3270 C CA . GLU B 1 191 ? 16.688 -12.633 -17.5 1 97.44 191 GLU B CA 1
ATOM 3271 C C . GLU B 1 191 ? 15.18 -12.484 -17.406 1 97.44 191 GLU B C 1
ATOM 3273 O O . GLU B 1 191 ? 14.492 -12.359 -18.422 1 97.44 191 GLU B O 1
ATOM 3278 N N . THR B 1 192 ? 14.703 -12.562 -16.188 1 97.62 192 THR B N 1
ATOM 3279 C CA . THR B 1 192 ? 13.273 -12.359 -15.984 1 97.62 192 THR B CA 1
ATOM 3280 C C . THR B 1 192 ? 12.852 -10.961 -16.422 1 97.62 192 THR B C 1
ATOM 3282 O O . THR B 1 192 ? 11.844 -10.797 -17.109 1 97.62 192 THR B O 1
ATOM 3285 N N . LEU B 1 193 ? 13.68 -9.961 -16.094 1 97.56 193 LEU B N 1
ATOM 3286 C CA . LEU B 1 193 ? 13.43 -8.578 -16.484 1 97.56 193 LEU B CA 1
ATOM 3287 C C . LEU B 1 193 ? 13.453 -8.43 -18 1 97.56 193 LEU B C 1
ATOM 3289 O O . LEU B 1 193 ? 12.672 -7.664 -18.562 1 97.56 193 LEU B O 1
ATOM 3293 N N . ALA B 1 194 ? 14.305 -9.172 -18.625 1 97 194 ALA B N 1
ATOM 3294 C CA . ALA B 1 194 ? 14.383 -9.141 -20.078 1 97 194 ALA B CA 1
ATOM 3295 C C . ALA B 1 194 ? 13.094 -9.672 -20.719 1 97 194 ALA B C 1
ATOM 3297 O O . ALA B 1 194 ? 12.617 -9.133 -21.719 1 97 194 ALA B O 1
ATOM 3298 N N . GLU B 1 195 ? 12.586 -10.688 -20.156 1 97.06 195 GLU B N 1
ATOM 3299 C CA . GLU B 1 195 ? 11.328 -11.234 -20.656 1 97.06 195 GLU B CA 1
ATOM 3300 C C . GLU B 1 195 ? 10.188 -10.234 -20.484 1 97.06 195 GLU B C 1
ATOM 3302 O O . GLU B 1 195 ? 9.344 -10.078 -21.375 1 97.06 195 GLU B O 1
ATOM 3307 N N . ILE B 1 196 ? 10.172 -9.547 -19.359 1 96.94 196 ILE B N 1
ATOM 3308 C CA . ILE B 1 196 ? 9.148 -8.547 -19.109 1 96.94 196 ILE B CA 1
ATOM 3309 C C . ILE B 1 196 ? 9.305 -7.383 -20.078 1 96.94 196 ILE B C 1
ATOM 3311 O O . ILE B 1 196 ? 8.32 -6.859 -20.609 1 96.94 196 ILE B O 1
ATOM 3315 N N . ASN B 1 197 ? 10.539 -7.059 -20.312 1 95.75 197 ASN B N 1
ATOM 3316 C CA . ASN B 1 197 ? 10.82 -6.02 -21.297 1 95.75 197 ASN B CA 1
ATOM 3317 C C . ASN B 1 197 ? 10.289 -6.395 -22.672 1 95.75 197 ASN B C 1
ATOM 3319 O O . ASN B 1 197 ? 9.742 -5.543 -23.391 1 95.75 197 ASN B O 1
ATOM 3323 N N . GLU B 1 198 ? 10.438 -7.621 -23.016 1 95.94 198 GLU B N 1
ATOM 3324 C CA . GLU B 1 198 ? 9.906 -8.094 -24.281 1 95.94 198 GLU B CA 1
ATOM 3325 C C . GLU B 1 198 ? 8.383 -8 -24.312 1 95.94 198 GLU B C 1
ATOM 3327 O O . GLU B 1 198 ? 7.797 -7.652 -25.344 1 95.94 198 GLU B O 1
ATOM 3332 N N . ILE B 1 199 ? 7.781 -8.32 -23.234 1 94.62 199 ILE B N 1
ATOM 3333 C CA . ILE B 1 199 ? 6.332 -8.211 -23.125 1 94.62 199 ILE B CA 1
ATOM 3334 C C . ILE B 1 199 ? 5.902 -6.762 -23.328 1 94.62 199 ILE B C 1
ATOM 3336 O O . ILE B 1 199 ? 4.984 -6.48 -24.094 1 94.62 199 ILE B O 1
ATOM 3340 N N . PHE B 1 200 ? 6.594 -5.809 -22.625 1 95.25 200 PHE B N 1
ATOM 3341 C CA . PHE B 1 200 ? 6.277 -4.387 -22.734 1 95.25 200 PHE B CA 1
ATOM 3342 C C . PHE B 1 200 ? 6.469 -3.898 -24.172 1 95.25 200 PHE B C 1
ATOM 3344 O O . PHE B 1 200 ? 5.664 -3.121 -24.672 1 95.25 200 PHE B O 1
ATOM 3351 N N . TYR B 1 201 ? 7.531 -4.43 -24.797 1 94.69 201 TYR B N 1
ATOM 3352 C CA . TYR B 1 201 ? 7.797 -4.055 -26.172 1 94.69 201 TYR B CA 1
ATOM 3353 C C . TYR B 1 201 ? 6.664 -4.512 -27.094 1 94.69 201 TYR B C 1
ATOM 3355 O O . TYR B 1 201 ? 6.227 -3.76 -27.969 1 94.69 201 TYR B O 1
ATOM 3363 N N . HIS B 1 202 ? 6.211 -5.664 -26.906 1 92.75 202 HIS B N 1
ATOM 3364 C CA . HIS B 1 202 ? 5.137 -6.215 -27.719 1 92.75 202 HIS B CA 1
ATOM 3365 C C . HIS B 1 202 ? 3.834 -5.445 -27.516 1 92.75 202 HIS B C 1
ATOM 3367 O O . HIS B 1 202 ? 3.09 -5.203 -28.469 1 92.75 202 HIS B O 1
ATOM 3373 N N . LEU B 1 203 ? 3.586 -5.023 -26.297 1 91.38 203 LEU B N 1
ATOM 3374 C CA . LEU B 1 203 ? 2.312 -4.402 -25.953 1 91.38 203 LEU B CA 1
ATOM 3375 C C . LEU B 1 203 ? 2.318 -2.918 -26.312 1 91.38 203 LEU B C 1
ATOM 3377 O O . LEU B 1 203 ? 1.294 -2.369 -26.719 1 91.38 203 LEU B O 1
ATOM 3381 N N . TYR B 1 204 ? 3.479 -2.273 -26.125 1 92 204 TYR B N 1
ATOM 3382 C CA . TYR B 1 204 ? 3.467 -0.816 -26.156 1 92 204 TYR B CA 1
ATOM 3383 C C . TYR B 1 204 ? 4.504 -0.275 -27.125 1 92 204 TYR B C 1
ATOM 3385 O O . TYR B 1 204 ? 4.773 0.929 -27.156 1 92 204 TYR B O 1
ATOM 3393 N N . GLY B 1 205 ? 5.121 -1.216 -27.781 1 87.44 205 GLY B N 1
ATOM 3394 C CA . GLY B 1 205 ? 6.121 -0.801 -28.75 1 87.44 205 GLY B CA 1
ATOM 3395 C C . GLY B 1 205 ? 5.535 -0.024 -29.922 1 87.44 205 GLY B C 1
ATOM 3396 O O . GLY B 1 205 ? 4.355 -0.181 -30.234 1 87.44 205 GLY B O 1
ATOM 3397 N N . ASN B 1 206 ? 6.336 1.001 -30.344 1 75.12 206 ASN B N 1
ATOM 3398 C CA . ASN B 1 206 ? 6.035 1.737 -31.578 1 75.12 206 ASN B CA 1
ATOM 3399 C C . ASN B 1 206 ? 6.41 0.936 -32.812 1 75.12 206 ASN B C 1
ATOM 3401 O O . ASN B 1 206 ? 7.355 0.149 -32.781 1 75.12 206 ASN B O 1
#

Nearest PDB structures (foldseek):
  7xnd-assembly1_B  TM=5.642E-01  e=9.502E-05  Bombyx mori
  1e6c-assembly2_B  TM=4.898E-01  e=3.559E-05  Dickeya chrysanthemi
  7luy-assembly3_C  TM=5.000E-01  e=2.868E-04  Bartonella henselae str. Houston-1
  5vhj-assembly1_C  TM=3.707E-01  e=4.676E-02  Homo sapiens
  2hcb-assembly1_B  TM=3.559E-01  e=3.544E-01  Aquifex aeolicus

Radius of gyration: 21.63 Å; Cα contacts (8 Å, |Δi|>4): 672; chains: 2; bounding box: 59×62×56 Å

Secondary structure (DSSP, 8-state):
----B---TT-EEEEE--TTSSHHHHHHHHHHH-TT--EEEEHHHHHHHHHHHHHHHHHHH------SPPTT----HHHHHHHHHHHHHHHHHHHHHHHHHT--EEEESTT--HHHHGGG---S-EEEEEEE-S-HHHHHHHHHHHHTTT--GGGHHHHHHHHHHHHHHHHHHGGGSSEEEEE-SS--HHHHHHHHHHHHHHHHB-/----B---TT-EEEEE--TTSSHHHHHHHHHHH-TT--EEEEHHHHHHHHHHHHHHHHHHH------SPPTT----HHHHHHHHHHHHHHHHHHHHHHHHHT--EEEESTT--HHHHGGG---S-EEEEEEE-S-HHHHHHHHHHHHTTT--GGGHHHHHHHHHHHHHHHHHHGGGSSEEEEE-SS--HHHHHHHHHHHHHHHHB-

pLDDT: mean 91.88, std 9.49, range [35.91, 98.62]

Foldseek 3Di:
DPQDFDAFLLAEEEEAAFPLLQQPVLQVVCVVVPVLADEEAEVVVVLVVVVVVQVVCCVPPVDHDDLRDDPLDGDALVSLQSSCLVCQVVVLVVSVVSNVVSGYYYYYYNSDQCVNNVVPPPDPNYAYEYEAEDDLVLSVVRVCVVPVPRDDPVCSVRRNNSRVVRVVSLVVVPPPGNHYYDYCSPDDSVRSVVVVVVSSSVVGTD/DPQDFDAFLLAEEEEAAFPLLQQVVLQVVCVVVPVLADEEAEVVVVLVVVVVVQVVCCVPPVDHDDLRDDPLDGDALVSLQSSCLVCQVVVLVVSVVSNVVSGYYYYYYNSDQCVNNVVPNPDPNYAYEYEAEDDLVLSLVRVCVVPVPRDDPVCSVRRNNSRVVRVVSLVVVPPPGNHYYDYCSPDDSVRSVVVVVVSSCVVGTD